Protein AF-A0A139WIC7-F1 (afdb_monomer_lite)

Radius of gyration: 30.51 Å; chains: 1; bounding box: 67×79×87 Å

InterPro domains:
  IPR001254 Serine proteases, trypsin domain [PF00089] (404-635)
  IPR001254 Serine proteases, trypsin domain [PS50240] (404-640)
  IPR001254 Serine proteases, trypsin domain [SM00020] (403-635)
  IPR001254 Serine proteases, trypsin domain [cd00190] (404-638)
  IPR001314 Peptidase S1A, chymotrypsin family [PR00722] (433-448)
  IPR001314 Peptidase S1A, chymotrypsin family [PR00722] (493-507)
  IPR001314 Peptidase S1A, chymotrypsin family [PR00722] (582-594)
  IPR004117 Olfactory receptor, insect [PF02949] (119-352)
  IPR009003 Peptidase S1, PA clan [SSF50494] (392-641)
  IPR051333 CLIP domain-containing serine protease [PTHR24260] (216-641)

Foldseek 3Di:
DPDDWLVNLCVVLVVLLQQCQLAPPHDPVSVCCNPPPLLVLLVVQLVQLVVLCVVQQPDPLSNLQSLLLNLVSVLLNVLSVLCNVCSVLVVVLVVLVVVFDTLVVDDPVLSVVLVVLSVVLSVLLVVLLVVLVVVLVCLLCVCVPDVVDQESGDGHFPVPDPVSSVVSSVSVNVSSVSSSSSCCNPLSVLLSLLSNLLSRLVVLLVLLLPQALVPDDPVVSVVSLVVSLVSLVSSLVSLVSSLVSCQQVVVSLLVSLLSLLLSLLLLCPDPPHDPVSVVVSVVSNVVSLSSLCSQQVSQQSSQVSLLSSLVSLVPHPQVPHPDPVSVVSSVVSSVVSPPGRFRHRNVPGTRHPVVSVVSNVSSNVSSVVVNVDDSVVVVVVVCLCPPDPCCVVVVVPPPPPFAQAPWAFDDQLNQQQKKWKWFDFPPDIFIEIWGAADQFKTKFWLLRPVRGQKIWIWGLFQFPPDDDPRIDIAIGGDDCLAKPQDPPQDPVLRPRGIIMGGGPDGHDADSNHDHAAADQDADDFFAKKKQKFQAGHFQVDRDTHRGITIAIWGWHDLVLLCVQVNPSRDPQKIKTFGPALGDDHGNHHGTFIWHAPVPHPGIHTFWGFHFDDPVHSSHRHIGMTGGCNVCPVVVVVSVVVD

Organism: Tribolium castaneum (NCBI:txid7070)

pLDDT: mean 84.92, std 13.31, range [23.34, 98.44]

Structure (mmCIF, N/CA/C/O backbone):
data_AF-A0A139WIC7-F1
#
_entry.id   AF-A0A139WIC7-F1
#
loop_
_atom_site.group_PDB
_atom_site.id
_atom_site.type_symbol
_atom_site.label_atom_id
_atom_site.label_alt_id
_atom_site.label_comp_id
_atom_site.label_asym_id
_atom_site.label_entity_id
_atom_site.label_seq_id
_atom_site.pdbx_PDB_ins_code
_atom_site.Cartn_x
_atom_site.Cartn_y
_atom_site.Cartn_z
_atom_site.occupancy
_atom_site.B_iso_or_equiv
_atom_site.auth_seq_id
_atom_site.auth_comp_id
_atom_site.auth_asym_id
_atom_site.auth_atom_id
_atom_site.pdbx_PDB_model_num
ATOM 1 N N . MET A 1 1 ? -9.037 40.334 -1.934 1.00 42.34 1 MET A N 1
ATOM 2 C CA . MET A 1 1 ? -8.807 39.151 -2.786 1.00 42.34 1 MET A CA 1
ATOM 3 C C . MET A 1 1 ? -10.147 38.785 -3.383 1.00 42.34 1 MET A C 1
ATOM 5 O O . MET A 1 1 ? -11.019 38.369 -2.633 1.00 42.34 1 MET A O 1
ATOM 9 N N . GLU A 1 2 ? -10.350 39.047 -4.672 1.00 38.03 2 GLU A N 1
ATOM 10 C CA . GLU A 1 2 ? -11.524 38.533 -5.388 1.00 38.03 2 GLU A CA 1
ATOM 11 C C . GLU A 1 2 ? -11.531 37.003 -5.279 1.00 38.03 2 GLU A C 1
ATOM 13 O O . GLU A 1 2 ? -10.488 36.368 -5.454 1.00 38.03 2 GLU A O 1
ATOM 18 N N . SER A 1 3 ? -12.672 36.409 -4.920 1.00 45.69 3 SER A N 1
ATOM 19 C CA . SER A 1 3 ? -12.799 34.955 -4.797 1.00 45.69 3 SER A CA 1
ATOM 20 C C . SER A 1 3 ? -12.665 34.331 -6.186 1.00 45.69 3 SER A C 1
ATOM 22 O O . SER A 1 3 ? -13.605 34.355 -6.986 1.00 45.69 3 SER A O 1
ATOM 24 N N . LYS A 1 4 ? -11.491 33.778 -6.502 1.00 60.81 4 LYS A N 1
ATOM 25 C CA . LYS A 1 4 ? -11.333 32.925 -7.681 1.00 60.81 4 LYS A CA 1
ATOM 26 C C . LYS A 1 4 ? -12.272 31.734 -7.537 1.00 60.81 4 LYS A C 1
ATOM 28 O O . LYS A 1 4 ? -12.186 30.989 -6.567 1.00 60.81 4 LYS A O 1
ATOM 33 N N . SER A 1 5 ? -13.177 31.546 -8.496 1.00 66.50 5 SER A N 1
ATOM 34 C CA . SER A 1 5 ? -14.038 30.362 -8.500 1.00 66.50 5 SER A CA 1
ATOM 35 C C . SER A 1 5 ? -13.177 29.098 -8.599 1.00 66.50 5 SER A C 1
ATOM 37 O O . SER A 1 5 ? -12.171 29.095 -9.308 1.00 66.50 5 SER A O 1
ATOM 39 N N . LEU A 1 6 ? -13.567 28.008 -7.932 1.00 69.25 6 LEU A N 1
ATOM 40 C CA . LEU A 1 6 ? -12.868 26.718 -8.022 1.00 69.25 6 LEU A CA 1
ATOM 41 C C . LEU A 1 6 ? -12.638 26.283 -9.483 1.00 69.25 6 LEU A C 1
ATOM 43 O O . LEU A 1 6 ? -11.572 25.781 -9.820 1.00 69.25 6 LEU A O 1
ATOM 47 N N . ARG A 1 7 ? -13.605 26.579 -10.360 1.00 70.44 7 ARG A N 1
ATOM 48 C CA . ARG A 1 7 ? -13.550 26.333 -11.805 1.00 70.44 7 ARG A CA 1
ATOM 49 C C . ARG A 1 7 ? -12.361 27.016 -12.489 1.00 70.44 7 ARG A C 1
ATOM 51 O O . ARG A 1 7 ? -11.757 26.417 -13.368 1.00 70.44 7 ARG A O 1
ATOM 58 N N . SER A 1 8 ? -11.958 28.200 -12.022 1.00 80.62 8 SER A N 1
ATOM 59 C CA . SER A 1 8 ? -10.832 28.940 -12.611 1.00 80.62 8 SER A CA 1
ATOM 60 C C . SER A 1 8 ? -9.486 28.213 -12.512 1.00 80.62 8 SER A C 1
ATOM 62 O O . SER A 1 8 ? -8.627 28.431 -13.361 1.00 80.62 8 SER A O 1
ATOM 64 N N . TYR A 1 9 ? -9.297 27.324 -11.526 1.00 84.12 9 TYR A N 1
ATOM 65 C CA . TYR A 1 9 ? -8.085 26.501 -11.428 1.00 84.12 9 TYR A CA 1
ATOM 66 C C . TYR A 1 9 ? -8.034 25.402 -12.496 1.00 84.12 9 TYR A C 1
ATOM 68 O O . TYR A 1 9 ? -6.958 25.036 -12.950 1.00 84.12 9 TYR A O 1
ATOM 76 N N . PHE A 1 10 ? -9.188 24.892 -12.928 1.00 84.56 10 PHE A N 1
ATOM 77 C CA . PHE A 1 10 ? -9.267 23.824 -13.926 1.00 84.56 10 PHE A CA 1
ATOM 78 C C . PHE A 1 10 ? -9.280 24.354 -15.365 1.00 84.56 10 PHE A C 1
ATOM 80 O O . PHE A 1 10 ? -9.043 23.585 -16.293 1.00 84.56 10 PHE A O 1
ATOM 87 N N . ASP A 1 11 ? -9.526 25.651 -15.575 1.00 84.44 11 ASP A N 1
ATOM 88 C CA . ASP A 1 11 ? -9.714 26.242 -16.906 1.00 84.44 11 ASP A CA 1
ATOM 89 C C . ASP A 1 11 ? -8.545 25.982 -17.864 1.00 84.44 11 ASP A C 1
ATOM 91 O O . ASP A 1 11 ? -8.776 25.743 -19.047 1.00 84.44 11 ASP A O 1
ATOM 95 N N . THR A 1 12 ? -7.297 26.024 -17.390 1.00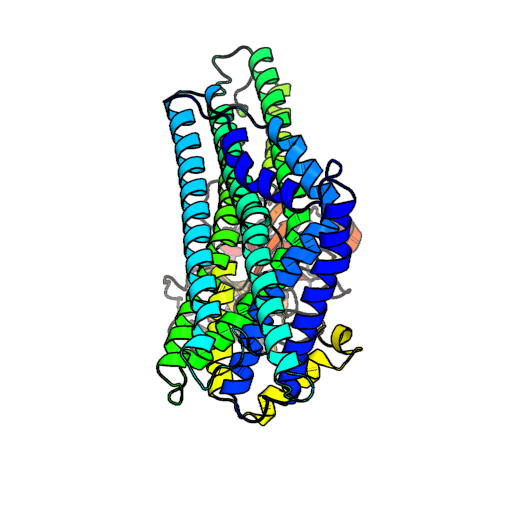 83.75 12 THR A N 1
ATOM 96 C CA . THR A 1 12 ? -6.121 25.774 -18.241 1.00 83.75 12 THR A CA 1
ATOM 97 C C . THR A 1 12 ? -6.099 24.328 -18.728 1.00 83.75 12 THR A C 1
ATOM 99 O O . THR A 1 12 ? -6.095 24.088 -19.938 1.00 83.75 12 THR A O 1
ATOM 102 N N . SER A 1 13 ? -6.188 23.362 -17.811 1.00 83.88 13 SER A N 1
ATOM 103 C CA . SER A 1 13 ? -6.178 21.937 -18.150 1.00 83.88 13 SER A CA 1
ATOM 104 C C . SER A 1 13 ? -7.413 21.539 -18.974 1.00 83.88 13 SER A C 1
ATOM 106 O O . SER A 1 13 ? -7.301 20.754 -19.916 1.00 83.88 13 SER A O 1
ATOM 108 N N . LEU A 1 14 ? -8.578 22.146 -18.710 1.00 83.25 14 LEU A N 1
ATOM 109 C CA . LEU A 1 14 ? -9.800 21.969 -19.505 1.00 83.25 14 LEU A CA 1
ATOM 110 C C . LEU A 1 14 ? -9.673 22.563 -20.913 1.00 83.25 14 LEU A C 1
ATOM 112 O O . LEU A 1 14 ? -10.090 21.934 -21.884 1.00 83.25 14 LEU A O 1
ATOM 116 N N . LYS A 1 15 ? -9.069 23.748 -21.069 1.00 85.50 15 LYS A N 1
ATOM 117 C CA . LYS A 1 15 ? -8.778 24.321 -22.395 1.00 85.50 15 LYS A CA 1
ATOM 118 C C . LYS A 1 15 ? -7.854 23.408 -23.190 1.00 85.50 15 LYS A C 1
ATOM 120 O O . LYS A 1 15 ? -8.138 23.167 -24.361 1.00 85.50 15 LYS A O 1
ATOM 125 N N . CYS A 1 16 ? -6.809 22.861 -22.569 1.00 83.75 16 CYS A N 1
ATOM 126 C CA . CYS A 1 16 ? -5.946 21.857 -23.194 1.00 83.75 16 CYS A CA 1
ATOM 127 C C . CYS A 1 16 ? -6.745 20.611 -23.607 1.00 83.75 16 CYS A C 1
ATOM 129 O O . CYS A 1 16 ? -6.625 20.173 -24.749 1.00 83.75 16 CYS A O 1
ATOM 131 N N . TYR A 1 17 ? -7.641 20.120 -22.745 1.00 81.62 17 TYR A N 1
ATOM 132 C CA . TYR A 1 17 ? -8.537 18.997 -23.043 1.00 81.62 17 TYR A CA 1
ATOM 133 C C . TYR A 1 17 ? -9.449 19.258 -24.257 1.00 81.62 17 TYR A C 1
ATOM 135 O O . TYR A 1 17 ? -9.565 18.420 -25.157 1.00 81.62 17 TYR A O 1
ATOM 143 N N . HIS A 1 18 ? -10.035 20.456 -24.352 1.00 79.62 18 HIS A N 1
ATOM 144 C CA . HIS A 1 18 ? -10.847 20.877 -25.498 1.00 79.62 18 HIS A CA 1
ATOM 145 C C . HIS A 1 18 ? -10.029 21.085 -26.780 1.00 79.62 18 HIS A C 1
ATOM 147 O O . HIS A 1 18 ? -10.475 20.710 -27.870 1.00 79.62 18 HIS A O 1
ATOM 153 N N . LEU A 1 19 ? -8.837 21.680 -26.672 1.00 77.94 19 LEU A N 1
ATOM 154 C CA . LEU A 1 19 ? -7.919 21.881 -27.797 1.00 77.94 19 LEU A CA 1
ATOM 155 C C . LEU A 1 19 ? -7.507 20.547 -28.419 1.00 77.94 19 LEU A C 1
ATOM 157 O O . LEU A 1 19 ? -7.451 20.444 -29.643 1.00 77.94 19 LEU A O 1
ATOM 161 N N . TYR A 1 20 ? -7.322 19.526 -27.584 1.00 76.38 20 TYR A N 1
ATOM 162 C CA . TYR A 1 20 ? -6.916 18.190 -28.000 1.00 76.38 20 TYR A CA 1
ATOM 163 C C . TYR A 1 20 ? -7.959 17.436 -28.833 1.00 76.38 20 TYR A C 1
ATOM 165 O O . TYR A 1 20 ? -7.635 16.472 -29.527 1.00 76.38 20 TYR A O 1
ATOM 173 N N . GLY A 1 21 ? -9.220 17.875 -28.803 1.00 71.06 21 GLY A N 1
ATOM 174 C CA . GLY A 1 21 ? -10.266 17.319 -29.655 1.00 71.06 21 GLY A CA 1
ATOM 175 C C . GLY A 1 21 ? -10.829 15.976 -29.186 1.00 71.06 21 GLY A C 1
ATOM 176 O O . GLY A 1 21 ? -11.338 15.214 -30.003 1.00 71.06 21 GLY A O 1
ATOM 177 N N . LEU A 1 22 ? -10.722 15.658 -27.892 1.00 68.19 22 LEU A N 1
ATOM 178 C CA . LEU A 1 22 ? -11.267 14.417 -27.323 1.00 68.19 22 LEU A CA 1
ATOM 179 C C . LEU A 1 22 ? -12.574 14.613 -26.545 1.00 68.19 22 LEU A C 1
ATOM 181 O O . LEU A 1 22 ? -13.181 13.626 -26.140 1.00 68.19 22 LEU A O 1
ATOM 185 N N . THR A 1 23 ? -13.053 15.853 -26.414 1.00 68.88 23 THR A N 1
ATOM 186 C CA . THR A 1 23 ? -14.383 16.139 -25.859 1.00 68.88 23 THR A CA 1
ATOM 187 C C . THR A 1 23 ? -15.483 15.850 -26.874 1.00 68.88 23 THR A C 1
ATOM 189 O O . THR A 1 23 ? -15.314 16.109 -28.068 1.00 68.88 23 THR A O 1
ATOM 192 N N . THR A 1 24 ? -16.646 15.414 -26.410 1.00 62.56 24 THR A N 1
ATOM 193 C CA . THR A 1 24 ? -17.888 15.238 -27.185 1.00 62.56 24 THR A CA 1
ATOM 194 C C . THR A 1 24 ? -18.259 16.475 -28.005 1.00 62.56 24 THR A C 1
ATOM 196 O O . THR A 1 24 ? -18.670 16.342 -29.155 1.00 62.56 24 THR A O 1
ATOM 199 N N . ASN A 1 25 ? -18.005 17.670 -27.465 1.00 64.69 25 ASN A N 1
ATOM 200 C CA . ASN A 1 25 ? -18.261 18.959 -28.122 1.00 64.69 25 ASN A CA 1
ATOM 201 C C . ASN A 1 25 ? -17.131 19.452 -29.048 1.00 64.69 25 ASN A C 1
ATOM 203 O O . ASN A 1 25 ? -17.200 20.565 -29.567 1.00 64.69 25 ASN A O 1
ATOM 207 N N . SER A 1 26 ? -16.062 18.675 -29.242 1.00 72.31 26 SER A N 1
ATOM 208 C CA . SER A 1 26 ? -14.950 19.094 -30.104 1.00 72.31 26 SER A CA 1
ATOM 209 C C . SER A 1 26 ? -15.245 18.874 -31.590 1.00 72.31 26 SER A C 1
ATOM 211 O O . SER A 1 26 ? -16.061 18.035 -31.977 1.00 72.31 26 SER A O 1
ATOM 213 N N . SER A 1 27 ? -14.568 19.634 -32.459 1.00 77.81 27 SER A N 1
ATOM 214 C CA . SER A 1 27 ? -14.755 19.489 -33.901 1.00 77.81 27 SER A CA 1
ATOM 215 C C . SER A 1 27 ? -14.305 18.104 -34.377 1.00 77.81 27 SER A C 1
ATOM 217 O O . SER A 1 27 ? -13.232 17.613 -34.016 1.00 77.81 27 SER A O 1
ATOM 219 N N . ARG A 1 28 ? -15.105 17.487 -35.259 1.00 78.12 28 ARG A N 1
ATOM 220 C CA . ARG A 1 28 ? -14.804 16.164 -35.841 1.00 78.12 28 ARG A CA 1
ATOM 221 C C . ARG A 1 28 ? -13.419 16.113 -36.498 1.00 78.12 28 ARG A C 1
ATOM 223 O O . ARG A 1 28 ? -12.770 15.076 -36.456 1.00 78.12 28 ARG A O 1
ATOM 230 N N . ILE A 1 29 ? -12.954 17.240 -37.042 1.00 81.88 29 ILE A N 1
ATOM 231 C CA . ILE A 1 29 ? -11.636 17.386 -37.678 1.00 81.88 29 ILE A CA 1
ATOM 232 C C . ILE A 1 29 ? -10.500 17.255 -36.655 1.00 81.88 29 ILE A C 1
ATOM 234 O O . ILE A 1 29 ? -9.542 16.529 -36.907 1.00 81.88 29 ILE A O 1
ATOM 238 N N . ARG A 1 30 ? -10.603 17.906 -35.486 1.00 82.81 30 ARG A N 1
ATOM 239 C CA . ARG A 1 30 ? -9.569 17.813 -34.439 1.00 82.81 30 ARG A CA 1
ATOM 240 C C . ARG A 1 30 ? -9.491 16.405 -33.871 1.00 82.81 30 ARG A C 1
ATOM 242 O O . ARG A 1 30 ? -8.405 15.847 -33.793 1.00 82.81 30 ARG A O 1
ATOM 249 N N . ARG A 1 31 ? -10.643 15.797 -33.576 1.00 82.06 31 ARG A N 1
ATOM 250 C CA . ARG A 1 31 ? -10.704 14.398 -33.135 1.00 82.06 31 ARG A CA 1
ATOM 251 C C . ARG A 1 31 ? -10.084 13.456 -34.163 1.00 82.06 31 ARG A C 1
ATOM 253 O O . ARG A 1 31 ? -9.313 12.573 -33.801 1.00 82.06 31 ARG A O 1
ATOM 260 N N . PHE A 1 32 ? -10.386 13.668 -35.447 1.00 85.44 32 PHE A N 1
ATOM 261 C CA . PHE A 1 32 ? -9.809 12.872 -36.523 1.00 85.44 32 PHE A CA 1
ATOM 262 C C . PHE A 1 32 ? -8.281 12.988 -36.553 1.00 85.44 32 PHE A C 1
ATOM 264 O O . PHE A 1 32 ? -7.586 11.977 -36.551 1.00 85.44 32 PHE A O 1
ATOM 271 N N . PHE A 1 33 ? -7.755 14.211 -36.508 1.00 86.50 33 PHE A N 1
ATOM 272 C CA . PHE A 1 33 ? -6.316 14.456 -36.522 1.00 86.50 33 PHE A CA 1
ATOM 273 C C . PHE A 1 33 ? -5.609 13.844 -35.297 1.00 86.50 33 PHE A C 1
ATOM 275 O O . PHE A 1 33 ? -4.636 13.103 -35.436 1.00 86.50 33 PHE A O 1
ATOM 282 N N . THR A 1 34 ? -6.141 14.063 -34.094 1.00 84.50 34 THR A N 1
ATOM 283 C CA . THR A 1 34 ? -5.572 13.550 -32.840 1.00 84.50 34 THR A CA 1
ATOM 284 C C . THR A 1 34 ? -5.550 12.022 -32.783 1.00 84.50 34 THR A C 1
ATOM 286 O O . THR A 1 34 ? -4.556 11.447 -32.332 1.00 84.50 34 THR A O 1
ATOM 289 N N . THR A 1 35 ? -6.624 11.361 -33.228 1.00 83.62 35 THR A N 1
ATOM 290 C CA . THR A 1 35 ? -6.784 9.902 -33.127 1.00 83.62 35 THR A CA 1
ATOM 291 C C . THR A 1 35 ? -6.187 9.142 -34.311 1.00 83.62 35 THR A C 1
ATOM 293 O O . THR A 1 35 ? -5.608 8.083 -34.099 1.00 83.62 35 THR A O 1
ATOM 296 N N . TYR A 1 36 ? -6.298 9.654 -35.539 1.00 87.06 36 TYR A N 1
ATOM 297 C CA . TYR A 1 36 ? -5.910 8.914 -36.749 1.00 87.06 36 TYR A CA 1
ATOM 298 C C . TYR A 1 36 ? -4.627 9.415 -37.413 1.00 87.06 36 TYR A C 1
ATOM 300 O O . TYR A 1 36 ? -4.082 8.706 -38.251 1.00 87.06 36 TYR A O 1
ATOM 308 N N . VAL A 1 37 ? -4.116 10.594 -37.044 1.00 88.44 37 VAL A N 1
ATOM 309 C CA . VAL A 1 37 ? -2.843 11.110 -37.577 1.00 88.44 37 VAL A CA 1
ATOM 310 C C . VAL A 1 37 ? -1.764 11.067 -36.500 1.00 88.44 37 VAL A C 1
ATOM 312 O O . VAL A 1 37 ? -0.783 10.339 -36.630 1.00 88.44 37 VAL A O 1
ATOM 315 N N . LEU A 1 38 ? -1.966 11.787 -35.395 1.00 88.56 38 LEU A N 1
ATOM 316 C CA . LEU A 1 38 ? -0.941 11.944 -34.360 1.00 88.56 38 LEU A CA 1
ATOM 317 C C . LEU A 1 38 ? -0.704 10.676 -33.532 1.00 88.56 38 LEU A C 1
ATOM 319 O O . LEU A 1 38 ? 0.428 10.391 -33.150 1.00 88.56 38 LEU A O 1
ATOM 323 N N . TYR A 1 39 ? -1.748 9.897 -33.236 1.00 89.38 39 TYR A N 1
ATOM 324 C CA . TYR A 1 39 ? -1.572 8.674 -32.452 1.00 89.38 39 TYR A CA 1
ATOM 325 C C . TYR A 1 39 ? -0.794 7.579 -33.209 1.00 89.38 39 TYR A C 1
ATOM 327 O O . TYR A 1 39 ? 0.200 7.101 -32.656 1.00 89.38 39 TYR A O 1
ATOM 335 N N . PRO A 1 40 ? -1.126 7.234 -34.474 1.00 91.00 40 PRO A N 1
ATOM 336 C CA . PRO A 1 40 ? -0.308 6.315 -35.268 1.00 91.00 40 PRO A CA 1
ATOM 337 C C . PRO A 1 40 ? 1.122 6.813 -35.489 1.00 91.00 40 PRO A C 1
ATOM 339 O O . PRO A 1 40 ? 2.051 6.009 -35.454 1.00 91.00 40 PRO A O 1
ATOM 342 N N . LEU A 1 41 ? 1.315 8.130 -35.650 1.00 90.06 41 LEU A N 1
ATOM 343 C CA . LEU A 1 41 ? 2.642 8.741 -35.743 1.00 90.06 41 LEU A CA 1
ATOM 344 C C . LEU A 1 41 ? 3.505 8.388 -34.522 1.00 90.06 41 LEU A C 1
ATOM 346 O O . LEU A 1 41 ? 4.602 7.854 -34.678 1.00 90.06 41 LEU A O 1
ATOM 350 N N . MET A 1 42 ? 3.000 8.613 -33.307 1.00 90.81 42 MET A N 1
ATOM 351 C CA . MET A 1 42 ? 3.732 8.283 -32.078 1.00 90.81 42 MET A CA 1
ATOM 352 C C . MET A 1 42 ? 4.000 6.787 -31.930 1.00 90.81 42 MET A C 1
ATOM 354 O O . MET A 1 42 ? 5.074 6.395 -31.481 1.00 90.81 42 MET A O 1
ATOM 358 N N . LEU A 1 43 ? 3.043 5.951 -32.331 1.00 90.88 43 LEU A N 1
ATOM 359 C CA . LEU A 1 43 ? 3.194 4.497 -32.311 1.00 90.88 43 LEU A CA 1
ATOM 360 C C . LEU A 1 43 ? 4.302 4.042 -33.272 1.00 90.88 43 LEU A C 1
ATOM 362 O O . LEU A 1 43 ? 5.108 3.183 -32.920 1.00 90.88 43 LEU A O 1
ATOM 366 N N . SER A 1 44 ? 4.384 4.663 -34.453 1.00 91.19 44 SER A N 1
ATOM 367 C CA . SER A 1 44 ? 5.436 4.388 -35.435 1.00 91.19 44 SER A CA 1
ATOM 368 C C . SER A 1 44 ? 6.822 4.816 -34.944 1.00 91.19 44 SER A C 1
ATOM 370 O O . SER A 1 44 ? 7.763 4.033 -35.050 1.00 91.19 44 SER A O 1
ATOM 372 N N . LEU A 1 45 ? 6.943 5.996 -34.326 1.00 90.75 45 LEU A N 1
ATOM 373 C CA . LEU A 1 45 ? 8.196 6.460 -33.722 1.00 90.75 45 LEU A CA 1
ATOM 374 C C . LEU A 1 45 ? 8.639 5.538 -32.589 1.00 90.75 45 LEU A C 1
ATOM 376 O O . LEU A 1 45 ? 9.789 5.109 -32.552 1.00 90.75 45 LEU A O 1
ATOM 380 N N . TYR A 1 46 ? 7.713 5.161 -31.706 1.00 91.62 46 TYR A N 1
ATOM 381 C CA . TYR A 1 46 ? 8.012 4.236 -30.618 1.00 91.62 46 TYR A CA 1
ATOM 382 C C . TYR A 1 46 ? 8.484 2.871 -31.138 1.00 91.62 46 TYR A C 1
ATOM 384 O O . TYR A 1 46 ? 9.459 2.316 -30.632 1.00 91.62 46 TYR A O 1
ATOM 392 N N . ALA A 1 47 ? 7.861 2.358 -32.204 1.00 90.62 47 ALA A N 1
ATOM 393 C CA . ALA A 1 47 ? 8.311 1.138 -32.867 1.00 90.62 47 ALA A CA 1
ATOM 394 C C . ALA A 1 47 ? 9.724 1.283 -33.461 1.00 90.62 47 ALA A C 1
ATOM 396 O O . ALA A 1 47 ? 10.518 0.350 -33.353 1.00 90.62 47 ALA A O 1
ATOM 397 N N . MET A 1 48 ? 10.074 2.441 -34.034 1.00 90.75 48 MET A N 1
ATOM 398 C CA . MET A 1 48 ? 11.431 2.705 -34.533 1.00 90.75 48 MET A CA 1
ATOM 399 C C . MET A 1 48 ? 12.472 2.779 -33.412 1.00 90.75 48 MET A C 1
ATOM 401 O O . MET A 1 48 ? 13.589 2.297 -33.594 1.00 90.75 48 MET A O 1
ATOM 405 N N . VAL A 1 49 ? 12.119 3.326 -32.247 1.00 90.19 49 VAL A N 1
ATOM 406 C CA . VAL A 1 49 ? 12.987 3.328 -31.056 1.00 90.19 49 VAL A CA 1
ATOM 407 C C . VAL A 1 49 ? 13.227 1.901 -30.564 1.00 90.19 49 VAL A C 1
ATOM 409 O O . VAL A 1 49 ? 14.372 1.499 -30.376 1.00 90.19 49 VAL A O 1
ATOM 412 N N . LEU A 1 50 ? 12.171 1.091 -30.435 1.00 88.31 50 LEU A N 1
ATOM 413 C CA . LEU A 1 50 ? 12.308 -0.317 -30.044 1.00 88.31 50 LEU A CA 1
ATOM 414 C C . LEU A 1 50 ? 13.101 -1.127 -31.074 1.00 88.31 50 LEU A C 1
ATOM 416 O O . LEU A 1 50 ? 13.918 -1.966 -30.708 1.00 88.31 50 LEU A O 1
ATOM 420 N N . TYR A 1 51 ? 12.907 -0.858 -32.365 1.00 89.00 51 TYR A N 1
ATOM 421 C CA . TYR A 1 51 ? 13.673 -1.507 -33.425 1.00 89.00 51 TYR A CA 1
ATOM 422 C C . TYR A 1 51 ? 15.164 -1.135 -33.375 1.00 89.00 51 TYR A C 1
ATOM 424 O O . TYR A 1 51 ? 16.016 -1.966 -33.695 1.00 89.00 51 TYR A O 1
ATOM 432 N N . ASN A 1 52 ? 15.499 0.067 -32.895 1.00 87.75 52 ASN A N 1
ATOM 433 C CA . ASN A 1 52 ? 16.881 0.514 -32.716 1.00 87.75 52 ASN A CA 1
ATOM 434 C C . ASN A 1 52 ? 17.658 -0.340 -31.697 1.00 87.75 52 ASN A C 1
ATOM 436 O O . ASN A 1 52 ? 18.866 -0.528 -31.853 1.00 87.75 52 ASN A O 1
ATOM 440 N N . LEU A 1 53 ? 16.970 -0.948 -30.716 1.00 82.19 53 LEU A N 1
ATOM 441 C CA . LEU A 1 53 ? 17.583 -1.881 -29.757 1.00 82.19 53 LEU A CA 1
ATOM 442 C C . LEU A 1 53 ? 18.254 -3.072 -30.453 1.00 82.19 53 LEU A C 1
ATOM 444 O O . LEU A 1 53 ? 19.232 -3.608 -29.943 1.00 82.19 53 LEU A O 1
ATOM 448 N N . ARG A 1 54 ? 17.776 -3.474 -31.639 1.00 80.88 54 ARG A N 1
ATOM 449 C CA . ARG A 1 54 ? 18.372 -4.573 -32.412 1.00 80.88 54 ARG A CA 1
ATOM 450 C C . ARG A 1 54 ? 19.763 -4.234 -32.950 1.00 80.88 54 ARG A C 1
ATOM 452 O O . ARG A 1 54 ? 20.551 -5.144 -33.177 1.00 80.88 54 ARG A O 1
ATOM 459 N N . PHE A 1 55 ? 20.078 -2.959 -33.160 1.00 81.31 55 PHE A N 1
ATOM 460 C CA . PHE A 1 55 ? 21.363 -2.526 -33.721 1.00 81.31 55 PHE A CA 1
ATOM 461 C C . PHE A 1 55 ? 22.309 -2.004 -32.637 1.00 81.31 55 PHE A C 1
ATOM 463 O O . PHE A 1 55 ? 23.485 -2.349 -32.641 1.00 81.31 55 PHE A O 1
ATOM 470 N N . LYS A 1 56 ? 21.783 -1.262 -31.659 1.00 77.69 56 LYS A N 1
ATOM 471 C CA . LYS A 1 56 ? 22.533 -0.674 -30.538 1.00 77.69 56 LYS A CA 1
ATOM 472 C C . LYS A 1 56 ? 22.637 -1.614 -29.323 1.00 77.69 56 LYS A C 1
ATOM 474 O O . LYS A 1 56 ? 22.278 -1.252 -28.206 1.00 77.69 56 LYS A O 1
ATOM 479 N N . HIS A 1 57 ? 23.098 -2.847 -29.542 1.00 70.81 57 HIS A N 1
ATOM 480 C CA . HIS A 1 57 ? 23.223 -3.869 -28.487 1.00 70.81 57 HIS A CA 1
ATOM 481 C C . HIS A 1 57 ? 24.667 -4.315 -28.213 1.00 70.81 57 HIS A C 1
ATOM 483 O O . HIS A 1 57 ? 24.889 -5.147 -27.337 1.00 70.81 57 HIS A O 1
ATOM 489 N N . HIS A 1 58 ? 25.652 -3.787 -28.947 1.00 70.94 58 HIS A N 1
ATOM 490 C CA . HIS A 1 58 ? 27.058 -4.185 -28.812 1.00 70.94 58 HIS A CA 1
ATOM 491 C C . HIS A 1 58 ? 27.789 -3.440 -27.687 1.00 70.94 58 HIS A C 1
ATOM 493 O O . HIS A 1 58 ? 28.686 -4.008 -27.063 1.00 70.94 58 HIS A O 1
ATOM 499 N N . HIS A 1 59 ? 27.365 -2.212 -27.369 1.00 76.06 59 HIS A N 1
ATOM 500 C CA . HIS A 1 59 ? 27.868 -1.431 -26.241 1.00 76.06 59 HIS A CA 1
ATOM 501 C C . HIS A 1 59 ? 26.752 -1.111 -25.241 1.00 76.06 59 HIS A C 1
ATOM 503 O O . HIS A 1 59 ? 25.673 -0.653 -25.608 1.00 76.06 59 HIS A O 1
ATOM 509 N N . ILE A 1 60 ? 27.032 -1.312 -23.950 1.00 76.50 60 ILE A N 1
ATOM 510 C CA . ILE A 1 60 ? 26.043 -1.143 -22.873 1.00 76.50 60 ILE A CA 1
ATOM 511 C C . ILE A 1 60 ? 25.513 0.297 -22.768 1.00 76.50 60 ILE A C 1
ATOM 513 O O . ILE A 1 60 ? 24.363 0.509 -22.397 1.00 76.50 60 ILE A O 1
ATOM 517 N N . PHE A 1 61 ? 26.329 1.288 -23.137 1.00 78.38 61 PHE A N 1
ATOM 518 C CA . PHE A 1 61 ? 25.932 2.697 -23.142 1.00 78.38 61 PHE A CA 1
ATOM 519 C C . PHE A 1 61 ? 24.987 3.048 -24.290 1.00 78.38 61 PHE A C 1
ATOM 521 O O . PHE A 1 61 ? 24.061 3.824 -24.084 1.00 78.38 61 PHE A O 1
ATOM 528 N N . GLU A 1 62 ? 25.160 2.437 -25.464 1.00 80.69 62 GLU A N 1
ATOM 529 C CA . GLU A 1 62 ? 24.228 2.604 -26.586 1.00 80.69 62 GLU A CA 1
ATOM 530 C C . GLU A 1 62 ? 22.874 1.964 -26.263 1.00 80.69 62 GLU A C 1
ATOM 532 O O . GLU A 1 62 ? 21.821 2.532 -26.549 1.00 80.69 62 GLU A O 1
ATOM 537 N N . PHE A 1 63 ? 22.894 0.808 -25.593 1.00 83.06 63 PHE A N 1
ATOM 538 C CA . PHE A 1 63 ? 21.682 0.170 -25.091 1.00 83.06 63 PHE A CA 1
ATOM 539 C C . PHE A 1 63 ? 20.971 1.038 -24.041 1.00 83.06 63 PHE A C 1
ATOM 541 O O . PHE A 1 63 ? 19.745 1.173 -24.076 1.00 83.06 63 PHE A O 1
ATOM 548 N N . ALA A 1 64 ? 21.724 1.642 -23.115 1.00 80.75 64 ALA A N 1
ATOM 549 C CA . ALA A 1 64 ? 21.176 2.539 -22.099 1.00 80.75 64 ALA A CA 1
ATOM 550 C C . ALA A 1 64 ? 20.537 3.790 -22.727 1.00 80.75 64 ALA A C 1
ATOM 552 O O . ALA A 1 64 ? 19.433 4.163 -22.336 1.00 80.75 64 ALA A O 1
ATOM 553 N N . GLU A 1 65 ? 21.176 4.379 -23.740 1.00 82.00 65 GLU A N 1
ATOM 554 C CA . GLU A 1 65 ? 20.654 5.519 -24.505 1.00 82.00 65 GLU A CA 1
ATOM 555 C C . GLU A 1 65 ? 19.294 5.189 -25.150 1.00 82.00 65 GLU A C 1
ATOM 557 O O . GLU A 1 65 ? 18.303 5.880 -24.916 1.00 82.00 65 GLU A O 1
ATOM 562 N N . VAL A 1 66 ? 19.196 4.073 -25.885 1.00 85.69 66 VAL A N 1
ATOM 563 C CA . VAL A 1 66 ? 17.927 3.655 -26.515 1.00 85.69 66 VAL A CA 1
ATOM 564 C C . VAL A 1 66 ? 16.874 3.274 -25.468 1.00 85.69 66 VAL A C 1
ATOM 566 O O . VAL A 1 66 ? 15.685 3.536 -25.652 1.00 85.69 66 VAL A O 1
ATOM 569 N N . SER A 1 67 ? 17.288 2.699 -24.337 1.00 83.31 67 SER A N 1
ATOM 570 C CA . SER A 1 67 ? 16.393 2.355 -23.223 1.00 83.31 67 SER A CA 1
ATOM 571 C C . SER A 1 67 ? 15.764 3.591 -22.573 1.00 83.31 67 SER A C 1
ATOM 573 O O . SER A 1 67 ? 14.577 3.583 -22.226 1.00 83.31 67 SER A O 1
ATOM 575 N N . VAL A 1 68 ? 16.531 4.673 -22.441 1.00 82.94 68 VAL A N 1
ATOM 576 C CA . VAL A 1 68 ? 16.036 5.979 -21.995 1.00 82.94 68 VAL A CA 1
ATOM 577 C C . VAL A 1 68 ? 15.030 6.543 -23.000 1.00 82.94 68 VAL A C 1
ATOM 579 O O . VAL A 1 68 ? 13.937 6.956 -22.597 1.00 82.94 68 VAL A O 1
ATOM 582 N N . SER A 1 69 ? 15.336 6.496 -24.301 1.00 86.62 69 SER A N 1
ATOM 583 C CA . SER A 1 69 ? 14.408 6.929 -25.356 1.00 86.62 69 SER A CA 1
ATOM 584 C C . SER A 1 69 ? 13.097 6.136 -25.323 1.00 86.62 69 SER A C 1
ATOM 586 O O . SER A 1 69 ? 12.011 6.719 -25.372 1.00 86.62 69 SER A O 1
ATOM 588 N N . ALA A 1 70 ? 13.177 4.813 -25.152 1.00 87.69 70 ALA A N 1
ATOM 589 C CA . ALA A 1 70 ? 12.011 3.941 -25.029 1.00 87.69 70 ALA A CA 1
ATOM 590 C C . ALA A 1 70 ? 11.172 4.281 -23.786 1.00 87.69 70 ALA A C 1
ATOM 592 O O . ALA A 1 70 ? 9.943 4.285 -23.841 1.00 87.69 70 ALA A O 1
ATOM 593 N N . THR A 1 71 ? 11.814 4.626 -22.671 1.00 86.06 71 THR A N 1
ATOM 594 C CA . THR A 1 71 ? 11.109 5.032 -21.447 1.00 86.06 71 THR A CA 1
ATOM 595 C C . THR A 1 71 ? 10.378 6.359 -21.642 1.00 86.06 71 THR A C 1
ATOM 597 O O . THR A 1 71 ? 9.208 6.487 -21.277 1.00 86.06 71 THR A O 1
ATOM 600 N N . THR A 1 72 ? 11.035 7.345 -22.253 1.00 85.31 72 THR A N 1
ATOM 601 C CA . THR A 1 72 ? 10.465 8.679 -22.490 1.00 85.31 72 THR A CA 1
ATOM 602 C C . THR A 1 72 ? 9.274 8.619 -23.445 1.00 85.31 72 THR A C 1
ATOM 604 O O . THR A 1 72 ? 8.179 9.059 -23.088 1.00 85.31 72 THR A O 1
ATOM 607 N N . PHE A 1 73 ? 9.431 8.008 -24.624 1.00 88.00 73 PHE A N 1
ATOM 608 C CA . PHE A 1 73 ? 8.322 7.883 -25.576 1.00 88.00 73 PHE A CA 1
ATOM 609 C C . PHE A 1 73 ? 7.221 6.945 -25.085 1.00 88.00 73 PHE A C 1
ATOM 611 O O . PHE A 1 73 ? 6.046 7.228 -25.316 1.00 88.00 73 PHE A O 1
ATOM 618 N N . GLY A 1 74 ? 7.568 5.880 -24.356 1.00 88.25 74 GLY A N 1
ATOM 619 C CA . GLY A 1 74 ? 6.588 4.996 -23.727 1.00 88.25 74 GLY A CA 1
ATOM 620 C C . GLY A 1 74 ? 5.668 5.760 -22.772 1.00 88.25 74 GLY A C 1
ATOM 621 O O . GLY A 1 74 ? 4.446 5.647 -22.867 1.00 88.25 74 GLY A O 1
ATOM 622 N N . ASN A 1 75 ? 6.236 6.619 -21.918 1.00 87.94 75 ASN A N 1
ATOM 623 C CA . ASN A 1 75 ? 5.475 7.466 -20.994 1.00 87.94 75 ASN A CA 1
ATOM 624 C C . ASN A 1 75 ? 4.492 8.409 -21.710 1.00 87.94 75 ASN A C 1
ATOM 626 O O . ASN A 1 75 ? 3.366 8.596 -21.236 1.00 87.94 75 ASN A O 1
ATOM 630 N N . ILE A 1 76 ? 4.895 8.991 -22.843 1.00 89.31 76 ILE A N 1
ATOM 631 C CA . ILE A 1 76 ? 4.045 9.877 -23.657 1.00 89.31 76 ILE A CA 1
ATOM 632 C C . ILE A 1 76 ? 2.934 9.066 -24.341 1.00 89.31 76 ILE A C 1
ATOM 634 O O . ILE A 1 76 ? 1.758 9.436 -24.295 1.00 89.31 76 ILE A O 1
ATOM 638 N N . LEU A 1 77 ? 3.289 7.923 -24.932 1.00 90.06 77 LEU A N 1
ATOM 639 C CA . LEU A 1 77 ? 2.363 7.057 -25.658 1.00 90.06 77 LEU A CA 1
ATOM 640 C C . LEU A 1 77 ? 1.282 6.469 -24.744 1.00 90.06 77 LEU A C 1
ATOM 642 O O . LEU A 1 77 ? 0.115 6.403 -25.138 1.00 90.06 77 LEU A O 1
ATOM 646 N N . ILE A 1 78 ? 1.638 6.070 -23.522 1.00 89.44 78 ILE A N 1
ATOM 647 C CA . ILE A 1 78 ? 0.681 5.556 -22.533 1.00 89.44 78 ILE A CA 1
ATOM 648 C C . ILE A 1 78 ? -0.320 6.642 -22.141 1.00 89.44 78 ILE A C 1
ATOM 650 O O . ILE A 1 78 ? -1.523 6.385 -22.181 1.00 89.44 78 ILE A O 1
ATOM 654 N N . ARG A 1 79 ? 0.144 7.867 -21.844 1.00 89.31 79 ARG A N 1
ATOM 655 C CA . ARG A 1 79 ? -0.746 9.008 -21.558 1.00 89.31 79 ARG A CA 1
ATOM 656 C C . ARG A 1 79 ? -1.718 9.237 -22.706 1.00 89.31 79 ARG A C 1
ATOM 658 O O . ARG A 1 79 ? -2.925 9.260 -22.486 1.00 89.31 79 ARG A O 1
ATOM 665 N N . LYS A 1 80 ? -1.218 9.315 -23.944 1.00 88.50 80 LYS A N 1
ATOM 666 C CA . LYS A 1 80 ? -2.075 9.460 -25.128 1.00 88.50 80 LYS A CA 1
ATOM 667 C C . LYS A 1 80 ? -3.117 8.353 -25.215 1.00 88.50 80 LYS A C 1
ATOM 669 O O . LYS A 1 80 ? -4.295 8.646 -25.398 1.00 88.50 80 LYS A O 1
ATOM 674 N N . SER A 1 81 ? -2.680 7.101 -25.098 1.00 87.69 81 SER A N 1
ATOM 675 C CA . SER A 1 81 ? -3.553 5.932 -25.217 1.00 87.69 81 SER A CA 1
ATOM 676 C C . SER A 1 81 ? -4.684 6.020 -24.196 1.00 87.69 81 SER A C 1
ATOM 678 O O . SER A 1 81 ? -5.856 5.930 -24.552 1.00 87.69 81 SER A O 1
ATOM 680 N N . LEU A 1 82 ? -4.353 6.304 -22.938 1.00 86.06 82 LEU A N 1
ATOM 681 C CA . LEU A 1 82 ? -5.340 6.405 -21.869 1.00 86.06 82 LEU A CA 1
ATOM 682 C C . LEU A 1 82 ? -6.302 7.572 -22.058 1.00 86.06 82 LEU A C 1
ATOM 684 O O . LEU A 1 82 ? -7.493 7.398 -21.827 1.00 86.06 82 LEU A O 1
ATOM 688 N N . VAL A 1 83 ? -5.844 8.735 -22.520 1.00 84.56 83 VAL A N 1
ATOM 689 C CA . VAL A 1 83 ? -6.753 9.861 -22.785 1.00 84.56 83 VAL A CA 1
ATOM 690 C C . VAL A 1 83 ? -7.721 9.514 -23.927 1.00 84.56 83 VAL A C 1
ATOM 692 O O . VAL A 1 83 ? -8.910 9.822 -23.832 1.00 84.56 83 VAL A O 1
ATOM 695 N N . VAL A 1 84 ? -7.248 8.839 -24.980 1.00 82.69 84 VAL A N 1
ATOM 696 C CA . VAL A 1 84 ? -8.086 8.417 -26.118 1.00 82.69 84 VAL A CA 1
ATOM 697 C C . VAL A 1 84 ? -9.124 7.371 -25.697 1.00 82.69 84 VAL A C 1
ATOM 699 O O . VAL A 1 84 ? -10.283 7.477 -26.098 1.00 82.69 84 VAL A O 1
ATOM 702 N N . PHE A 1 85 ? -8.745 6.389 -24.873 1.00 81.44 85 PHE A N 1
ATOM 703 C CA . PHE A 1 85 ? -9.647 5.314 -24.443 1.00 81.44 85 PHE A CA 1
ATOM 704 C C . PHE A 1 85 ? -10.562 5.698 -23.267 1.00 81.44 85 PHE A C 1
ATOM 706 O O . PHE A 1 85 ? -11.681 5.195 -23.180 1.00 81.44 85 PHE A O 1
ATOM 713 N N . SER A 1 86 ? -10.144 6.622 -22.396 1.00 76.81 86 SER A N 1
ATOM 714 C CA . SER A 1 86 ? -10.882 7.025 -21.184 1.00 76.81 86 SER A CA 1
ATOM 715 C C . SER A 1 86 ? -11.690 8.320 -21.345 1.00 76.81 86 SER A C 1
ATOM 717 O O . SER A 1 86 ? -12.082 8.927 -20.348 1.00 76.81 86 SER A O 1
ATOM 719 N N . GLY A 1 87 ? -11.968 8.759 -22.579 1.00 73.94 87 GLY A N 1
ATOM 720 C CA . GLY A 1 87 ? -12.661 10.026 -22.858 1.00 73.94 87 GLY A CA 1
ATOM 721 C C . GLY A 1 87 ? -13.978 10.216 -22.089 1.00 73.94 87 GLY A C 1
ATOM 722 O O . GLY A 1 87 ? -14.179 11.254 -21.470 1.00 73.94 87 GLY A O 1
ATOM 723 N N . SER A 1 88 ? -14.834 9.192 -22.026 1.00 74.62 88 SER A N 1
ATOM 724 C CA . SER A 1 88 ? -16.123 9.272 -21.313 1.00 74.62 88 SER A CA 1
ATOM 725 C C . SER A 1 88 ? -15.988 9.356 -19.787 1.00 74.62 88 SER A C 1
ATOM 727 O O . SER A 1 88 ? -16.848 9.924 -19.114 1.00 74.62 88 SER A O 1
ATOM 729 N N . LEU A 1 89 ? -14.916 8.795 -19.218 1.00 77.25 89 LEU A N 1
ATOM 730 C CA . LEU A 1 89 ? -14.629 8.900 -17.786 1.00 77.25 89 LEU A CA 1
ATOM 731 C C . LEU A 1 89 ? -14.131 10.302 -17.436 1.00 77.25 89 LEU A C 1
ATOM 733 O O . LEU A 1 89 ? -14.593 10.854 -16.442 1.00 77.25 89 LEU A O 1
ATOM 737 N N . ASN A 1 90 ? -13.263 10.885 -18.268 1.00 76.25 90 ASN A N 1
ATOM 738 C CA . ASN A 1 90 ? -12.790 12.260 -18.100 1.00 76.25 90 ASN A CA 1
ATOM 739 C C . ASN A 1 90 ? -13.967 13.245 -18.042 1.00 76.25 90 ASN A C 1
ATOM 741 O O . ASN A 1 90 ? -14.055 14.033 -17.105 1.00 76.25 90 ASN A O 1
ATOM 745 N N . GLU A 1 91 ? -14.912 13.149 -18.980 1.00 78.88 91 GLU A N 1
ATOM 746 C CA . GLU A 1 91 ? -16.105 14.008 -18.995 1.00 78.88 91 GLU A CA 1
ATOM 747 C C . GLU A 1 91 ? -16.962 13.839 -17.737 1.00 78.88 91 GLU A C 1
ATOM 749 O O . GLU A 1 91 ? -17.320 14.823 -17.105 1.00 78.88 91 GLU A O 1
ATOM 754 N N . ASN A 1 92 ? -17.194 12.605 -17.286 1.00 80.94 92 ASN A N 1
ATOM 755 C CA . ASN A 1 92 ? -17.953 12.343 -16.059 1.00 80.94 92 ASN A CA 1
ATOM 756 C C . ASN A 1 92 ? -17.307 12.986 -14.816 1.00 80.94 92 ASN A C 1
ATOM 758 O O . ASN A 1 92 ? -18.004 13.488 -13.935 1.00 80.94 92 ASN A O 1
ATOM 762 N N . VAL A 1 93 ? -15.973 12.971 -14.723 1.00 80.44 93 VAL A N 1
ATOM 763 C CA . VAL A 1 93 ? -15.264 13.616 -13.607 1.00 80.44 93 VAL A CA 1
ATOM 764 C C . VAL A 1 93 ? -15.347 15.141 -13.717 1.00 80.44 93 VAL A C 1
ATOM 766 O O . VAL A 1 93 ? -15.558 15.806 -12.702 1.00 80.44 93 VAL A O 1
ATOM 769 N N . ILE A 1 94 ? -15.235 15.688 -14.931 1.00 77.81 94 ILE A N 1
ATOM 770 C CA . ILE A 1 94 ? -15.378 17.125 -15.201 1.00 77.81 94 ILE A CA 1
ATOM 771 C C . ILE A 1 94 ? -16.803 17.602 -14.883 1.00 77.81 94 ILE A C 1
ATOM 773 O O . ILE A 1 94 ? -16.965 18.621 -14.224 1.00 77.81 94 ILE A O 1
ATOM 777 N N . ASP A 1 95 ? -17.836 16.850 -15.253 1.00 81.00 95 ASP A N 1
ATOM 778 C CA . ASP A 1 95 ? -19.233 17.219 -14.994 1.00 81.00 95 ASP A CA 1
ATOM 779 C C . ASP A 1 95 ? -19.571 17.170 -13.499 1.00 81.00 95 ASP A C 1
ATOM 781 O O . ASP A 1 95 ? -20.306 18.006 -12.969 1.00 81.00 95 ASP A O 1
ATOM 785 N N . LYS A 1 96 ? -19.010 16.194 -12.777 1.00 82.12 96 LYS A N 1
ATOM 786 C CA . LYS A 1 96 ? -19.202 16.068 -11.326 1.00 82.12 96 LYS A CA 1
ATOM 787 C C . LYS A 1 96 ? -18.428 17.102 -10.517 1.00 82.12 96 LYS A C 1
ATOM 789 O O . LYS A 1 96 ? -18.770 17.316 -9.356 1.00 82.12 96 LYS A O 1
ATOM 794 N N . HIS A 1 97 ? -17.414 17.745 -11.095 1.00 80.56 97 HIS A N 1
ATOM 795 C CA . HIS A 1 97 ? -16.609 18.753 -10.407 1.00 80.56 97 HIS A CA 1
ATOM 796 C C . HIS A 1 97 ? -17.465 19.894 -9.833 1.00 80.56 97 HIS A C 1
ATOM 798 O O . HIS A 1 97 ? -17.232 20.343 -8.711 1.00 80.56 97 HIS A O 1
ATOM 804 N N . ASP A 1 98 ? -18.501 20.331 -10.549 1.00 80.69 98 ASP A N 1
ATOM 805 C CA . ASP A 1 98 ? -19.337 21.459 -10.118 1.00 80.69 98 ASP A CA 1
ATOM 806 C C . ASP A 1 98 ? -20.184 21.151 -8.863 1.00 80.69 98 ASP A C 1
ATOM 808 O O . ASP A 1 98 ? -20.768 22.057 -8.268 1.00 80.69 98 ASP A O 1
ATOM 812 N N . GLN A 1 99 ? -20.219 19.888 -8.419 1.00 87.94 99 GLN A N 1
ATOM 813 C CA . GLN A 1 99 ? -20.918 19.442 -7.208 1.00 87.94 99 GLN A CA 1
ATOM 814 C C . GLN A 1 99 ? -20.069 19.569 -5.930 1.00 87.94 99 GLN A C 1
ATOM 816 O O . GLN A 1 99 ? -20.588 19.354 -4.832 1.00 87.94 99 GLN A O 1
ATOM 821 N N . PHE A 1 100 ? -18.779 19.909 -6.041 1.00 91.19 100 PHE A N 1
ATOM 822 C CA . PHE A 1 100 ? -17.931 20.153 -4.875 1.00 91.19 100 PHE A CA 1
ATOM 823 C C . PHE A 1 100 ? -18.412 21.364 -4.066 1.00 91.19 100 PHE A C 1
ATOM 825 O O . PHE A 1 100 ? -18.899 22.362 -4.602 1.00 91.19 100 PHE A O 1
ATOM 832 N N . TRP A 1 101 ? -18.232 21.304 -2.747 1.00 92.56 101 TRP A N 1
ATOM 833 C CA . TRP A 1 101 ? -18.508 22.445 -1.883 1.00 92.56 101 TRP A CA 1
ATOM 834 C C . TRP A 1 101 ? -17.618 23.636 -2.234 1.00 92.56 101 TRP A C 1
ATOM 836 O O . TRP A 1 101 ? -16.397 23.517 -2.379 1.00 92.56 101 TRP A O 1
ATOM 846 N N . LYS A 1 102 ? -18.246 24.814 -2.314 1.00 90.62 102 LYS A N 1
ATOM 847 C CA . LYS A 1 102 ? -17.551 26.091 -2.488 1.00 90.62 102 LYS A CA 1
ATOM 848 C C . LYS A 1 102 ? -16.809 26.445 -1.206 1.00 90.62 102 LYS A C 1
ATOM 850 O O . LYS A 1 102 ? -17.405 26.436 -0.130 1.00 90.62 102 LYS A O 1
ATOM 855 N N . TYR A 1 103 ? -15.542 26.828 -1.316 1.00 89.50 103 TYR A N 1
ATOM 856 C CA . TYR A 1 103 ? -14.718 27.166 -0.150 1.00 89.50 103 TYR A CA 1
ATOM 857 C C . TYR A 1 103 ? -15.279 28.345 0.653 1.00 89.50 103 TYR A C 1
ATOM 859 O O . TYR A 1 103 ? -15.207 28.335 1.878 1.00 89.50 103 TYR A O 1
ATOM 867 N N . ASP A 1 104 ? -15.925 29.301 -0.019 1.00 87.06 104 ASP A N 1
ATOM 868 C CA . ASP A 1 104 ? -16.520 30.491 0.607 1.00 87.06 104 ASP A CA 1
ATOM 869 C C . ASP A 1 104 ? -17.735 30.183 1.497 1.00 87.06 104 ASP A C 1
ATOM 871 O O . ASP A 1 104 ? -18.182 31.048 2.245 1.00 87.06 104 ASP A O 1
ATOM 875 N N . SER A 1 105 ? -18.273 28.957 1.439 1.00 86.62 105 SER A N 1
ATOM 876 C CA . SER A 1 105 ? -19.330 28.512 2.359 1.00 86.62 105 SER A CA 1
ATOM 877 C C . SER A 1 105 ? -18.819 28.236 3.781 1.00 86.62 105 SER A C 1
ATOM 879 O O . SER A 1 105 ? -19.619 28.096 4.704 1.00 86.62 105 SER A O 1
ATOM 881 N N . PHE A 1 106 ? -17.497 28.194 3.973 1.00 88.81 106 PHE A N 1
ATOM 882 C CA . PHE A 1 106 ? -16.836 27.998 5.263 1.00 88.81 106 PHE A CA 1
ATOM 883 C C . PHE A 1 106 ? -16.254 29.311 5.807 1.00 88.81 106 PHE A C 1
ATOM 885 O O . PHE A 1 106 ? -16.276 30.355 5.158 1.00 88.81 106 PHE A O 1
ATOM 892 N N . SER A 1 107 ? -15.714 29.279 7.031 1.00 88.44 107 SER A N 1
ATOM 893 C CA . SER A 1 107 ? -15.099 30.463 7.642 1.00 88.44 107 SER A CA 1
ATOM 894 C C . SER A 1 107 ? -13.963 31.028 6.777 1.00 88.44 107 SER A C 1
ATOM 896 O O . SER A 1 107 ? -13.233 30.287 6.115 1.00 88.44 107 SER A O 1
ATOM 898 N N . LYS A 1 108 ? -13.759 32.354 6.829 1.00 88.62 108 LYS A N 1
ATOM 899 C CA . LYS A 1 108 ? -12.735 33.046 6.021 1.00 88.62 108 LYS A CA 1
ATOM 900 C C . LYS A 1 108 ? -11.332 32.445 6.186 1.00 88.62 108 LYS A C 1
ATOM 902 O O . LYS A 1 108 ? -10.576 32.384 5.222 1.00 88.62 108 LYS A O 1
ATOM 907 N N . THR A 1 109 ? -10.988 31.973 7.386 1.00 89.50 109 THR A N 1
ATOM 908 C CA . THR A 1 109 ? -9.692 31.338 7.676 1.00 89.50 109 THR A CA 1
ATOM 909 C C . THR A 1 109 ? -9.548 29.968 7.012 1.00 89.50 109 THR A C 1
ATOM 911 O O . THR A 1 109 ? -8.491 29.664 6.458 1.00 89.50 109 THR A O 1
ATOM 914 N N . ILE A 1 110 ? -10.607 29.151 7.019 1.00 89.06 110 ILE A N 1
ATOM 915 C CA . ILE A 1 110 ? -10.629 27.840 6.354 1.00 89.06 110 ILE A CA 1
ATOM 916 C C . ILE A 1 110 ? -10.607 28.024 4.836 1.00 89.06 110 ILE A C 1
ATOM 918 O O . ILE A 1 110 ? -9.792 27.391 4.163 1.00 89.06 110 ILE A O 1
ATOM 922 N N . ALA A 1 111 ? -11.434 28.928 4.308 1.00 88.44 111 ALA A N 1
ATOM 923 C CA . ALA A 1 111 ? -11.476 29.245 2.885 1.00 88.44 111 ALA A CA 1
ATOM 924 C C . ALA A 1 111 ? -10.097 29.698 2.374 1.00 88.44 111 ALA A C 1
ATOM 926 O O . ALA A 1 111 ? -9.587 29.140 1.404 1.00 88.44 111 ALA A O 1
ATOM 927 N N . ALA A 1 112 ? -9.427 30.616 3.085 1.00 87.88 112 ALA A N 1
ATOM 928 C CA . ALA A 1 112 ? -8.079 31.073 2.736 1.00 87.88 112 ALA A CA 1
ATOM 929 C C . ALA A 1 112 ? -7.047 29.930 2.701 1.00 87.88 112 ALA A C 1
ATOM 931 O O . ALA A 1 112 ? -6.186 29.896 1.822 1.00 87.88 112 ALA A O 1
ATOM 932 N N . ARG A 1 113 ? -7.143 28.955 3.617 1.00 89.19 113 ARG A N 1
ATOM 933 C CA . ARG A 1 113 ? -6.274 27.765 3.617 1.00 89.19 113 ARG A CA 1
ATOM 934 C C . ARG A 1 113 ? -6.541 26.846 2.418 1.00 89.19 113 ARG A C 1
ATOM 936 O O . ARG A 1 113 ? -5.592 26.283 1.868 1.00 89.19 113 ARG A O 1
ATOM 943 N N . CYS A 1 114 ? -7.803 26.704 2.014 1.00 89.94 114 CYS A N 1
ATOM 944 C CA . CYS A 1 114 ? -8.193 25.926 0.836 1.00 89.94 114 CYS A CA 1
ATOM 945 C C . CYS A 1 114 ? -7.645 26.567 -0.444 1.00 89.94 114 CYS A C 1
ATOM 947 O O . CYS A 1 114 ? -6.937 25.901 -1.197 1.00 89.94 114 CYS A O 1
ATOM 949 N N . TYR A 1 115 ? -7.869 27.874 -0.632 1.00 89.81 115 TYR A N 1
ATOM 950 C CA . TYR A 1 115 ? -7.326 28.618 -1.773 1.00 89.81 115 TYR A CA 1
ATOM 951 C C . TYR A 1 115 ? -5.801 28.564 -1.819 1.00 89.81 115 TYR A C 1
ATOM 953 O O . TYR A 1 115 ? -5.248 28.230 -2.858 1.00 89.81 115 TYR A O 1
ATOM 961 N N . ARG A 1 116 ? -5.112 28.739 -0.682 1.00 89.56 116 ARG A N 1
ATOM 962 C CA . ARG A 1 116 ? -3.647 28.608 -0.622 1.00 89.56 116 ARG A CA 1
ATOM 963 C C . ARG A 1 116 ? -3.155 27.230 -1.078 1.00 89.56 116 ARG A C 1
ATOM 965 O O . ARG A 1 116 ? -2.105 27.141 -1.705 1.00 89.56 116 ARG A O 1
ATOM 972 N N . SER A 1 117 ? -3.887 26.162 -0.761 1.00 89.06 117 SER A N 1
ATOM 973 C CA . SER A 1 117 ? -3.529 24.801 -1.190 1.00 89.06 117 SER A CA 1
ATOM 974 C C . SER A 1 117 ? -3.686 24.630 -2.705 1.00 89.06 117 SER A C 1
ATOM 976 O O . SER A 1 117 ? -2.806 24.061 -3.347 1.00 89.06 117 SER A O 1
ATOM 978 N N . MET A 1 118 ? -4.760 25.179 -3.282 1.00 90.75 118 MET A N 1
ATOM 979 C CA . MET A 1 118 ? -4.979 25.183 -4.734 1.00 90.75 118 MET A CA 1
ATOM 980 C C . MET A 1 118 ? -3.983 26.089 -5.471 1.00 90.75 118 MET A C 1
ATOM 982 O O . MET A 1 118 ? -3.465 25.699 -6.512 1.00 90.75 118 MET A O 1
ATOM 986 N N . ASP A 1 119 ? -3.643 27.254 -4.916 1.00 88.56 119 ASP A N 1
ATOM 987 C CA . ASP A 1 119 ? -2.631 28.156 -5.476 1.00 88.56 119 ASP A CA 1
ATOM 988 C C . ASP A 1 119 ? -1.247 27.496 -5.499 1.00 88.56 119 ASP A C 1
ATOM 990 O O . ASP A 1 119 ? -0.546 27.577 -6.505 1.00 88.56 119 ASP A O 1
ATOM 994 N N . LEU A 1 120 ? -0.859 26.791 -4.427 1.00 88.12 120 LEU A N 1
ATOM 995 C CA . LEU A 1 120 ? 0.386 26.012 -4.393 1.00 88.12 120 LEU A CA 1
ATOM 996 C C . LEU A 1 120 ? 0.393 24.905 -5.452 1.00 88.12 120 LEU A C 1
ATOM 998 O O . LEU A 1 120 ? 1.402 24.719 -6.127 1.00 88.12 120 LEU A O 1
ATOM 1002 N N . CYS A 1 121 ? -0.733 24.211 -5.628 1.00 90.94 121 CYS A N 1
ATOM 1003 C CA . CYS A 1 121 ? -0.902 23.213 -6.680 1.00 90.94 121 CYS A CA 1
ATOM 1004 C C . CYS A 1 121 ? -0.734 23.830 -8.077 1.00 90.94 121 CYS A C 1
ATOM 1006 O O . CYS A 1 121 ? 0.030 23.311 -8.886 1.00 90.94 121 CYS A O 1
ATOM 1008 N N . GLN A 1 122 ? -1.379 24.967 -8.353 1.00 90.25 122 GLN A N 1
ATOM 1009 C CA . GLN A 1 122 ? -1.254 25.651 -9.641 1.00 90.25 122 GLN A CA 1
ATOM 1010 C C . GLN A 1 122 ? 0.168 26.169 -9.888 1.00 90.25 122 GLN A C 1
ATOM 1012 O O . GLN A 1 122 ? 0.679 26.062 -10.999 1.00 90.25 122 GLN A O 1
ATOM 1017 N N . MET A 1 123 ? 0.827 26.716 -8.862 1.00 89.06 123 MET A N 1
ATOM 1018 C CA . MET A 1 123 ? 2.226 27.137 -8.962 1.00 89.06 123 MET A CA 1
ATOM 1019 C C . MET A 1 123 ? 3.144 25.954 -9.278 1.00 89.06 123 MET A C 1
ATOM 1021 O O . MET A 1 123 ? 4.035 26.094 -10.111 1.00 89.06 123 MET A O 1
ATOM 1025 N N . LEU A 1 124 ? 2.906 24.793 -8.660 1.00 88.44 124 LEU A N 1
ATOM 1026 C CA . LEU A 1 124 ? 3.656 23.572 -8.938 1.00 88.44 124 LEU A CA 1
ATOM 1027 C C . LEU A 1 124 ? 3.455 23.109 -10.388 1.00 88.44 124 LEU A C 1
ATOM 1029 O O . LEU A 1 124 ? 4.441 22.840 -11.068 1.00 88.44 124 LEU A O 1
ATOM 1033 N N . ILE A 1 125 ? 2.212 23.084 -10.881 1.00 89.12 125 ILE A N 1
ATOM 1034 C CA . ILE A 1 125 ? 1.899 22.746 -12.281 1.00 89.12 125 ILE A CA 1
ATOM 1035 C C . ILE A 1 125 ? 2.625 23.699 -13.231 1.00 89.12 125 ILE A C 1
ATOM 1037 O O . ILE A 1 125 ? 3.357 23.250 -14.109 1.00 89.12 125 ILE A O 1
ATOM 1041 N N . ASN A 1 126 ? 2.519 25.010 -13.005 1.00 89.75 126 ASN A N 1
ATOM 1042 C CA . ASN A 1 126 ? 3.194 26.006 -13.834 1.00 89.75 126 ASN A CA 1
ATOM 1043 C C . ASN A 1 126 ? 4.721 25.822 -13.819 1.00 89.75 126 ASN A C 1
ATOM 1045 O O . ASN A 1 126 ? 5.362 25.929 -14.861 1.00 89.75 126 ASN A O 1
ATOM 1049 N N . PHE A 1 127 ? 5.311 25.516 -12.659 1.00 88.62 127 PHE A N 1
ATOM 1050 C CA . PHE A 1 127 ? 6.744 25.247 -12.537 1.00 88.62 127 PHE A CA 1
ATOM 1051 C C . PHE A 1 127 ? 7.165 24.007 -13.339 1.00 88.62 127 PHE A C 1
ATOM 1053 O O . PHE A 1 127 ? 8.155 24.055 -14.069 1.00 88.62 127 PHE A O 1
ATOM 1060 N N . ILE A 1 128 ? 6.387 22.924 -13.264 1.00 86.88 128 ILE A N 1
ATOM 1061 C CA . ILE A 1 128 ? 6.615 21.701 -14.048 1.00 86.88 128 ILE A CA 1
ATOM 1062 C C . ILE A 1 128 ? 6.486 21.995 -15.546 1.00 86.88 128 ILE A C 1
ATOM 1064 O O . ILE A 1 128 ? 7.329 21.565 -16.331 1.00 86.88 128 ILE A O 1
ATOM 1068 N N . MET A 1 129 ? 5.479 22.766 -15.957 1.00 89.44 129 MET A N 1
ATOM 1069 C CA . MET A 1 129 ? 5.269 23.133 -17.360 1.00 89.44 129 MET A CA 1
ATOM 1070 C C . MET A 1 129 ? 6.389 24.019 -17.914 1.00 89.44 129 MET A C 1
ATOM 1072 O O . MET A 1 129 ? 6.862 23.799 -19.029 1.00 89.44 129 MET A O 1
ATOM 1076 N N . ILE A 1 130 ? 6.883 24.981 -17.132 1.00 89.50 130 ILE A N 1
ATOM 1077 C CA . ILE A 1 130 ? 8.041 25.800 -17.518 1.00 89.50 130 ILE A CA 1
ATOM 1078 C C . ILE A 1 130 ? 9.294 24.923 -17.624 1.00 89.50 130 ILE A C 1
ATOM 1080 O O . ILE A 1 130 ? 9.998 24.978 -18.632 1.00 89.50 130 ILE A O 1
ATOM 1084 N N . GLY A 1 131 ? 9.551 24.076 -16.623 1.00 86.81 131 GLY A N 1
ATOM 1085 C CA . GLY A 1 131 ? 10.707 23.178 -16.607 1.00 86.81 131 GLY A CA 1
ATOM 1086 C C . GLY A 1 131 ? 10.710 22.187 -17.772 1.00 86.81 131 GLY A C 1
ATOM 1087 O O . GLY A 1 131 ? 11.735 22.006 -18.427 1.00 86.81 131 GLY A O 1
ATOM 1088 N N . THR A 1 132 ? 9.558 21.593 -18.088 1.00 86.81 132 THR A N 1
ATOM 1089 C CA . THR A 1 132 ? 9.399 20.685 -19.237 1.00 86.81 132 THR A CA 1
ATOM 1090 C C . THR A 1 132 ? 9.545 21.412 -20.569 1.00 86.81 132 THR A C 1
ATOM 1092 O O . THR A 1 132 ? 10.189 20.887 -21.473 1.00 86.81 132 THR A O 1
ATOM 1095 N N . THR A 1 133 ? 9.046 22.644 -20.689 1.00 90.44 133 THR A N 1
ATOM 1096 C CA . THR A 1 133 ? 9.240 23.458 -21.901 1.00 90.44 133 THR A CA 1
ATOM 1097 C C . THR A 1 133 ? 10.722 23.760 -22.127 1.00 90.44 133 THR A C 1
ATOM 1099 O O . THR A 1 133 ? 11.231 23.543 -23.224 1.00 90.44 133 THR A O 1
ATOM 1102 N N . ILE A 1 134 ? 11.443 24.189 -21.084 1.00 88.81 134 ILE A N 1
ATOM 1103 C CA . ILE A 1 134 ? 12.894 24.427 -21.155 1.00 88.81 134 ILE A CA 1
ATOM 1104 C C . ILE A 1 134 ? 13.626 23.132 -21.521 1.00 88.81 134 ILE A C 1
ATOM 1106 O O . ILE A 1 134 ? 14.465 23.136 -22.417 1.00 88.81 134 ILE A O 1
ATOM 1110 N N . SER A 1 135 ? 13.272 22.017 -20.877 1.00 85.69 135 SER A N 1
ATOM 1111 C CA . SER A 1 135 ? 13.840 20.695 -21.155 1.00 85.69 135 SER A CA 1
ATOM 1112 C C . SER A 1 135 ? 13.694 20.299 -22.623 1.00 85.69 135 SER A C 1
ATOM 1114 O O . SER A 1 135 ? 14.674 19.921 -23.259 1.00 85.69 135 SER A O 1
ATOM 1116 N N . ILE A 1 136 ? 12.490 20.438 -23.180 1.00 88.44 136 ILE A N 1
ATOM 1117 C CA . ILE A 1 136 ? 12.196 20.096 -24.573 1.00 88.44 136 ILE A CA 1
ATOM 1118 C C . ILE A 1 136 ? 12.986 20.984 -25.532 1.00 88.44 136 ILE A C 1
ATOM 1120 O O . ILE A 1 136 ? 13.555 20.475 -26.494 1.00 88.44 136 ILE A O 1
ATOM 1124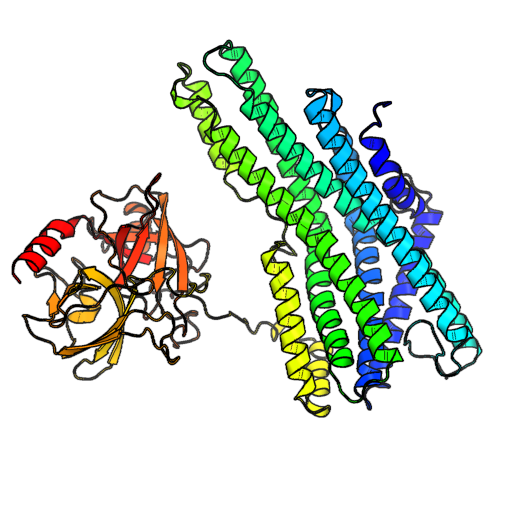 N N . VAL A 1 137 ? 13.069 22.291 -25.266 1.00 89.81 137 VAL A N 1
ATOM 1125 C CA . VAL A 1 137 ? 13.842 23.226 -26.100 1.00 89.81 137 VAL A CA 1
ATOM 1126 C C . VAL A 1 137 ? 15.329 22.864 -26.092 1.00 89.81 137 VAL A C 1
ATOM 1128 O O . VAL A 1 137 ? 15.959 22.823 -27.150 1.00 89.81 137 VAL A O 1
ATOM 1131 N N . VAL A 1 138 ? 15.889 22.547 -24.922 1.00 86.25 138 VAL A N 1
ATOM 1132 C CA . VAL A 1 138 ? 17.287 22.109 -24.798 1.00 86.25 138 VAL A CA 1
ATOM 1133 C C . VAL A 1 138 ? 17.509 20.793 -25.549 1.00 86.25 138 VAL A C 1
ATOM 1135 O O . VAL A 1 138 ? 18.407 20.720 -26.383 1.00 86.25 138 VAL A O 1
ATOM 1138 N N . HIS A 1 139 ? 16.661 19.782 -25.345 1.00 83.38 139 HIS A N 1
ATOM 1139 C CA . HIS A 1 139 ? 16.800 18.489 -26.023 1.00 83.38 139 HIS A CA 1
ATOM 1140 C C . HIS A 1 139 ? 16.638 18.583 -27.543 1.00 83.38 139 HIS A C 1
ATOM 1142 O O . HIS A 1 139 ? 17.402 17.963 -28.277 1.00 83.38 139 HIS A O 1
ATOM 1148 N N . CYS A 1 140 ? 15.686 19.378 -28.036 1.00 87.69 140 CYS A N 1
ATOM 1149 C CA . CYS A 1 140 ? 15.489 19.545 -29.475 1.00 87.69 140 CYS A CA 1
ATOM 1150 C C . CYS A 1 140 ? 16.645 20.318 -30.120 1.00 87.69 140 CYS A C 1
ATOM 1152 O O . CYS A 1 140 ? 16.992 20.040 -31.263 1.00 87.69 140 CYS A O 1
ATOM 1154 N N . SER A 1 141 ? 17.262 21.268 -29.412 1.00 86.31 141 SER A N 1
ATOM 1155 C CA . SER A 1 141 ? 18.363 22.077 -29.956 1.00 86.31 141 SER A CA 1
ATOM 1156 C C . SER A 1 141 ? 19.731 21.391 -29.894 1.00 86.31 141 SER A C 1
ATOM 1158 O O . SER A 1 141 ? 20.599 21.711 -30.702 1.00 86.31 141 SER A O 1
ATOM 1160 N N . LEU A 1 142 ? 19.926 20.413 -29.004 1.00 83.69 142 LEU A N 1
ATOM 1161 C CA . LEU A 1 142 ? 21.208 19.730 -28.800 1.00 83.69 142 LEU A CA 1
ATOM 1162 C C . LEU A 1 142 ? 21.822 19.104 -30.080 1.00 83.69 142 LEU A C 1
ATOM 1164 O O . LEU A 1 142 ? 23.017 19.319 -30.311 1.00 83.69 142 LEU A O 1
ATOM 1168 N N . PRO A 1 143 ? 21.055 18.430 -30.967 1.00 84.06 143 PRO A N 1
ATOM 1169 C CA . PRO A 1 143 ? 21.568 17.900 -32.239 1.00 84.06 143 PRO A CA 1
ATOM 1170 C C . PRO A 1 143 ? 22.102 18.964 -33.212 1.00 84.06 143 PRO A C 1
ATOM 1172 O O . PRO A 1 143 ? 22.832 18.640 -34.142 1.00 84.06 143 PRO A O 1
ATOM 1175 N N . LEU A 1 144 ? 21.754 20.244 -33.025 1.00 83.06 144 LEU A N 1
ATOM 1176 C CA . LEU A 1 144 ? 22.271 21.337 -33.860 1.00 83.06 144 LEU A CA 1
ATOM 1177 C C . LEU A 1 144 ? 23.700 21.741 -33.471 1.00 83.06 144 LEU A C 1
ATOM 1179 O O . LEU A 1 144 ? 24.416 22.321 -34.285 1.00 83.06 144 LEU A O 1
ATOM 1183 N N . PHE A 1 145 ? 24.115 21.440 -32.237 1.00 80.56 145 PHE A N 1
ATOM 1184 C CA . PHE A 1 145 ? 25.416 21.831 -31.690 1.00 80.56 145 PHE A CA 1
ATOM 1185 C C . PHE A 1 145 ? 26.399 20.660 -31.588 1.00 80.56 145 PHE A C 1
ATOM 1187 O O . PHE A 1 145 ? 27.609 20.869 -31.691 1.00 80.56 145 PHE A O 1
ATOM 1194 N N . LEU A 1 146 ? 25.903 19.432 -31.409 1.00 78.56 146 LEU A N 1
ATOM 1195 C CA . LEU A 1 146 ? 26.722 18.225 -31.294 1.00 78.56 146 LEU A CA 1
ATOM 1196 C C . LEU A 1 146 ? 26.697 17.422 -32.599 1.00 78.56 146 LEU A C 1
ATOM 1198 O O . LEU A 1 146 ? 25.678 16.842 -32.954 1.00 78.56 146 LEU A O 1
ATOM 1202 N N . LYS A 1 147 ? 27.843 17.341 -33.290 1.00 67.81 147 LYS A N 1
ATOM 1203 C CA . LYS A 1 147 ? 27.973 16.638 -34.584 1.00 67.81 147 LYS A CA 1
ATOM 1204 C C . LYS A 1 147 ? 27.677 15.135 -34.513 1.00 67.81 147 LYS A C 1
ATOM 1206 O O . LYS A 1 147 ? 27.307 14.552 -35.530 1.00 67.81 147 LYS A O 1
ATOM 1211 N N . ASP A 1 148 ? 27.824 14.536 -33.335 1.00 69.50 148 ASP A N 1
ATOM 1212 C CA . ASP A 1 148 ? 27.627 13.100 -33.111 1.00 69.50 148 ASP A CA 1
ATOM 1213 C C . ASP A 1 148 ? 26.160 12.737 -32.821 1.00 69.50 148 ASP A C 1
ATOM 1215 O O . ASP A 1 148 ? 25.785 11.566 -32.885 1.00 69.50 148 ASP A O 1
ATOM 1219 N N . LEU A 1 149 ? 25.308 13.732 -32.537 1.00 69.88 149 LEU A N 1
ATOM 1220 C CA . LEU A 1 149 ? 23.901 13.528 -32.210 1.00 69.88 149 LEU A CA 1
ATOM 1221 C C . LEU A 1 149 ? 23.025 13.828 -33.431 1.00 69.88 149 LEU A C 1
ATOM 1223 O O . LEU A 1 149 ? 22.917 14.963 -33.884 1.00 69.88 149 LEU A O 1
ATOM 1227 N N . LEU A 1 150 ? 22.391 12.791 -33.979 1.00 79.81 150 LEU A N 1
ATOM 1228 C CA . LEU A 1 150 ? 21.625 12.896 -35.228 1.00 79.81 150 LEU A CA 1
ATOM 1229 C C . LEU A 1 150 ? 20.153 13.274 -35.025 1.00 79.81 150 LEU A C 1
ATOM 1231 O O . LEU A 1 150 ? 19.532 13.804 -35.946 1.00 79.81 150 LEU A O 1
ATOM 1235 N N . LEU A 1 151 ? 19.598 12.959 -33.855 1.00 84.50 151 LEU A N 1
ATOM 1236 C CA . LEU A 1 151 ? 18.193 13.130 -33.490 1.00 84.50 151 LEU A CA 1
ATOM 1237 C C . LEU A 1 151 ? 18.089 13.498 -31.996 1.00 84.50 151 LEU A C 1
ATOM 1239 O O . LEU A 1 151 ? 18.976 13.110 -31.233 1.00 84.50 151 LEU A O 1
ATOM 1243 N N . PRO A 1 152 ? 17.039 14.227 -31.565 1.00 83.19 152 PRO A N 1
ATOM 1244 C CA . PRO A 1 152 ? 16.780 14.522 -30.154 1.00 83.19 152 PRO A CA 1
ATOM 1245 C C . PRO A 1 152 ? 16.671 13.267 -29.281 1.00 83.19 152 PRO A C 1
ATOM 1247 O O . PRO A 1 152 ? 17.095 13.287 -28.127 1.00 83.19 152 PRO A O 1
ATOM 1250 N N . GLN A 1 153 ? 16.107 12.183 -29.821 1.00 85.06 153 GLN A N 1
ATOM 1251 C CA . GLN A 1 153 ? 16.086 10.860 -29.200 1.00 85.06 153 GLN A CA 1
ATOM 1252 C C . GLN A 1 153 ? 16.635 9.781 -30.129 1.00 85.06 153 GLN A C 1
ATOM 1254 O O . GLN A 1 153 ? 16.635 9.894 -31.354 1.00 85.06 153 GLN A O 1
ATOM 1259 N N . SER A 1 154 ? 17.108 8.692 -29.526 1.00 85.81 154 SER A N 1
ATOM 1260 C CA . SER A 1 154 ? 17.784 7.616 -30.239 1.00 85.81 154 SER A CA 1
ATOM 1261 C C . SER A 1 154 ? 16.787 6.708 -30.967 1.00 85.81 154 SER A C 1
ATOM 1263 O O . SER A 1 154 ? 16.343 5.682 -30.446 1.00 85.81 154 SER A O 1
ATOM 1265 N N . SER A 1 155 ? 16.460 7.062 -32.207 1.00 88.06 155 SER A N 1
ATOM 1266 C CA . SER A 1 155 ? 15.539 6.315 -33.074 1.00 88.06 155 SER A CA 1
ATOM 1267 C C . SER A 1 155 ? 16.274 5.645 -34.243 1.00 88.06 155 SER A C 1
ATOM 1269 O O . SER A 1 155 ? 17.286 6.150 -34.733 1.00 88.06 155 SER A O 1
ATOM 1271 N N . TRP A 1 156 ? 15.767 4.506 -34.726 1.00 90.56 156 TRP A N 1
ATOM 1272 C CA . TRP A 1 156 ? 16.314 3.873 -35.931 1.00 90.56 156 TRP A CA 1
ATOM 1273 C C . TRP A 1 156 ? 15.990 4.700 -37.185 1.00 90.56 156 TRP A C 1
ATOM 1275 O O . TRP A 1 156 ? 14.839 5.078 -37.396 1.00 90.56 156 TRP A O 1
ATOM 1285 N N . ILE A 1 157 ? 16.992 4.940 -38.042 1.00 87.69 157 ILE A N 1
ATOM 1286 C CA . ILE A 1 157 ? 16.851 5.738 -39.272 1.00 87.69 157 ILE A CA 1
ATOM 1287 C C . ILE A 1 157 ? 16.830 4.813 -40.505 1.00 87.69 157 ILE A C 1
ATOM 1289 O O . ILE A 1 157 ? 17.862 4.216 -40.838 1.00 87.69 157 ILE A O 1
ATOM 1293 N N . PRO A 1 158 ? 15.707 4.728 -41.245 1.00 86.31 158 PRO A N 1
ATOM 1294 C CA . PRO A 1 158 ? 15.612 3.916 -42.455 1.00 86.31 158 PRO A CA 1
ATOM 1295 C C . PRO A 1 158 ? 16.632 4.319 -43.531 1.00 86.31 158 PRO A C 1
ATOM 1297 O O . PRO A 1 158 ? 16.677 5.469 -43.981 1.00 86.31 158 PRO A O 1
ATOM 1300 N N . GLY A 1 159 ? 17.460 3.356 -43.952 1.00 80.62 159 GLY A N 1
ATOM 1301 C CA . GLY A 1 159 ? 18.448 3.528 -45.027 1.00 80.62 159 GLY A CA 1
ATOM 1302 C C . GLY A 1 159 ? 19.526 4.585 -44.756 1.00 80.62 159 GLY A C 1
ATOM 1303 O O . GLY A 1 159 ? 20.204 4.989 -45.695 1.00 80.62 159 GLY A O 1
ATOM 1304 N N . ASN A 1 160 ? 19.644 5.071 -43.509 1.00 80.50 160 ASN A N 1
ATOM 1305 C CA . ASN A 1 160 ? 20.505 6.188 -43.095 1.00 80.50 160 ASN A CA 1
ATOM 1306 C C . ASN A 1 160 ? 20.443 7.412 -44.037 1.00 80.50 160 ASN A C 1
ATOM 1308 O O . ASN A 1 160 ? 21.426 8.128 -44.229 1.00 80.50 160 ASN A O 1
ATOM 1312 N N . SER A 1 161 ? 19.283 7.634 -44.663 1.00 88.94 161 SER A N 1
ATOM 1313 C CA . SER A 1 161 ? 19.111 8.701 -45.646 1.00 88.94 161 SER A CA 1
ATOM 1314 C C . SER A 1 161 ? 18.952 10.062 -44.963 1.00 88.94 161 SER A C 1
ATOM 1316 O O . SER A 1 161 ? 18.285 10.186 -43.932 1.00 88.94 161 SER A O 1
ATOM 1318 N N . SER A 1 162 ? 19.515 11.116 -45.564 1.00 85.75 162 SER A N 1
ATOM 1319 C CA . SER A 1 162 ? 19.393 12.489 -45.048 1.00 85.75 162 SER A CA 1
ATOM 1320 C C . SER A 1 162 ? 17.933 12.952 -44.966 1.00 85.75 162 SER A C 1
ATOM 1322 O O . SER A 1 162 ? 17.566 13.685 -44.052 1.00 85.75 162 SER A O 1
ATOM 1324 N N . ILE A 1 163 ? 17.084 12.476 -45.884 1.00 87.62 163 ILE A N 1
ATOM 1325 C CA . ILE A 1 163 ? 15.649 12.786 -45.915 1.00 87.62 163 ILE A CA 1
ATOM 1326 C C . ILE A 1 163 ? 14.933 12.137 -44.726 1.00 87.62 163 ILE A C 1
ATOM 1328 O O . ILE A 1 163 ? 14.196 12.820 -44.020 1.00 87.62 163 ILE A O 1
ATOM 1332 N N . ALA A 1 164 ? 15.182 10.848 -44.455 1.00 86.94 164 ALA A N 1
ATOM 1333 C CA . ALA A 1 164 ? 14.577 10.165 -43.311 1.00 86.94 164 ALA A CA 1
ATOM 1334 C C . ALA A 1 164 ? 14.969 10.823 -41.982 1.00 86.94 164 ALA A C 1
ATOM 1336 O O . ALA A 1 164 ? 14.126 10.955 -41.100 1.00 86.94 164 ALA A O 1
ATOM 1337 N N . ARG A 1 165 ? 16.214 11.305 -41.859 1.00 88.44 165 ARG A N 1
ATOM 1338 C CA . ARG A 1 165 ? 16.668 12.046 -40.674 1.00 88.44 165 ARG A CA 1
ATOM 1339 C C . ARG A 1 165 ? 15.867 13.331 -40.452 1.00 88.44 165 ARG A C 1
ATOM 1341 O O . ARG A 1 165 ? 15.401 13.558 -39.344 1.00 88.44 165 ARG A O 1
ATOM 1348 N N . ILE A 1 166 ? 15.672 14.143 -41.494 1.00 88.75 166 ILE A N 1
ATOM 1349 C CA . ILE A 1 166 ? 14.898 15.394 -41.398 1.00 88.75 166 ILE A CA 1
ATOM 1350 C C . ILE A 1 166 ? 13.441 15.102 -41.028 1.00 88.75 166 ILE A C 1
ATOM 1352 O O . ILE A 1 166 ? 12.877 15.770 -40.164 1.00 88.75 166 ILE A O 1
ATOM 1356 N N . VAL A 1 167 ? 12.838 14.085 -41.651 1.00 90.69 167 VAL A N 1
ATOM 1357 C CA . VAL A 1 167 ? 11.456 13.687 -41.356 1.00 90.69 167 VAL A CA 1
ATOM 1358 C C . VAL A 1 167 ? 11.321 13.248 -39.898 1.00 90.69 167 VAL A C 1
ATOM 1360 O O . VAL A 1 167 ? 10.457 13.769 -39.199 1.00 90.69 167 VAL A O 1
ATOM 1363 N N . LEU A 1 168 ? 12.191 12.356 -39.416 1.00 90.44 168 LEU A N 1
ATOM 1364 C CA . LEU A 1 168 ? 12.161 11.885 -38.027 1.00 90.44 168 LEU A CA 1
ATOM 1365 C C . LEU A 1 168 ? 12.379 13.020 -37.030 1.00 90.44 168 LEU A C 1
ATOM 1367 O O . LEU A 1 168 ? 11.657 13.105 -36.044 1.00 90.44 168 LEU A O 1
ATOM 1371 N N . TYR A 1 169 ? 13.296 13.937 -37.324 1.00 91.25 169 TYR A N 1
ATOM 1372 C CA . TYR A 1 169 ? 13.546 15.105 -36.487 1.00 91.25 169 TYR A CA 1
ATOM 1373 C C . TYR A 1 169 ? 12.290 15.984 -36.334 1.00 91.25 169 TYR A C 1
ATOM 1375 O O . TYR A 1 169 ? 11.917 16.359 -35.223 1.00 91.25 169 TYR A O 1
ATOM 1383 N N . ILE A 1 170 ? 11.581 16.260 -37.437 1.00 90.75 170 ILE A N 1
ATOM 1384 C CA . ILE A 1 170 ? 10.309 17.004 -37.408 1.00 90.75 170 ILE A CA 1
ATOM 1385 C C . ILE A 1 170 ? 9.238 16.222 -36.637 1.00 90.75 170 ILE A C 1
ATOM 1387 O O . ILE A 1 170 ? 8.495 16.804 -35.847 1.00 90.75 170 ILE A O 1
ATOM 1391 N N . MET A 1 171 ? 9.157 14.907 -36.849 1.00 91.00 171 MET A N 1
ATOM 1392 C CA . MET A 1 171 ? 8.194 14.057 -36.153 1.00 91.00 171 MET A CA 1
ATOM 1393 C C . MET A 1 171 ? 8.432 14.048 -34.635 1.00 91.00 171 MET A C 1
ATOM 1395 O O . MET A 1 171 ? 7.474 14.202 -33.883 1.00 91.00 171 MET A O 1
ATOM 1399 N N . GLU A 1 172 ? 9.680 13.935 -34.173 1.00 91.44 172 GLU A N 1
ATOM 1400 C CA . GLU A 1 172 ? 10.020 13.983 -32.744 1.00 91.44 172 GLU A CA 1
ATOM 1401 C C . GLU A 1 1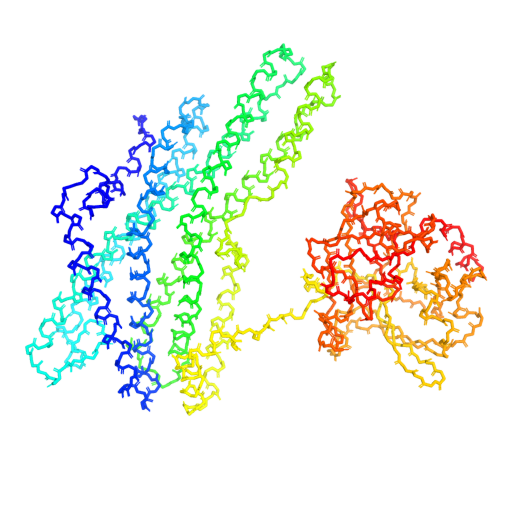72 ? 9.651 15.333 -32.114 1.00 91.44 172 GLU A C 1
ATOM 1403 O O . GLU A 1 172 ? 9.063 15.358 -31.032 1.00 91.44 172 GLU A O 1
ATOM 1408 N N . ILE A 1 173 ? 9.882 16.454 -32.811 1.00 90.94 173 ILE A N 1
ATOM 1409 C CA . ILE A 1 173 ? 9.443 17.783 -32.349 1.00 90.94 173 ILE A CA 1
ATOM 1410 C C . ILE A 1 173 ? 7.921 17.832 -32.170 1.00 90.94 173 ILE A C 1
ATOM 1412 O O . ILE A 1 173 ? 7.440 18.324 -31.149 1.00 90.94 173 ILE A O 1
ATOM 1416 N N . ILE A 1 174 ? 7.151 17.300 -33.126 1.00 90.81 174 ILE A N 1
ATOM 1417 C CA . ILE A 1 174 ? 5.685 17.242 -33.020 1.00 90.81 174 ILE A CA 1
ATOM 1418 C C . ILE A 1 174 ? 5.268 16.436 -31.782 1.00 90.81 174 ILE A C 1
ATOM 1420 O O . ILE A 1 174 ? 4.386 16.870 -31.041 1.00 90.81 174 ILE A O 1
ATOM 1424 N N . VAL A 1 175 ? 5.921 15.300 -31.512 1.00 90.50 175 VAL A N 1
ATOM 1425 C CA . VAL A 1 175 ? 5.639 14.483 -30.318 1.00 90.50 175 VAL A CA 1
ATOM 1426 C C . VAL A 1 175 ? 5.979 15.216 -29.024 1.00 90.50 175 VAL A C 1
ATOM 1428 O O . VAL A 1 175 ? 5.238 15.109 -28.048 1.00 90.50 175 VAL A O 1
ATOM 1431 N N . TYR A 1 176 ? 7.056 15.996 -28.996 1.00 90.44 176 TYR A N 1
ATOM 1432 C CA . TYR A 1 176 ? 7.397 16.798 -27.826 1.00 90.44 176 TYR A CA 1
ATOM 1433 C C . TYR A 1 176 ? 6.423 17.954 -27.583 1.00 90.44 176 TYR A C 1
ATOM 1435 O O . TYR A 1 176 ? 6.067 18.223 -26.436 1.00 90.44 176 TYR A O 1
ATOM 1443 N N . ILE A 1 177 ? 5.925 18.599 -28.637 1.00 88.69 177 ILE A N 1
ATOM 1444 C CA . ILE A 1 177 ? 4.858 19.603 -28.509 1.00 88.69 177 ILE A CA 1
ATOM 1445 C C . ILE A 1 177 ? 3.580 18.947 -27.964 1.00 88.69 177 ILE A C 1
ATOM 1447 O O . ILE A 1 177 ? 2.953 19.472 -27.044 1.00 88.69 177 ILE A O 1
ATOM 1451 N N . GLU A 1 178 ? 3.226 17.765 -28.473 1.00 87.25 178 GLU A N 1
ATOM 1452 C CA . GLU A 1 178 ? 2.111 16.963 -27.956 1.00 87.25 178 GLU A CA 1
ATOM 1453 C C . GLU A 1 178 ? 2.313 16.560 -26.487 1.00 87.25 178 GLU A C 1
ATOM 1455 O O . GLU A 1 178 ? 1.352 16.558 -25.717 1.00 87.25 178 GLU A O 1
ATOM 1460 N N . CYS A 1 179 ? 3.550 16.265 -26.075 1.00 88.94 179 CYS A N 1
ATOM 1461 C CA . CYS A 1 179 ? 3.895 15.947 -24.692 1.00 88.94 179 CYS A CA 1
ATOM 1462 C C . CYS A 1 179 ? 3.511 17.084 -23.737 1.00 88.94 179 CYS A C 1
ATOM 1464 O O . CYS A 1 179 ? 2.881 16.818 -22.718 1.00 88.94 179 CYS A O 1
ATOM 1466 N N . LEU A 1 180 ? 3.793 18.346 -24.081 1.00 89.00 180 LEU A N 1
ATOM 1467 C CA . LEU A 1 180 ? 3.413 19.495 -23.246 1.00 89.00 180 LEU A CA 1
ATOM 1468 C C . LEU A 1 180 ? 1.897 19.563 -23.024 1.00 89.00 180 LEU A C 1
ATOM 1470 O O . LEU A 1 180 ? 1.435 19.756 -21.900 1.00 89.00 180 LEU A O 1
ATOM 1474 N N . ILE A 1 181 ? 1.113 19.353 -24.084 1.00 87.88 181 ILE A N 1
ATOM 1475 C CA . ILE A 1 181 ? -0.350 19.370 -23.988 1.00 87.88 181 ILE A CA 1
ATOM 1476 C C . ILE A 1 181 ? -0.843 18.193 -23.136 1.00 87.88 181 ILE A C 1
ATOM 1478 O O . ILE A 1 181 ? -1.716 18.374 -22.288 1.00 87.88 181 ILE A O 1
ATOM 1482 N N . LEU A 1 182 ? -0.268 17.001 -23.328 1.00 88.62 182 LEU A N 1
ATOM 1483 C CA . LEU A 1 182 ? -0.600 15.800 -22.561 1.00 88.62 182 LEU A CA 1
ATOM 1484 C C . LEU A 1 182 ? -0.257 15.942 -21.074 1.00 88.62 182 LEU A C 1
ATOM 1486 O O . LEU A 1 182 ? -1.062 15.535 -20.244 1.00 88.62 182 LEU A O 1
ATOM 1490 N N . MET A 1 183 ? 0.890 16.528 -20.730 1.00 88.06 183 MET A N 1
ATOM 1491 C CA . MET A 1 183 ? 1.316 16.745 -19.344 1.00 88.06 183 MET A CA 1
ATOM 1492 C C . MET A 1 183 ? 0.342 17.667 -18.598 1.00 88.06 183 MET A C 1
ATOM 1494 O O . MET A 1 183 ? -0.153 17.303 -17.533 1.00 88.06 183 MET A O 1
ATOM 1498 N N . GLU A 1 184 ? -0.007 18.819 -19.175 1.00 88.25 184 GLU A N 1
ATOM 1499 C CA . GLU A 1 184 ? -0.958 19.760 -18.562 1.00 88.25 184 GLU A CA 1
ATOM 1500 C C . GLU A 1 184 ? -2.358 19.141 -18.423 1.00 88.25 184 GLU A C 1
ATOM 1502 O O . GLU A 1 184 ? -3.007 19.221 -17.380 1.00 88.25 184 GLU A O 1
ATOM 1507 N N . MET A 1 185 ? -2.827 18.483 -19.481 1.00 87.12 185 MET A N 1
ATOM 1508 C CA . MET A 1 185 ? -4.170 17.916 -19.547 1.00 87.12 185 MET A CA 1
ATOM 1509 C C . MET A 1 185 ? -4.343 16.660 -18.686 1.00 87.12 185 MET A C 1
ATOM 1511 O O . MET A 1 185 ? -5.432 16.435 -18.170 1.00 87.12 185 MET A O 1
ATOM 1515 N N . PHE A 1 186 ? -3.321 15.811 -18.568 1.00 88.56 186 PHE A N 1
ATOM 1516 C CA . PHE A 1 186 ? -3.423 14.524 -17.878 1.00 88.56 186 PHE A CA 1
ATOM 1517 C C . PHE A 1 186 ? -2.853 14.587 -16.462 1.00 88.56 186 PHE A C 1
ATOM 1519 O O . PHE A 1 186 ? -3.573 14.287 -15.508 1.00 88.56 186 PHE A O 1
ATOM 1526 N N . ASP A 1 187 ? -1.591 15.001 -16.314 1.00 89.44 187 ASP A N 1
ATOM 1527 C CA . ASP A 1 187 ? -0.912 15.063 -15.015 1.00 89.44 187 ASP A CA 1
ATOM 1528 C C . ASP A 1 187 ? -1.339 16.313 -14.224 1.00 89.44 187 ASP A C 1
ATOM 1530 O O . ASP A 1 187 ? -1.575 16.230 -13.017 1.00 89.44 187 ASP A O 1
ATOM 1534 N N . GLY A 1 188 ? -1.529 17.456 -14.896 1.00 90.00 188 GLY A N 1
ATOM 1535 C CA . GLY A 1 188 ? -2.068 18.672 -14.274 1.00 90.00 188 GLY A CA 1
ATOM 1536 C C . GLY A 1 188 ? -3.494 18.473 -13.753 1.00 90.00 188 GLY A C 1
ATOM 1537 O O . GLY A 1 188 ? -3.787 18.780 -12.595 1.00 90.00 188 GLY A O 1
ATOM 1538 N N . LEU A 1 189 ? -4.360 17.853 -14.562 1.00 88.94 189 LEU A N 1
ATOM 1539 C CA . LEU A 1 189 ? -5.726 17.507 -14.158 1.00 88.94 189 LEU A CA 1
ATOM 1540 C C . LEU A 1 189 ? -5.749 16.522 -12.983 1.00 88.94 189 LEU A C 1
ATOM 1542 O O . LEU A 1 189 ? -6.496 16.736 -12.027 1.00 88.94 189 LEU A O 1
ATOM 1546 N N . TYR A 1 190 ? -4.902 15.487 -13.015 1.00 91.62 190 TYR A N 1
ATOM 1547 C CA . TYR A 1 190 ? -4.739 14.551 -11.901 1.00 91.62 190 TYR A CA 1
ATOM 1548 C C . TYR A 1 190 ? -4.388 15.282 -10.603 1.00 91.62 190 TYR A C 1
ATOM 1550 O O . TYR A 1 190 ? -5.026 15.069 -9.567 1.00 91.62 190 TYR A O 1
ATOM 1558 N N . LEU A 1 191 ? -3.391 16.168 -10.656 1.00 92.31 191 LEU A N 1
ATOM 1559 C CA . LEU A 1 191 ? -2.904 16.882 -9.485 1.00 92.31 191 LEU A CA 1
ATOM 1560 C C . LEU A 1 191 ? -3.978 17.819 -8.916 1.00 92.31 191 LEU A C 1
ATOM 1562 O O . LEU A 1 191 ? -4.259 17.782 -7.719 1.00 92.31 191 LEU A O 1
ATOM 1566 N N . LEU A 1 192 ? -4.653 18.589 -9.774 1.00 91.88 192 LEU A N 1
ATOM 1567 C CA . LEU A 1 192 ? -5.752 19.467 -9.361 1.00 91.88 192 LEU A CA 1
ATOM 1568 C C . LEU A 1 192 ? -6.909 18.682 -8.737 1.00 91.88 192 LEU A C 1
ATOM 1570 O O . LEU A 1 192 ? -7.426 19.069 -7.687 1.00 91.88 192 LEU A O 1
ATOM 1574 N N . MET A 1 193 ? -7.313 17.566 -9.351 1.00 91.56 193 MET A N 1
ATOM 1575 C CA . MET A 1 193 ? -8.402 16.729 -8.848 1.00 91.56 193 MET A CA 1
ATOM 1576 C C . MET A 1 193 ? -8.060 16.083 -7.510 1.00 91.56 193 MET A C 1
ATOM 1578 O O . MET A 1 193 ? -8.893 16.084 -6.606 1.00 91.56 193 MET A O 1
ATOM 1582 N N . THR A 1 194 ? -6.850 15.546 -7.363 1.00 93.38 194 THR A N 1
ATOM 1583 C CA . THR A 1 194 ? -6.433 14.865 -6.132 1.00 93.38 194 THR A CA 1
ATOM 1584 C C . THR A 1 194 ? -6.230 15.835 -4.973 1.00 93.38 194 THR A C 1
ATOM 1586 O O . THR A 1 194 ? -6.706 15.572 -3.866 1.00 93.38 194 THR A O 1
ATOM 1589 N N . VAL A 1 195 ? -5.620 16.999 -5.222 1.00 93.19 195 VAL A N 1
ATOM 1590 C CA . VAL A 1 195 ? -5.468 18.055 -4.211 1.00 93.19 195 VAL A CA 1
ATOM 1591 C C . VAL A 1 195 ? -6.826 18.634 -3.813 1.00 93.19 195 VAL A C 1
ATOM 1593 O O . VAL A 1 195 ? -7.088 18.786 -2.618 1.00 93.19 195 VAL A O 1
ATOM 1596 N N . ASN A 1 196 ? -7.718 18.903 -4.772 1.00 93.31 196 ASN A N 1
ATOM 1597 C CA . ASN A 1 196 ? -9.078 19.347 -4.464 1.00 93.31 196 ASN A CA 1
ATOM 1598 C C . ASN A 1 196 ? -9.820 18.278 -3.648 1.00 93.31 196 ASN A C 1
ATOM 1600 O O . ASN A 1 196 ? -10.365 18.583 -2.595 1.00 93.31 196 ASN A O 1
ATOM 1604 N N . LEU A 1 197 ? -9.764 17.005 -4.045 1.00 94.62 197 LEU A N 1
ATOM 1605 C CA . LEU A 1 197 ? -10.415 15.919 -3.314 1.00 94.62 197 LEU A CA 1
ATOM 1606 C C . LEU A 1 197 ? -9.914 15.809 -1.862 1.00 94.62 197 LEU A C 1
ATOM 1608 O O . LEU A 1 197 ? -10.728 15.712 -0.943 1.00 94.62 197 LEU A O 1
ATOM 1612 N N . LYS A 1 198 ? -8.599 15.917 -1.633 1.00 94.81 198 LYS A N 1
ATOM 1613 C CA . LYS A 1 198 ? -8.003 16.026 -0.289 1.00 94.81 198 LYS A CA 1
ATOM 1614 C C . LYS A 1 198 ? -8.586 17.209 0.493 1.00 94.81 198 LYS A C 1
ATOM 1616 O O . LYS A 1 198 ? -8.991 17.049 1.645 1.00 94.81 198 LYS A O 1
ATOM 1621 N N . VAL A 1 199 ? -8.633 18.400 -0.110 1.00 94.31 199 VAL A N 1
ATOM 1622 C CA . VAL A 1 199 ? -9.208 19.605 0.518 1.00 94.31 199 VAL A CA 1
ATOM 1623 C C . VAL A 1 199 ? -10.683 19.387 0.866 1.00 94.31 199 VAL A C 1
ATOM 1625 O O . VAL A 1 199 ? -11.127 19.798 1.935 1.00 94.31 199 VAL A O 1
ATOM 1628 N N . GLN A 1 200 ? -11.437 18.684 0.027 1.00 95.94 200 GLN A N 1
ATOM 1629 C CA . GLN A 1 200 ? -12.850 18.396 0.266 1.00 95.94 200 GLN A CA 1
ATOM 1630 C C . GLN A 1 200 ? -13.064 17.397 1.409 1.00 95.94 200 GLN A C 1
ATOM 1632 O O . GLN A 1 200 ? -13.960 17.607 2.228 1.00 95.94 200 GLN A O 1
ATOM 1637 N N . PHE A 1 201 ? -12.211 16.375 1.552 1.00 96.06 201 PHE A N 1
ATOM 1638 C CA . PHE A 1 201 ? -12.202 15.523 2.750 1.00 96.06 201 PHE A CA 1
ATOM 1639 C C . PHE A 1 201 ? -11.860 16.327 4.014 1.00 96.06 201 PHE A C 1
ATOM 1641 O O . PHE A 1 201 ? -12.521 16.179 5.043 1.00 96.06 201 PHE A O 1
ATOM 1648 N N . MET A 1 202 ? -10.896 17.249 3.931 1.00 95.12 202 MET A N 1
ATOM 1649 C CA . MET A 1 202 ? -10.558 18.157 5.032 1.00 95.12 202 MET A CA 1
ATOM 1650 C C . MET A 1 202 ? -11.747 19.055 5.429 1.00 95.12 202 MET A C 1
ATOM 1652 O O . MET A 1 202 ? -11.980 19.253 6.625 1.00 95.12 202 MET A O 1
ATOM 1656 N N . LEU A 1 203 ? -12.493 19.594 4.457 1.00 95.12 203 LEU A N 1
ATOM 1657 C CA . LEU A 1 203 ? -13.696 20.404 4.691 1.00 95.12 203 LEU A CA 1
ATOM 1658 C C . LEU A 1 203 ? -14.823 19.581 5.312 1.00 95.12 203 LEU A C 1
ATOM 1660 O O . LEU A 1 203 ? -15.418 20.020 6.293 1.00 95.12 203 LEU A O 1
ATOM 1664 N N . LEU A 1 204 ? -15.071 18.375 4.796 1.00 96.38 204 LEU A N 1
ATOM 1665 C CA . LEU A 1 204 ? -16.038 17.441 5.367 1.00 96.38 204 LEU A CA 1
ATOM 1666 C C . LEU A 1 204 ? -15.705 17.121 6.824 1.00 96.38 204 LEU A C 1
ATOM 1668 O O . LEU A 1 204 ? -16.578 17.222 7.681 1.00 96.38 204 LEU A O 1
ATOM 1672 N N . ARG A 1 205 ? -14.438 16.825 7.131 1.00 95.44 205 ARG A N 1
ATOM 1673 C CA . ARG A 1 205 ? -13.982 16.631 8.511 1.00 95.44 205 ARG A CA 1
ATOM 1674 C C . ARG A 1 205 ? -14.322 17.838 9.387 1.00 95.44 205 ARG A C 1
ATOM 1676 O O . ARG A 1 205 ? -14.908 17.671 10.447 1.00 95.44 205 ARG A O 1
ATOM 1683 N N . LYS A 1 206 ? -13.980 19.052 8.943 1.00 93.06 206 LYS A N 1
ATOM 1684 C CA . LYS A 1 206 ? -14.248 20.286 9.702 1.00 93.06 206 LYS A CA 1
ATOM 1685 C C . LYS A 1 206 ? -15.744 20.545 9.891 1.00 93.06 206 LYS A C 1
ATOM 1687 O O . LYS A 1 206 ? -16.144 21.032 10.943 1.00 93.06 206 LYS A O 1
ATOM 1692 N N . ALA A 1 207 ? -16.564 20.203 8.899 1.00 93.44 207 ALA A N 1
ATOM 1693 C CA . ALA A 1 207 ? -18.016 20.274 9.000 1.00 93.44 207 ALA A CA 1
ATOM 1694 C C . ALA A 1 207 ? -18.554 19.282 10.044 1.00 93.44 207 ALA A C 1
ATOM 1696 O O . ALA A 1 207 ? -19.413 19.643 10.845 1.00 93.44 207 ALA A O 1
ATOM 1697 N N . ILE A 1 208 ? -18.012 18.063 10.083 1.00 93.75 208 ILE A N 1
ATOM 1698 C CA . ILE A 1 208 ? -18.384 17.031 11.058 1.00 93.75 208 ILE A CA 1
ATOM 1699 C C . ILE A 1 208 ? -17.971 17.431 12.479 1.00 93.75 208 ILE A C 1
ATOM 1701 O O . ILE A 1 208 ? -18.799 17.374 13.379 1.00 93.75 208 ILE A O 1
ATOM 1705 N N . GLU A 1 209 ? -16.744 17.927 12.666 1.00 91.56 209 GLU A N 1
ATOM 1706 C CA . GLU A 1 209 ? -16.242 18.432 13.958 1.00 91.56 209 GLU A CA 1
ATOM 1707 C C . GLU A 1 209 ? -17.079 19.602 14.512 1.00 91.56 209 GLU A C 1
ATOM 1709 O O . GLU A 1 209 ? -17.030 19.890 15.704 1.00 91.56 209 GLU A O 1
ATOM 1714 N N . SER A 1 210 ? -17.843 20.298 13.661 1.00 89.62 210 SER A N 1
ATOM 1715 C CA . SER A 1 210 ? -18.732 21.387 14.087 1.00 89.62 210 SER A CA 1
ATOM 1716 C C . SER A 1 210 ? -20.088 20.919 14.629 1.00 89.62 210 SER A C 1
ATOM 1718 O O . SER A 1 210 ? -20.854 21.741 15.134 1.00 89.62 210 SER A O 1
ATOM 1720 N N . ILE A 1 211 ? -20.413 19.625 14.515 1.00 87.69 211 ILE A N 1
ATOM 1721 C CA . ILE A 1 211 ? -21.662 19.066 15.038 1.00 87.69 211 ILE A CA 1
ATOM 1722 C C . ILE A 1 211 ? -21.574 19.009 16.563 1.00 87.69 211 ILE A C 1
ATOM 1724 O O . ILE A 1 211 ? -20.725 18.318 17.115 1.00 87.69 211 ILE A O 1
ATOM 1728 N N . ASN A 1 212 ? -22.494 19.694 17.241 1.00 83.00 212 ASN A N 1
ATOM 1729 C CA . ASN A 1 212 ? -22.649 19.606 18.687 1.00 83.00 212 ASN A CA 1
ATOM 1730 C C . ASN A 1 212 ? -24.034 19.037 19.014 1.00 83.00 212 ASN A C 1
ATOM 1732 O O . ASN A 1 212 ? -25.043 19.725 18.866 1.00 83.00 212 ASN A O 1
ATOM 1736 N N . VAL A 1 213 ? -24.062 17.773 19.439 1.00 78.81 213 VAL A N 1
ATOM 1737 C CA . VAL A 1 213 ? -25.298 17.017 19.694 1.00 78.81 213 VAL A CA 1
ATOM 1738 C C . VAL A 1 213 ? -26.018 17.499 20.960 1.00 78.81 213 VAL A C 1
ATOM 1740 O O . VAL A 1 213 ? -27.229 17.361 21.056 1.00 78.81 213 VAL A O 1
ATOM 1743 N N . GLU A 1 214 ? -25.311 18.105 21.917 1.00 74.00 214 GLU A N 1
ATOM 1744 C CA . GLU A 1 214 ? -25.911 18.579 23.173 1.00 74.00 214 GLU A CA 1
ATOM 1745 C C . GLU A 1 214 ? -26.630 19.927 23.030 1.00 74.00 214 GLU A C 1
ATOM 1747 O O . GLU A 1 214 ? -27.556 20.223 23.785 1.00 74.00 214 GLU A O 1
ATOM 1752 N N . LYS A 1 215 ? -26.187 20.771 22.089 1.00 72.06 215 LYS A N 1
ATOM 1753 C CA . LYS A 1 215 ? -26.669 22.157 21.937 1.00 72.06 215 LYS A CA 1
ATOM 1754 C C . LYS A 1 215 ? -27.662 22.357 20.795 1.00 72.06 215 LYS A C 1
ATOM 1756 O O . LYS A 1 215 ? -28.338 23.385 20.768 1.00 72.06 215 LYS A O 1
ATOM 1761 N N . GLU A 1 216 ? -27.711 21.446 19.828 1.00 77.69 216 GLU A N 1
ATOM 1762 C CA . GLU A 1 216 ? -28.578 21.561 18.653 1.00 77.69 216 GLU A CA 1
ATOM 1763 C C . GLU A 1 216 ? -29.808 20.653 18.758 1.00 77.69 216 GLU A C 1
ATOM 1765 O O . GLU A 1 216 ? -29.753 19.583 19.350 1.00 77.69 216 GLU A O 1
ATOM 1770 N N . ASP A 1 217 ? -30.918 21.083 18.152 1.00 82.94 217 ASP A N 1
ATOM 1771 C CA . ASP A 1 217 ? -32.131 20.271 18.020 1.00 82.94 217 ASP A CA 1
ATOM 1772 C C . ASP A 1 217 ? -31.855 18.964 17.249 1.00 82.94 217 ASP A C 1
ATOM 1774 O O . ASP A 1 217 ? -31.150 18.972 16.231 1.00 82.94 217 ASP A O 1
ATOM 1778 N N . ASP A 1 218 ? -32.439 17.855 17.712 1.00 81.31 218 ASP A N 1
ATOM 1779 C CA . ASP A 1 218 ? -32.170 16.499 17.216 1.00 81.31 218 ASP A CA 1
ATOM 1780 C C . ASP A 1 218 ? -32.465 16.371 15.711 1.00 81.31 218 ASP A C 1
ATOM 1782 O O . ASP A 1 218 ? -31.694 15.742 14.980 1.00 81.31 218 ASP A O 1
ATOM 1786 N N . GLU A 1 219 ? -33.535 16.999 15.207 1.00 85.81 219 GLU A N 1
ATOM 1787 C CA . GLU A 1 219 ? -33.898 16.921 13.783 1.00 85.81 219 GLU A CA 1
ATOM 1788 C C . GLU A 1 219 ? -32.958 17.768 12.907 1.00 85.81 219 GLU A C 1
ATOM 1790 O O . GLU A 1 219 ? -32.584 17.370 11.800 1.00 85.81 219 GLU A O 1
ATOM 1795 N N . LYS A 1 220 ? -32.488 18.908 13.426 1.00 86.50 220 LYS A N 1
ATOM 1796 C CA . LYS A 1 220 ? -31.486 19.746 12.750 1.00 86.50 220 LYS A CA 1
ATOM 1797 C C . LYS A 1 220 ? -30.128 19.043 12.682 1.00 86.50 220 LYS A C 1
ATOM 1799 O O . LYS A 1 220 ? -29.474 19.065 11.636 1.00 86.50 220 LYS A O 1
ATOM 1804 N N . CYS A 1 221 ? -29.724 18.400 13.775 1.00 85.75 221 CYS A N 1
ATOM 1805 C CA . CYS A 1 221 ? -28.511 17.592 13.860 1.00 85.75 221 CYS A CA 1
ATOM 1806 C C . CYS A 1 221 ? -28.578 16.402 12.888 1.00 85.75 221 CYS A C 1
ATOM 1808 O O . CYS A 1 221 ? -27.670 16.184 12.080 1.00 85.75 221 CYS A O 1
ATOM 1810 N N . TRP A 1 222 ? -29.716 15.703 12.877 1.00 87.69 222 TRP A N 1
ATOM 1811 C CA . TRP A 1 222 ? -30.003 14.609 11.956 1.00 87.69 222 TRP A CA 1
ATOM 1812 C C . TRP A 1 222 ? -29.895 15.018 10.482 1.00 87.69 222 TRP A C 1
ATOM 1814 O O . TRP A 1 222 ? -29.254 14.324 9.685 1.00 87.69 222 TRP A O 1
ATOM 1824 N N . GLN A 1 223 ? -30.490 16.153 10.107 1.00 90.56 223 GLN A N 1
ATOM 1825 C CA . GLN A 1 223 ? -30.460 16.627 8.727 1.00 90.56 223 GLN A CA 1
ATOM 1826 C C . GLN A 1 223 ? -29.034 16.985 8.280 1.00 90.56 223 GLN A C 1
ATOM 1828 O O . GLN A 1 223 ? -28.610 16.560 7.205 1.00 90.56 223 GLN A O 1
ATOM 1833 N N . LYS A 1 224 ? -28.245 17.654 9.136 1.00 90.75 224 LYS A N 1
ATOM 1834 C CA . LYS A 1 224 ? -26.820 17.921 8.864 1.00 90.75 224 LYS A CA 1
ATOM 1835 C C . LYS A 1 224 ? -26.023 16.634 8.657 1.00 90.75 224 LYS A C 1
ATOM 1837 O O . LYS A 1 224 ? -25.279 16.520 7.684 1.00 90.75 224 LYS A O 1
ATOM 1842 N N . MET A 1 225 ? -26.196 15.644 9.536 1.00 91.31 225 MET A N 1
ATOM 1843 C CA . MET A 1 225 ? -25.518 14.348 9.424 1.00 91.31 225 MET A CA 1
ATOM 1844 C C . MET A 1 225 ? -25.862 13.633 8.113 1.00 91.31 225 MET A C 1
ATOM 1846 O O . MET A 1 225 ? -24.978 13.083 7.453 1.00 91.31 225 MET A O 1
ATOM 1850 N N . LYS A 1 226 ? -27.132 13.672 7.693 1.00 93.38 226 LYS A N 1
ATOM 1851 C CA . LYS A 1 226 ? -27.562 13.138 6.395 1.00 93.38 226 LYS A CA 1
ATOM 1852 C C . LYS A 1 226 ? -26.874 13.831 5.226 1.00 93.38 226 LYS A C 1
ATOM 1854 O O . LYS A 1 226 ? -26.380 13.144 4.330 1.00 93.38 226 LYS A O 1
ATOM 1859 N N . ASP A 1 227 ? -26.832 15.158 5.236 1.00 94.19 227 ASP A N 1
ATOM 1860 C CA . ASP A 1 227 ? -26.230 15.942 4.158 1.00 94.19 227 ASP A CA 1
ATOM 1861 C C . ASP A 1 227 ? -24.718 15.693 4.071 1.00 94.19 227 ASP A C 1
ATOM 1863 O O . ASP A 1 227 ? -24.184 15.462 2.983 1.00 94.19 227 ASP A O 1
ATOM 1867 N N . TYR A 1 228 ? -24.032 15.609 5.214 1.00 95.50 228 TYR A N 1
ATOM 1868 C CA . TYR A 1 228 ? -22.603 15.289 5.270 1.00 95.50 228 TYR A CA 1
ATOM 1869 C C . TYR A 1 228 ? -22.312 13.843 4.865 1.00 95.50 228 TYR A C 1
ATOM 1871 O O . TYR A 1 228 ? -21.342 13.592 4.154 1.00 95.50 228 TYR A O 1
ATOM 1879 N N . CYS A 1 229 ? -23.163 12.885 5.235 1.00 95.25 229 CYS A N 1
ATOM 1880 C CA . CYS A 1 229 ? -23.038 11.500 4.783 1.00 95.25 229 CYS A CA 1
ATOM 1881 C C . CYS A 1 229 ? -23.248 11.380 3.266 1.00 95.25 229 CYS A C 1
ATOM 1883 O O . CYS A 1 229 ? -22.500 10.678 2.582 1.00 95.25 229 CYS A O 1
ATOM 1885 N N . LYS A 1 230 ? -24.230 12.103 2.711 1.00 95.62 230 LYS A N 1
ATOM 1886 C CA . LYS A 1 230 ? -24.453 12.181 1.261 1.00 95.62 230 LYS A CA 1
ATOM 1887 C C . LYS A 1 230 ? -23.233 12.772 0.555 1.00 95.62 230 LYS A C 1
ATOM 1889 O O . LYS A 1 230 ? -22.808 12.231 -0.465 1.00 95.62 230 LYS A O 1
ATOM 1894 N N . TYR A 1 231 ? -22.640 13.821 1.123 1.00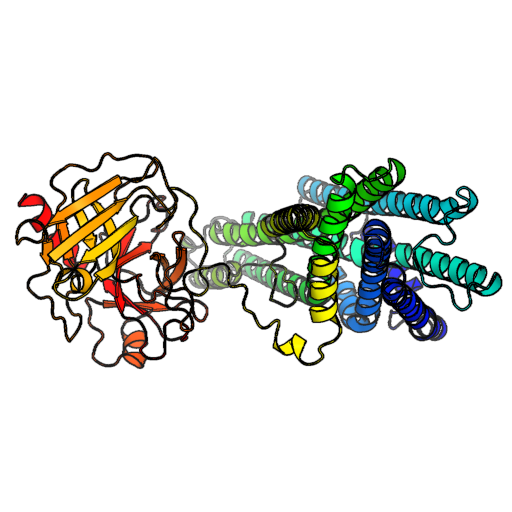 95.94 231 TYR A N 1
ATOM 1895 C CA . TYR A 1 231 ? -21.415 14.410 0.595 1.00 95.94 231 TYR A CA 1
ATOM 1896 C C . TYR A 1 231 ? -20.217 13.458 0.700 1.00 95.94 231 TYR A C 1
ATOM 1898 O O . TYR A 1 231 ? -19.490 13.285 -0.272 1.00 95.94 231 TYR A O 1
ATOM 1906 N N . HIS A 1 232 ? -20.062 12.741 1.817 1.00 96.00 232 HIS A N 1
ATOM 1907 C CA . HIS A 1 232 ? -19.034 11.709 1.969 1.00 96.00 232 HIS A CA 1
ATOM 1908 C C . HIS A 1 232 ? -19.146 10.645 0.863 1.00 96.00 232 HIS A C 1
ATOM 1910 O O . HIS A 1 232 ? -18.162 10.342 0.190 1.00 96.00 232 HIS A O 1
ATOM 1916 N N . LYS A 1 233 ? -20.356 10.136 0.590 1.00 94.75 233 LYS A N 1
ATOM 1917 C CA . LYS A 1 233 ? -20.596 9.186 -0.513 1.00 94.75 233 LYS A CA 1
ATOM 1918 C C . LYS A 1 233 ? -20.216 9.763 -1.878 1.00 94.75 233 LYS A C 1
ATOM 1920 O O . LYS A 1 233 ? -19.664 9.041 -2.708 1.00 94.75 233 LYS A O 1
ATOM 1925 N N . PHE A 1 234 ? -20.486 11.047 -2.109 1.00 94.81 234 PHE A N 1
ATOM 1926 C CA . PHE A 1 234 ? -20.048 11.739 -3.318 1.00 94.81 234 PHE A CA 1
ATOM 1927 C C . PHE A 1 234 ? -18.514 11.776 -3.428 1.00 94.81 234 PHE A C 1
ATOM 1929 O O . PHE A 1 234 ? -17.988 11.386 -4.470 1.00 94.81 234 PHE A O 1
ATOM 1936 N N . LEU A 1 235 ? -17.791 12.126 -2.356 1.00 95.38 235 LEU A N 1
ATOM 1937 C CA . LEU A 1 235 ? -16.320 12.127 -2.348 1.00 95.38 235 LEU A CA 1
ATOM 1938 C C . LEU A 1 235 ? -15.737 10.733 -2.623 1.00 95.38 235 LEU A C 1
ATOM 1940 O O . LEU A 1 235 ? -14.821 10.601 -3.434 1.00 95.38 235 LEU A O 1
ATOM 1944 N N . LEU A 1 236 ? -16.305 9.679 -2.029 1.00 94.19 236 LEU A N 1
ATOM 1945 C CA . LEU A 1 236 ? -15.895 8.292 -2.289 1.00 94.19 236 LEU A CA 1
ATOM 1946 C C . LEU A 1 236 ? -16.165 7.870 -3.743 1.00 94.19 236 LEU A C 1
ATOM 1948 O O . LEU A 1 236 ? -15.341 7.204 -4.372 1.00 94.19 236 LEU A O 1
ATOM 1952 N N . SER A 1 237 ? -17.301 8.282 -4.308 1.00 93.31 237 SER A N 1
ATOM 1953 C CA . SER A 1 237 ? -17.622 8.061 -5.723 1.00 93.31 237 SER A CA 1
ATOM 1954 C C . SER A 1 237 ? -16.649 8.800 -6.650 1.00 93.31 237 SER A C 1
ATOM 1956 O O . SER A 1 237 ? -16.207 8.236 -7.657 1.00 93.31 237 SER A O 1
ATOM 1958 N N . MET A 1 238 ? -16.283 10.041 -6.317 1.00 91.94 238 MET A N 1
ATOM 1959 C CA . MET A 1 238 ? -15.280 10.813 -7.057 1.00 91.94 238 MET A CA 1
ATOM 1960 C C . MET A 1 238 ? -13.915 10.140 -7.004 1.00 91.94 238 MET A C 1
ATOM 1962 O O . MET A 1 238 ? -13.331 9.879 -8.054 1.00 91.94 238 MET A O 1
ATOM 1966 N N . HIS A 1 239 ? -13.464 9.754 -5.808 1.00 93.44 239 HIS A N 1
ATOM 1967 C CA . HIS A 1 239 ? -12.240 8.982 -5.615 1.00 93.44 239 HIS A CA 1
ATOM 1968 C C . HIS A 1 239 ? -12.217 7.724 -6.493 1.00 93.44 239 HIS A C 1
ATOM 1970 O O . HIS A 1 239 ? -11.271 7.506 -7.243 1.00 93.44 239 HIS A O 1
ATOM 1976 N N . LYS A 1 240 ? -13.287 6.916 -6.464 1.00 91.56 240 LYS A N 1
ATOM 1977 C CA . LYS A 1 240 ? -13.389 5.683 -7.260 1.00 91.56 240 LYS A CA 1
ATOM 1978 C C . LYS A 1 240 ? -13.327 5.951 -8.765 1.00 91.56 240 LYS A C 1
ATOM 1980 O O . LYS A 1 240 ? -12.738 5.161 -9.500 1.00 91.56 240 LYS A O 1
ATOM 1985 N N . THR A 1 241 ? -13.931 7.047 -9.222 1.00 90.38 241 THR A N 1
ATOM 1986 C CA . THR A 1 241 ? -13.923 7.426 -10.643 1.00 90.38 241 THR A CA 1
ATOM 1987 C C . THR A 1 241 ? -12.522 7.860 -11.081 1.00 90.38 241 THR A C 1
ATOM 1989 O O . THR A 1 241 ? -12.039 7.371 -12.100 1.00 90.38 241 THR A O 1
ATOM 1992 N N . ILE A 1 242 ? -11.842 8.686 -10.276 1.00 90.62 242 ILE A N 1
ATOM 1993 C CA . ILE A 1 242 ? -10.450 9.099 -10.515 1.00 90.62 242 ILE A CA 1
ATOM 1994 C C . ILE A 1 242 ? -9.527 7.875 -10.500 1.00 90.62 242 ILE A C 1
ATOM 1996 O O . ILE A 1 242 ? -8.761 7.684 -11.441 1.00 90.62 242 ILE A O 1
ATOM 2000 N N . ASN A 1 243 ? -9.648 6.996 -9.497 1.00 92.06 243 ASN A N 1
ATOM 2001 C CA . ASN A 1 243 ? -8.836 5.784 -9.423 1.00 92.06 243 ASN A CA 1
ATOM 2002 C C . ASN A 1 243 ? -9.034 4.923 -10.674 1.00 92.06 243 ASN A C 1
ATOM 2004 O O . ASN A 1 243 ? -8.065 4.564 -11.323 1.00 92.06 243 ASN A O 1
ATOM 2008 N N . LYS A 1 244 ? -10.281 4.667 -11.095 1.00 89.50 244 LYS A N 1
ATOM 2009 C CA . LYS A 1 244 ? -10.566 3.887 -12.313 1.00 89.50 244 LYS A CA 1
ATOM 2010 C C . LYS A 1 244 ? -9.917 4.488 -13.566 1.00 89.50 244 LYS A C 1
ATOM 2012 O O . LYS A 1 244 ? -9.474 3.740 -14.430 1.00 89.50 244 LYS A O 1
ATOM 2017 N N . MET A 1 245 ? -9.864 5.814 -13.656 1.00 86.81 245 MET A N 1
ATOM 2018 C CA . MET A 1 245 ? -9.298 6.535 -14.794 1.00 86.81 245 MET A CA 1
ATOM 2019 C C . MET A 1 245 ? -7.770 6.421 -14.875 1.00 86.81 245 MET A C 1
ATOM 2021 O O . MET A 1 245 ? -7.232 6.222 -15.962 1.00 86.81 245 MET A O 1
ATOM 2025 N N . TYR A 1 246 ? -7.081 6.490 -13.732 1.00 90.56 246 TYR A N 1
ATOM 2026 C CA . TYR A 1 246 ? -5.615 6.435 -13.650 1.00 90.56 246 TYR A CA 1
ATOM 2027 C C . TYR A 1 246 ? -5.062 5.057 -13.242 1.00 90.56 246 TYR A C 1
ATOM 2029 O O . TYR A 1 246 ? -3.851 4.858 -13.223 1.00 90.56 246 TYR A O 1
ATOM 2037 N N . SER A 1 247 ? -5.914 4.069 -12.965 1.00 90.00 247 SER A N 1
ATOM 2038 C CA . SER A 1 247 ? -5.487 2.765 -12.439 1.00 90.00 247 SER A CA 1
ATOM 2039 C C . SER A 1 247 ? -4.496 2.055 -13.367 1.00 90.00 247 SER A C 1
ATOM 2041 O O . SER A 1 247 ? -3.455 1.575 -12.930 1.00 90.00 247 SER A O 1
ATOM 2043 N N . GLN A 1 248 ? -4.772 2.025 -14.672 1.00 87.75 248 GLN A N 1
ATOM 2044 C CA . GLN A 1 248 ? -3.848 1.428 -15.643 1.00 87.75 248 GLN A CA 1
ATOM 2045 C C . GLN A 1 248 ? -2.573 2.265 -15.804 1.00 87.75 248 GLN A C 1
ATOM 2047 O O . GLN A 1 248 ? -1.484 1.706 -15.911 1.00 87.75 248 GLN A O 1
ATOM 2052 N N . PHE A 1 249 ? -2.697 3.597 -15.767 1.00 89.75 249 PHE A N 1
ATOM 2053 C CA . PHE A 1 249 ? -1.555 4.508 -15.833 1.00 89.75 249 PHE A CA 1
ATOM 2054 C C . PHE A 1 249 ? -0.537 4.210 -14.738 1.00 89.75 249 PHE A C 1
ATOM 2056 O O . PHE A 1 249 ? 0.646 4.080 -15.035 1.00 89.75 249 PHE A O 1
ATOM 2063 N N . PHE A 1 250 ? -0.990 4.053 -13.493 1.00 90.44 250 PHE A N 1
ATOM 2064 C CA . PHE A 1 250 ? -0.092 3.827 -12.367 1.00 90.44 250 PHE A CA 1
ATOM 2065 C C . PHE A 1 250 ? 0.745 2.557 -12.516 1.00 90.44 250 PHE A C 1
ATOM 2067 O O . PHE A 1 250 ? 1.929 2.582 -12.194 1.00 90.44 250 PHE A O 1
ATOM 2074 N N . LEU A 1 251 ? 0.162 1.474 -13.040 1.00 88.38 251 LEU A N 1
ATOM 2075 C CA . LEU A 1 251 ? 0.893 0.227 -13.268 1.00 88.38 251 LEU A CA 1
ATOM 2076 C C . LEU A 1 251 ? 1.999 0.410 -14.316 1.00 88.38 251 LEU A C 1
ATOM 2078 O O . LEU A 1 251 ? 3.149 0.040 -14.084 1.00 88.38 251 LEU A O 1
ATOM 2082 N N . TYR A 1 252 ? 1.676 1.012 -15.461 1.00 88.06 252 TYR A N 1
ATOM 2083 C CA . TYR A 1 252 ? 2.676 1.240 -16.505 1.00 88.06 252 TYR A CA 1
ATOM 2084 C C . TYR A 1 252 ? 3.749 2.238 -16.067 1.00 88.06 252 TYR A C 1
ATOM 2086 O O . TYR A 1 252 ? 4.936 2.018 -16.304 1.00 88.06 252 TYR A O 1
ATOM 2094 N N . GLN A 1 253 ? 3.343 3.310 -15.388 1.00 87.62 253 GLN A N 1
ATOM 2095 C CA . GLN A 1 253 ? 4.259 4.302 -14.844 1.00 87.62 253 GLN A CA 1
ATOM 2096 C C . GLN A 1 253 ? 5.198 3.667 -13.808 1.00 87.62 253 GLN A C 1
ATOM 2098 O O . GLN A 1 253 ? 6.389 3.962 -13.811 1.00 87.62 253 GLN A O 1
ATOM 2103 N N . TYR A 1 254 ? 4.710 2.757 -12.964 1.00 87.75 254 TYR A N 1
ATOM 2104 C CA . TYR A 1 254 ? 5.539 2.004 -12.020 1.00 87.75 254 TYR A CA 1
ATOM 2105 C C . TYR A 1 254 ? 6.649 1.217 -12.733 1.00 87.75 254 TYR A C 1
ATOM 2107 O O . TYR A 1 254 ? 7.826 1.383 -12.422 1.00 87.75 254 TYR A O 1
ATOM 2115 N N . LEU A 1 255 ? 6.302 0.434 -13.758 1.00 87.62 255 LEU A N 1
ATOM 2116 C CA . LEU A 1 255 ? 7.281 -0.365 -14.504 1.00 87.62 255 LEU A CA 1
ATOM 2117 C C . LEU A 1 255 ? 8.313 0.513 -15.228 1.00 87.62 255 LEU A C 1
ATOM 2119 O O . LEU A 1 255 ? 9.518 0.274 -15.136 1.00 87.62 255 LEU A O 1
ATOM 2123 N N . LEU A 1 256 ? 7.850 1.569 -15.904 1.00 86.44 256 LEU A N 1
ATOM 2124 C CA . LEU A 1 256 ? 8.723 2.494 -16.628 1.00 86.44 256 LEU A CA 1
ATOM 2125 C C . LEU A 1 256 ? 9.636 3.298 -15.699 1.00 86.44 256 LEU A C 1
ATOM 2127 O O . LEU A 1 256 ? 10.766 3.602 -16.069 1.00 86.44 256 LEU A O 1
ATOM 2131 N N . THR A 1 257 ? 9.179 3.644 -14.494 1.00 86.56 257 THR A N 1
ATOM 2132 C CA . THR A 1 257 ? 9.999 4.385 -13.521 1.00 86.56 257 THR A CA 1
ATOM 2133 C C . THR A 1 257 ? 11.062 3.499 -12.885 1.00 86.56 257 THR A C 1
ATOM 2135 O O . THR A 1 257 ? 12.195 3.954 -12.745 1.00 86.56 257 THR A O 1
ATOM 2138 N N . ILE A 1 258 ? 10.769 2.230 -12.580 1.00 88.88 258 ILE A N 1
ATOM 2139 C CA . ILE A 1 258 ? 11.794 1.267 -12.139 1.00 88.88 258 ILE A CA 1
ATOM 2140 C C . ILE A 1 258 ? 12.858 1.099 -13.222 1.00 88.88 258 ILE A C 1
ATOM 2142 O O . ILE A 1 258 ? 14.051 1.202 -12.943 1.00 88.88 258 ILE A O 1
ATOM 2146 N N . TRP A 1 259 ? 12.435 0.897 -14.469 1.00 86.44 259 TRP A N 1
ATOM 2147 C CA . TRP A 1 259 ? 13.363 0.746 -15.585 1.00 86.44 259 TRP A CA 1
ATOM 2148 C C . TRP A 1 259 ? 14.201 2.017 -15.817 1.00 86.44 259 TRP A C 1
ATOM 2150 O O . TRP A 1 259 ? 15.430 1.967 -15.889 1.00 86.44 259 TRP A O 1
ATOM 2160 N N . GLY A 1 260 ? 13.559 3.185 -15.850 1.00 86.19 260 GLY A N 1
ATOM 2161 C CA . GLY A 1 260 ? 14.228 4.473 -16.036 1.00 86.19 260 GLY A CA 1
ATOM 2162 C C . GLY A 1 260 ? 15.196 4.829 -14.899 1.00 86.19 260 GLY A C 1
ATOM 2163 O O . GLY A 1 260 ? 16.316 5.271 -15.151 1.00 86.19 260 GLY A O 1
ATOM 2164 N N . THR A 1 261 ? 14.822 4.583 -13.641 1.00 85.94 261 THR A N 1
ATOM 2165 C CA . THR A 1 261 ? 15.738 4.779 -12.499 1.00 85.94 261 THR A CA 1
ATOM 2166 C C . THR A 1 261 ? 16.913 3.809 -12.550 1.00 85.94 261 THR A C 1
ATOM 2168 O O . THR A 1 261 ? 18.048 4.214 -12.327 1.00 85.94 261 THR A O 1
ATOM 2171 N N . CYS A 1 262 ? 16.672 2.551 -12.916 1.00 88.38 262 CYS A N 1
ATOM 2172 C CA . CYS A 1 262 ? 17.718 1.549 -13.064 1.00 88.38 262 CYS A CA 1
ATOM 2173 C C . CYS A 1 262 ? 18.767 1.953 -14.118 1.00 88.38 262 CYS A C 1
ATOM 2175 O O . CYS A 1 262 ? 19.964 1.950 -13.830 1.00 88.38 262 CYS A O 1
ATOM 2177 N N . THR A 1 263 ? 18.325 2.363 -15.311 1.00 85.75 263 THR A N 1
ATOM 2178 C CA . THR A 1 263 ? 19.224 2.777 -16.406 1.00 85.75 263 THR A CA 1
ATOM 2179 C C . THR A 1 263 ? 20.003 4.055 -16.089 1.00 85.75 263 THR A C 1
ATOM 2181 O O . THR A 1 263 ? 21.212 4.103 -16.310 1.00 85.75 263 THR A O 1
ATOM 2184 N N . THR A 1 264 ? 19.353 5.072 -15.516 1.00 85.69 264 THR A N 1
ATOM 2185 C CA . THR A 1 264 ? 20.021 6.340 -15.171 1.00 85.69 264 THR A CA 1
ATOM 2186 C C . THR A 1 264 ? 21.048 6.159 -14.054 1.00 85.69 264 THR A C 1
ATOM 2188 O O . THR A 1 264 ? 22.168 6.654 -14.173 1.00 85.69 264 THR A O 1
ATOM 2191 N N . LEU A 1 265 ? 20.731 5.391 -13.005 1.00 86.31 265 LEU A N 1
ATOM 2192 C CA . LEU A 1 265 ? 21.686 5.077 -11.937 1.00 86.31 265 LEU A CA 1
ATOM 2193 C C . LEU A 1 265 ? 22.861 4.239 -12.451 1.00 86.31 265 LEU A C 1
ATOM 2195 O O . LEU A 1 265 ? 24.001 4.494 -12.062 1.00 86.31 265 LEU A O 1
ATOM 2199 N N . PHE A 1 266 ? 22.614 3.299 -13.367 1.00 86.19 266 PHE A N 1
ATOM 2200 C CA . PHE A 1 266 ? 23.681 2.514 -13.982 1.00 86.19 266 PHE A CA 1
ATOM 2201 C C . PHE A 1 266 ? 24.692 3.417 -14.700 1.00 86.19 266 PHE A C 1
ATOM 2203 O O . PHE A 1 266 ? 25.895 3.287 -14.472 1.00 86.19 266 PHE A O 1
ATOM 2210 N N . VAL A 1 267 ? 24.220 4.367 -15.516 1.00 84.50 267 VAL A N 1
ATOM 2211 C CA . VAL A 1 267 ? 25.099 5.311 -16.225 1.00 84.50 267 VAL A CA 1
ATOM 2212 C C . VAL A 1 267 ? 25.828 6.237 -15.245 1.00 84.50 267 VAL A C 1
ATOM 2214 O O . VAL A 1 267 ? 27.019 6.478 -15.421 1.00 84.50 267 VAL A O 1
ATOM 2217 N N . ILE A 1 268 ? 25.169 6.708 -14.183 1.00 83.94 268 ILE A N 1
ATOM 2218 C CA . ILE A 1 268 ? 25.785 7.592 -13.178 1.00 83.94 268 ILE A CA 1
ATOM 2219 C C . ILE A 1 268 ? 26.912 6.889 -12.407 1.00 83.94 268 ILE A C 1
ATOM 2221 O O . ILE A 1 268 ? 27.954 7.492 -12.158 1.00 83.94 268 ILE A O 1
ATOM 2225 N N . TYR A 1 269 ? 26.721 5.627 -12.015 1.00 81.50 269 TYR A N 1
ATOM 2226 C CA . TYR A 1 269 ? 27.690 4.902 -11.185 1.00 81.50 269 TYR A CA 1
ATOM 2227 C C . TYR A 1 269 ? 28.792 4.190 -11.975 1.00 81.50 269 TYR A C 1
ATOM 2229 O O . TYR A 1 269 ? 29.777 3.735 -11.384 1.00 81.50 269 TYR A O 1
ATOM 2237 N N . ASN A 1 270 ? 28.655 4.067 -13.294 1.00 82.25 270 ASN A N 1
ATOM 2238 C CA . ASN A 1 270 ? 29.658 3.403 -14.110 1.00 82.25 270 ASN A CA 1
ATOM 2239 C C . ASN A 1 270 ? 30.877 4.316 -14.343 1.00 82.25 270 ASN A C 1
ATOM 2241 O O . ASN A 1 270 ? 30.769 5.412 -14.883 1.00 82.25 270 ASN A O 1
ATOM 2245 N N . LYS A 1 271 ? 32.072 3.829 -13.979 1.00 79.12 271 LYS A N 1
ATOM 2246 C CA . LYS A 1 271 ? 33.344 4.569 -14.103 1.00 79.12 271 LYS A CA 1
ATOM 2247 C C . LYS A 1 271 ? 33.739 4.899 -15.546 1.00 79.12 271 LYS A C 1
ATOM 2249 O O . LYS A 1 271 ? 34.599 5.747 -15.749 1.00 79.12 271 LYS A O 1
ATOM 2254 N N . SER A 1 272 ? 33.165 4.201 -16.524 1.00 82.88 272 SER A N 1
ATOM 2255 C CA . SER A 1 272 ? 33.454 4.398 -17.952 1.00 82.88 272 SER A CA 1
ATOM 2256 C C . SER A 1 272 ? 32.550 5.435 -18.631 1.00 82.88 272 SER A C 1
ATOM 2258 O O . SER A 1 272 ? 32.743 5.724 -19.809 1.00 82.88 272 SER A O 1
ATOM 2260 N N . SER A 1 273 ? 31.592 6.013 -17.900 1.00 82.12 273 SER A N 1
ATOM 2261 C CA . SER A 1 273 ? 30.677 7.029 -18.421 1.00 82.12 273 SER A CA 1
ATOM 2262 C C . SER A 1 273 ? 31.369 8.374 -18.633 1.00 82.12 273 SER A C 1
ATOM 2264 O O . SER A 1 273 ? 32.161 8.833 -17.809 1.00 82.12 273 SER A O 1
ATOM 2266 N N . THR A 1 274 ? 31.015 9.050 -19.722 1.00 85.00 274 THR A N 1
ATOM 2267 C CA . THR A 1 274 ? 31.457 10.427 -19.980 1.00 85.00 274 THR A CA 1
ATOM 2268 C C . THR A 1 274 ? 30.679 11.431 -19.126 1.00 85.00 274 THR A C 1
ATOM 2270 O O . THR A 1 274 ? 29.551 11.170 -18.702 1.00 85.00 274 THR A O 1
ATOM 2273 N N . LEU A 1 275 ? 31.246 12.624 -18.912 1.00 82.00 275 LEU A N 1
ATOM 2274 C CA . LEU A 1 275 ? 30.576 13.687 -18.155 1.00 82.00 275 LEU A CA 1
ATOM 2275 C C . LEU A 1 275 ? 29.210 14.055 -18.760 1.00 82.00 275 LEU A C 1
ATOM 2277 O O . LEU A 1 275 ? 28.250 14.221 -18.015 1.00 82.00 275 LEU A O 1
ATOM 2281 N N . ALA A 1 276 ? 29.107 14.107 -20.092 1.00 78.94 276 ALA A N 1
ATOM 2282 C CA . ALA A 1 276 ? 27.859 14.402 -20.797 1.00 78.94 276 ALA A CA 1
ATOM 2283 C C . ALA A 1 276 ? 26.758 13.368 -20.487 1.00 78.94 276 ALA A C 1
ATOM 2285 O O . ALA A 1 276 ? 25.644 13.739 -20.113 1.00 78.94 276 ALA A O 1
ATOM 2286 N N . GLN A 1 277 ? 27.093 12.076 -20.539 1.00 80.69 277 GLN A N 1
ATOM 2287 C CA . GLN A 1 277 ? 26.162 10.982 -20.231 1.00 80.69 277 GLN A CA 1
ATOM 2288 C C . GLN A 1 277 ? 25.700 11.002 -18.769 1.00 80.69 277 GLN A C 1
ATOM 2290 O O . GLN A 1 277 ? 24.528 10.750 -18.480 1.00 80.69 277 GLN A O 1
ATOM 2295 N N . ILE A 1 278 ? 26.603 11.332 -17.839 1.00 80.44 278 ILE A N 1
ATOM 2296 C CA . ILE A 1 278 ? 26.260 11.490 -16.421 1.00 80.44 278 ILE A CA 1
ATOM 2297 C C . ILE A 1 278 ? 25.308 12.675 -16.246 1.00 80.44 278 ILE A C 1
ATOM 2299 O O . ILE A 1 278 ? 24.280 12.532 -15.588 1.00 80.44 278 ILE A O 1
ATOM 2303 N N . THR A 1 279 ? 25.604 13.829 -16.854 1.00 80.44 279 THR A N 1
ATOM 2304 C CA . THR A 1 279 ? 24.746 15.019 -16.740 1.00 80.44 279 THR A CA 1
ATOM 2305 C C . THR A 1 279 ? 23.346 14.784 -17.299 1.00 80.44 279 THR A C 1
ATOM 2307 O O . THR A 1 279 ? 22.364 15.155 -16.657 1.00 80.44 279 THR A O 1
ATOM 2310 N N . GLU A 1 280 ? 23.238 14.102 -18.439 1.00 80.44 280 GLU A N 1
ATOM 2311 C CA . GLU A 1 280 ? 21.957 13.738 -19.043 1.00 80.44 280 GLU A CA 1
ATOM 2312 C C . GLU A 1 280 ? 21.176 12.757 -18.154 1.00 80.44 280 GLU A C 1
ATOM 2314 O O . GLU A 1 280 ? 19.993 12.957 -17.876 1.00 80.44 280 GLU A O 1
ATOM 2319 N N . SER A 1 281 ? 21.855 11.742 -17.612 1.00 82.75 281 SER A N 1
ATOM 2320 C CA . SER A 1 281 ? 21.236 10.744 -16.731 1.00 82.75 281 SER A CA 1
ATOM 2321 C C . SER A 1 281 ? 20.750 11.341 -15.410 1.00 82.75 281 SER A C 1
ATOM 2323 O O . SER A 1 281 ? 19.673 10.982 -14.934 1.00 82.75 281 SER A O 1
ATOM 2325 N N . VAL A 1 282 ? 21.498 12.281 -14.822 1.00 83.19 282 VAL A N 1
ATOM 2326 C CA . VAL A 1 282 ? 21.073 13.023 -13.621 1.00 83.19 282 VAL A CA 1
ATOM 2327 C C . VAL A 1 282 ? 19.829 13.855 -13.920 1.00 83.19 282 VAL A C 1
ATOM 2329 O O . VAL A 1 282 ? 18.886 13.875 -13.125 1.00 83.19 282 VAL A O 1
ATOM 2332 N N . PHE A 1 283 ? 19.802 14.516 -15.076 1.00 82.38 283 PHE A N 1
ATOM 2333 C CA . PHE A 1 283 ? 18.668 15.324 -15.499 1.00 82.38 283 PHE A CA 1
ATOM 2334 C C . PHE A 1 283 ? 17.397 14.478 -15.679 1.00 82.38 283 PHE A C 1
ATOM 2336 O O . PHE A 1 283 ? 16.360 14.783 -15.085 1.00 82.38 283 PHE A O 1
ATOM 2343 N N . ILE A 1 284 ? 17.486 13.358 -16.400 1.00 80.44 284 ILE A N 1
ATOM 2344 C CA . ILE A 1 284 ? 16.365 12.424 -16.588 1.00 80.44 284 ILE A CA 1
ATOM 2345 C C . ILE A 1 284 ? 15.936 11.799 -15.256 1.00 80.44 284 ILE A C 1
ATOM 2347 O O . ILE A 1 284 ? 14.741 11.714 -14.966 1.00 80.44 284 ILE A O 1
ATOM 2351 N N . GLY A 1 285 ? 16.890 11.412 -14.406 1.00 81.88 285 GLY A N 1
ATOM 2352 C CA . GLY A 1 285 ? 16.608 10.891 -13.069 1.00 81.88 285 GLY A CA 1
ATOM 2353 C C . GLY A 1 285 ? 15.832 11.890 -12.203 1.00 81.88 285 GLY A C 1
ATOM 2354 O O . GLY A 1 285 ? 14.907 11.506 -11.484 1.00 81.88 285 GLY A O 1
ATOM 2355 N N . SER A 1 286 ? 16.144 13.185 -12.308 1.00 82.69 286 SER A N 1
ATOM 2356 C CA . SER A 1 286 ? 15.397 14.256 -11.635 1.00 82.69 286 SER A CA 1
ATOM 2357 C C . SER A 1 286 ? 13.949 14.356 -12.131 1.00 82.69 286 SER A C 1
ATOM 2359 O O . SER A 1 286 ? 13.019 14.444 -11.323 1.00 82.69 286 SER A O 1
ATOM 2361 N N . ILE A 1 287 ? 13.730 14.256 -13.448 1.00 82.94 287 ILE A N 1
ATOM 2362 C CA . ILE A 1 287 ? 12.384 14.247 -14.045 1.00 82.94 287 ILE A CA 1
ATOM 2363 C C . ILE A 1 287 ? 11.578 13.046 -13.539 1.00 82.94 287 ILE A C 1
ATOM 2365 O O . ILE A 1 287 ? 10.448 13.213 -13.079 1.00 82.94 287 ILE A O 1
ATOM 2369 N N . ILE A 1 288 ? 12.164 11.845 -13.561 1.00 83.56 288 ILE A N 1
ATOM 2370 C CA . ILE A 1 288 ? 11.509 10.616 -13.089 1.00 83.56 288 ILE A CA 1
ATOM 2371 C C . ILE A 1 288 ? 11.109 10.738 -11.613 1.00 83.56 288 ILE A C 1
ATOM 2373 O O . ILE A 1 288 ? 9.977 10.418 -11.250 1.00 83.56 288 ILE A O 1
ATOM 2377 N N . ASN A 1 289 ? 12.002 11.251 -10.763 1.00 83.69 289 ASN A N 1
ATOM 2378 C CA . ASN A 1 289 ? 11.701 11.470 -9.347 1.00 83.69 289 ASN A CA 1
ATOM 2379 C C . ASN A 1 289 ? 10.594 12.510 -9.144 1.00 83.69 289 ASN A C 1
ATOM 2381 O O . ASN A 1 289 ? 9.711 12.315 -8.311 1.00 83.69 289 ASN A O 1
ATOM 2385 N N . THR A 1 290 ? 10.601 13.585 -9.929 1.00 84.31 290 THR A N 1
ATOM 2386 C CA . THR A 1 290 ? 9.554 14.612 -9.880 1.00 84.31 290 THR A CA 1
ATOM 2387 C C . THR A 1 290 ? 8.189 14.020 -10.243 1.00 84.31 290 THR A C 1
ATOM 2389 O O . THR A 1 290 ? 7.213 14.252 -9.532 1.00 84.31 290 THR A O 1
ATOM 2392 N N . LEU A 1 291 ? 8.120 13.175 -11.279 1.00 84.75 291 LEU A N 1
ATOM 2393 C CA . LEU A 1 291 ? 6.897 12.459 -11.664 1.00 84.75 291 LEU A CA 1
ATOM 2394 C C . LEU A 1 291 ? 6.386 11.530 -10.553 1.00 84.75 291 LEU A C 1
ATOM 2396 O O . LEU A 1 291 ? 5.187 11.511 -10.275 1.00 84.75 291 LEU A O 1
ATOM 2400 N N . LEU A 1 292 ? 7.278 10.798 -9.877 1.00 86.06 292 LEU A N 1
ATOM 2401 C CA . LEU A 1 292 ? 6.904 9.958 -8.734 1.00 86.06 292 LEU A CA 1
ATOM 2402 C C . LEU A 1 292 ? 6.301 10.793 -7.594 1.00 86.06 292 LEU A C 1
ATOM 2404 O O . LEU A 1 292 ? 5.250 10.445 -7.060 1.00 86.06 292 LEU A O 1
ATOM 2408 N N . ILE A 1 293 ? 6.913 11.927 -7.259 1.00 85.62 293 ILE A N 1
ATOM 2409 C CA . ILE A 1 293 ? 6.426 12.835 -6.211 1.00 85.62 293 ILE A CA 1
ATOM 2410 C C . ILE A 1 293 ? 5.013 13.342 -6.541 1.00 85.62 293 ILE A C 1
ATOM 2412 O O . ILE A 1 293 ? 4.130 13.288 -5.682 1.00 85.62 293 ILE A O 1
ATOM 2416 N N . ILE A 1 294 ? 4.784 13.785 -7.781 1.00 87.69 294 ILE A N 1
ATOM 2417 C CA . ILE A 1 294 ? 3.490 14.317 -8.245 1.00 87.69 294 ILE A CA 1
ATOM 2418 C C . ILE A 1 294 ? 2.386 13.255 -8.176 1.00 87.69 294 ILE A C 1
ATOM 2420 O O . ILE A 1 294 ? 1.241 13.582 -7.880 1.00 87.69 294 ILE A O 1
ATOM 2424 N N . ILE A 1 295 ? 2.712 11.985 -8.421 1.00 88.88 295 ILE A N 1
ATOM 2425 C CA . ILE A 1 295 ? 1.724 10.902 -8.428 1.00 88.88 295 ILE A CA 1
ATOM 2426 C C . ILE A 1 295 ? 1.424 10.406 -7.011 1.00 88.88 295 ILE A C 1
ATOM 2428 O O . ILE A 1 295 ? 0.258 10.320 -6.612 1.00 88.88 295 ILE A O 1
ATOM 2432 N N . PHE A 1 296 ? 2.470 10.081 -6.249 1.00 90.25 296 PHE A N 1
ATOM 2433 C CA . PHE A 1 296 ? 2.347 9.327 -5.002 1.00 90.25 296 PHE A CA 1
ATOM 2434 C C . PHE A 1 296 ? 1.999 10.195 -3.792 1.00 90.25 296 PHE A C 1
ATOM 2436 O O . PHE A 1 296 ? 1.287 9.735 -2.895 1.00 90.25 296 PHE A O 1
ATOM 2443 N N . ILE A 1 297 ? 2.474 11.445 -3.732 1.00 88.69 297 ILE A N 1
ATOM 2444 C CA . ILE A 1 297 ? 2.211 12.301 -2.568 1.00 88.69 297 ILE A CA 1
ATOM 2445 C C . ILE A 1 297 ? 0.727 12.680 -2.475 1.00 88.69 297 ILE A C 1
ATOM 2447 O O . ILE A 1 297 ? 0.152 12.418 -1.416 1.00 88.69 297 ILE A O 1
ATOM 2451 N N . PRO A 1 298 ? 0.076 13.228 -3.521 1.00 90.44 298 PRO A N 1
ATOM 2452 C CA . PRO A 1 298 ? -1.335 13.609 -3.444 1.00 90.44 298 PRO A CA 1
ATOM 2453 C C . PRO A 1 298 ? -2.263 12.414 -3.203 1.00 90.44 298 PRO A C 1
ATOM 2455 O O . PRO A 1 298 ? -3.205 12.527 -2.421 1.00 90.44 298 PRO A O 1
ATOM 2458 N N . ALA A 1 299 ? -1.967 11.254 -3.804 1.00 90.75 299 ALA A N 1
ATOM 2459 C CA . ALA A 1 299 ? -2.710 10.014 -3.567 1.00 90.75 299 ALA A CA 1
ATOM 2460 C C . ALA A 1 299 ? -2.691 9.612 -2.083 1.00 90.75 299 ALA A C 1
ATOM 2462 O O . ALA A 1 299 ? -3.741 9.383 -1.486 1.00 90.75 299 ALA A O 1
ATOM 2463 N N . SER A 1 300 ? -1.506 9.610 -1.467 1.00 90.88 300 SER A N 1
ATOM 2464 C CA . SER A 1 300 ? -1.350 9.294 -0.044 1.00 90.88 300 SER A CA 1
ATOM 2465 C C . SER A 1 300 ? -1.966 10.359 0.872 1.00 90.88 300 SER A C 1
ATOM 2467 O O . SER A 1 300 ? -2.439 10.047 1.960 1.00 90.88 300 SER A O 1
ATOM 2469 N N . GLU A 1 301 ? -1.996 11.629 0.460 1.00 90.12 301 GLU A N 1
ATOM 2470 C CA . GLU A 1 301 ? -2.666 12.675 1.239 1.00 90.12 301 GLU A CA 1
ATOM 2471 C C . GLU A 1 301 ? -4.193 12.528 1.264 1.00 90.12 301 GLU A C 1
ATOM 2473 O O . GLU A 1 301 ? -4.804 12.881 2.274 1.00 90.12 301 GLU A O 1
ATOM 2478 N N . ILE A 1 302 ? -4.806 12.007 0.194 1.00 92.88 302 ILE A N 1
ATOM 2479 C CA . ILE A 1 302 ? -6.241 11.687 0.181 1.00 92.88 302 ILE A CA 1
ATOM 2480 C C . ILE A 1 302 ? -6.547 10.603 1.211 1.00 92.88 302 ILE A C 1
ATOM 2482 O O . ILE A 1 302 ? -7.465 10.785 2.004 1.00 92.88 302 ILE A O 1
ATOM 2486 N N . GLU A 1 303 ? -5.766 9.520 1.221 1.00 91.12 303 GLU A N 1
ATOM 2487 C CA . GLU A 1 303 ? -5.897 8.422 2.188 1.00 91.12 303 GLU A CA 1
ATOM 2488 C C . GLU A 1 303 ? -5.849 8.957 3.627 1.00 91.12 303 GLU A C 1
ATOM 2490 O O . GLU A 1 303 ? -6.777 8.749 4.408 1.00 91.12 303 GLU A O 1
ATOM 2495 N N . ILE A 1 304 ? -4.824 9.758 3.937 1.00 89.38 304 ILE A N 1
ATOM 2496 C CA . ILE A 1 304 ? -4.632 10.354 5.264 1.00 89.38 304 ILE A CA 1
ATOM 2497 C C . ILE A 1 304 ? -5.810 11.257 5.663 1.00 89.38 304 ILE A C 1
ATOM 2499 O O . ILE A 1 304 ? -6.253 11.219 6.811 1.00 89.38 304 ILE A O 1
ATOM 2503 N N . GLU A 1 305 ? -6.306 12.126 4.776 1.00 92.12 305 GLU A N 1
ATOM 2504 C CA . GLU A 1 305 ? -7.438 12.998 5.126 1.00 92.12 305 GLU A CA 1
ATOM 2505 C C . GLU A 1 305 ? -8.770 12.234 5.190 1.00 92.12 305 GLU A C 1
ATOM 2507 O O . GLU A 1 305 ? -9.613 12.584 6.018 1.00 92.12 305 GLU A O 1
ATOM 2512 N N . ALA A 1 306 ? -8.954 11.177 4.394 1.00 92.50 306 ALA A N 1
ATOM 2513 C CA . ALA A 1 306 ? -10.126 10.309 4.467 1.00 92.50 306 ALA A CA 1
ATOM 2514 C C . ALA A 1 306 ? -10.182 9.534 5.797 1.00 92.50 306 ALA A C 1
ATOM 2516 O O . ALA A 1 306 ? -11.233 9.499 6.436 1.00 92.50 306 ALA A O 1
ATOM 2517 N N . GLU A 1 307 ? -9.055 9.013 6.291 1.00 92.12 307 GLU A N 1
ATOM 2518 C CA . GLU A 1 307 ? -8.985 8.388 7.622 1.00 92.12 307 GLU A CA 1
ATOM 2519 C C . GLU A 1 307 ? -9.358 9.374 8.739 1.00 92.12 307 GLU A C 1
ATOM 2521 O O . GLU A 1 307 ? -10.101 9.042 9.665 1.00 92.12 307 GLU A O 1
ATOM 2526 N N . LYS A 1 308 ? -8.918 10.636 8.635 1.00 92.81 308 LYS A N 1
ATOM 2527 C CA . LYS A 1 308 ? -9.283 11.685 9.605 1.00 92.81 308 LYS A CA 1
ATOM 2528 C C . LYS A 1 308 ? -10.775 12.012 9.609 1.00 92.81 308 LYS A C 1
ATOM 2530 O O . LYS A 1 308 ? -11.275 12.461 10.638 1.00 92.81 308 LYS A O 1
ATOM 2535 N N . VAL A 1 309 ? -11.495 11.784 8.509 1.00 94.25 309 VAL A N 1
ATOM 2536 C CA . VAL A 1 309 ? -12.963 11.889 8.495 1.00 94.25 309 VAL A CA 1
ATOM 2537 C C . VAL A 1 309 ? -13.587 10.802 9.368 1.00 94.25 309 VAL A C 1
ATOM 2539 O O . VAL A 1 309 ? -14.493 11.113 10.136 1.00 94.25 309 VAL A O 1
ATOM 2542 N N . ALA A 1 310 ? -13.082 9.565 9.330 1.00 91.12 310 ALA A N 1
ATOM 2543 C CA . ALA A 1 310 ? -13.569 8.495 10.204 1.00 91.12 310 ALA A CA 1
ATOM 2544 C C . ALA A 1 310 ? -13.367 8.837 11.692 1.00 91.12 310 ALA A C 1
ATOM 2546 O O . ALA A 1 310 ? -14.291 8.680 12.490 1.00 91.12 310 ALA A O 1
ATOM 2547 N N . PHE A 1 311 ? -12.204 9.392 12.052 1.00 91.81 311 PHE A N 1
ATOM 2548 C CA . PHE A 1 311 ? -11.949 9.876 13.414 1.00 91.81 311 PHE A CA 1
ATOM 2549 C C . PHE A 1 311 ? -12.883 11.021 13.826 1.00 91.81 311 PHE A C 1
ATOM 2551 O O . PHE A 1 311 ? -13.360 11.037 14.957 1.00 91.81 311 PHE A O 1
ATOM 2558 N N . ALA A 1 312 ? -13.192 11.953 12.921 1.00 93.44 312 ALA A N 1
ATOM 2559 C CA . ALA A 1 312 ? -14.142 13.025 13.212 1.00 93.44 312 ALA A CA 1
ATOM 2560 C C . ALA A 1 312 ? -15.578 12.516 13.389 1.00 93.44 312 ALA A C 1
ATOM 2562 O O . ALA A 1 312 ? -16.283 13.019 14.254 1.00 93.44 312 ALA A O 1
ATOM 2563 N N . ILE A 1 313 ? -16.004 11.502 12.624 1.00 92.19 313 ILE A N 1
ATOM 2564 C CA . ILE A 1 313 ? -17.311 10.848 12.818 1.00 92.19 313 ILE A CA 1
ATOM 2565 C C . ILE A 1 313 ? -17.368 10.182 14.197 1.00 92.19 313 ILE A C 1
ATOM 2567 O O . ILE A 1 313 ? -18.368 10.313 14.899 1.00 92.19 313 ILE A O 1
ATOM 2571 N N . TYR A 1 314 ? -16.290 9.500 14.600 1.00 89.75 314 TYR A N 1
ATOM 2572 C CA . TYR A 1 314 ? -16.192 8.896 15.928 1.00 89.75 314 TYR A CA 1
ATOM 2573 C C . TYR A 1 314 ? -16.268 9.940 17.049 1.00 89.75 314 TYR A C 1
ATOM 2575 O O . TYR A 1 314 ? -16.930 9.696 18.051 1.00 89.75 314 TYR A O 1
ATOM 2583 N N . GLY A 1 315 ? -15.622 11.094 16.858 1.00 88.62 315 GLY A N 1
ATOM 2584 C CA . GLY A 1 315 ? -15.557 12.189 17.829 1.00 88.62 315 GLY A CA 1
ATOM 2585 C C . GLY A 1 315 ? -16.836 13.017 17.988 1.00 88.62 315 GLY A C 1
ATOM 2586 O O . GLY A 1 315 ? -16.822 13.987 18.736 1.00 88.62 315 GLY A O 1
ATOM 2587 N N . ILE A 1 316 ? -17.925 12.677 17.296 1.00 88.69 316 ILE A N 1
ATOM 2588 C CA . ILE A 1 316 ? -19.246 13.242 17.594 1.00 88.69 316 ILE A CA 1
ATOM 2589 C C . ILE A 1 316 ? -19.686 12.694 18.968 1.00 88.69 316 ILE A C 1
ATOM 2591 O O . ILE A 1 316 ? -19.539 11.503 19.221 1.00 88.69 316 ILE A O 1
ATOM 2595 N N . ASP A 1 317 ? -20.301 13.496 19.840 1.00 85.06 317 ASP A N 1
ATOM 2596 C CA . ASP A 1 317 ? -20.859 13.017 21.125 1.00 85.06 317 ASP A CA 1
ATOM 2597 C C . ASP A 1 317 ? -22.173 12.219 20.934 1.00 85.06 317 ASP A C 1
ATOM 2599 O O . ASP A 1 317 ? -23.203 12.462 21.564 1.00 85.06 317 ASP A O 1
ATOM 2603 N N . TRP A 1 318 ? -22.178 11.266 19.998 1.00 83.12 318 TRP A N 1
ATOM 2604 C CA . TRP A 1 318 ? -23.362 10.526 19.559 1.00 83.12 318 TRP A CA 1
ATOM 2605 C C . TRP A 1 318 ? -23.833 9.491 20.587 1.00 83.12 318 TRP A C 1
ATOM 2607 O O . TRP A 1 318 ? -25.023 9.187 20.631 1.00 83.12 318 TRP A O 1
ATOM 2617 N N . TYR A 1 319 ? -22.935 8.979 21.433 1.00 80.88 319 TYR A N 1
ATOM 2618 C CA . TYR A 1 319 ? -23.233 7.976 22.464 1.00 80.88 319 TYR A CA 1
ATOM 2619 C C . TYR A 1 319 ? -24.110 8.528 23.600 1.00 80.88 319 TYR A C 1
ATOM 2621 O O . TYR A 1 319 ? -24.938 7.802 24.144 1.00 80.88 319 TYR A O 1
ATOM 2629 N N . ASN A 1 320 ? -23.984 9.823 23.904 1.00 77.69 320 ASN A N 1
ATOM 2630 C CA . ASN A 1 320 ? -24.813 10.522 24.890 1.00 77.69 320 ASN A CA 1
ATOM 2631 C C . ASN A 1 320 ? -26.127 11.061 24.297 1.00 77.69 320 ASN A C 1
ATOM 2633 O O . ASN A 1 320 ? -26.967 11.587 25.030 1.00 77.69 320 ASN A O 1
ATOM 2637 N N . SER A 1 321 ? -26.329 10.941 22.979 1.00 78.50 321 SER A N 1
ATOM 2638 C CA . SER A 1 321 ? -27.569 11.375 22.332 1.00 78.50 321 SER A CA 1
ATOM 2639 C C . SER A 1 321 ? -28.760 10.582 22.864 1.00 78.50 321 SER A C 1
ATOM 2641 O O . SER A 1 321 ? -28.718 9.353 22.922 1.00 78.50 321 SER A O 1
ATOM 2643 N N . LYS A 1 322 ? -29.865 11.269 23.174 1.00 78.25 322 LYS A N 1
ATOM 2644 C CA . LYS A 1 322 ? -31.136 10.631 23.561 1.00 78.25 322 LYS A CA 1
ATOM 2645 C C . LYS A 1 322 ? -31.822 9.919 22.385 1.00 78.25 322 LYS A C 1
ATOM 2647 O O . LYS A 1 322 ? -32.716 9.101 22.595 1.00 78.25 322 LYS A O 1
ATOM 2652 N N . SER A 1 323 ? -31.407 10.208 21.150 1.00 83.62 323 SER A N 1
ATOM 2653 C CA . SER A 1 323 ? -32.015 9.675 19.935 1.00 83.62 323 SER A CA 1
ATOM 2654 C C . SER A 1 323 ? -31.313 8.403 19.453 1.00 83.62 323 SER A C 1
ATOM 2656 O O . SER A 1 323 ? -30.233 8.438 18.857 1.00 83.62 323 SER A O 1
ATOM 2658 N N . LEU A 1 324 ? -31.989 7.257 19.602 1.00 87.50 324 LEU A N 1
ATOM 2659 C CA . LEU A 1 324 ? -31.531 5.962 19.069 1.00 87.50 324 LEU A CA 1
ATOM 2660 C C . LEU A 1 324 ? -31.293 6.004 17.545 1.00 87.50 324 LEU A C 1
ATOM 2662 O O . LEU A 1 324 ? -30.475 5.259 17.002 1.00 87.50 324 LEU A O 1
ATOM 2666 N N . ARG A 1 325 ? -32.010 6.887 16.839 1.00 88.44 325 ARG A N 1
ATOM 2667 C CA . ARG A 1 325 ? -31.865 7.106 15.395 1.00 88.44 325 ARG A CA 1
ATOM 2668 C C . ARG A 1 325 ? -30.482 7.666 15.049 1.00 88.44 325 ARG A C 1
ATOM 2670 O O . ARG A 1 325 ? -29.855 7.168 14.115 1.00 88.44 325 ARG A O 1
ATOM 2677 N N . ILE A 1 326 ? -30.012 8.659 15.807 1.00 86.94 326 ILE A N 1
ATOM 2678 C CA . ILE A 1 326 ? -28.692 9.285 15.631 1.00 86.94 326 ILE A CA 1
ATOM 2679 C C . ILE A 1 326 ? -27.591 8.271 15.945 1.00 86.94 326 ILE A C 1
ATOM 2681 O O . ILE A 1 326 ? -26.693 8.080 15.128 1.00 86.94 326 ILE A O 1
ATOM 2685 N N . GLN A 1 327 ? -27.718 7.546 17.061 1.00 88.31 327 GLN A N 1
ATOM 2686 C CA . GLN A 1 327 ? -26.751 6.519 17.464 1.00 88.31 327 GLN A CA 1
ATOM 2687 C C . GLN A 1 327 ? -26.543 5.454 16.376 1.00 88.31 327 GLN A C 1
ATOM 2689 O O . GLN A 1 327 ? -25.416 5.206 15.947 1.00 88.31 327 GLN A O 1
ATOM 2694 N N . LYS A 1 328 ? -27.635 4.863 15.866 1.00 90.88 328 LYS A N 1
ATOM 2695 C CA . LYS A 1 328 ? -27.564 3.848 14.800 1.00 90.88 328 LYS A CA 1
ATOM 2696 C C . LYS A 1 328 ? -26.951 4.405 13.519 1.00 90.88 328 LYS A C 1
ATOM 2698 O O . LYS A 1 328 ? -26.156 3.730 12.873 1.00 90.88 328 LYS A O 1
ATOM 2703 N N . PHE A 1 329 ? -27.319 5.624 13.134 1.00 91.00 329 PHE A N 1
ATOM 2704 C CA . PHE A 1 329 ? -26.812 6.232 11.908 1.00 91.00 329 PHE A CA 1
ATOM 2705 C C . PHE A 1 329 ? -25.315 6.509 11.967 1.00 91.00 329 PHE A C 1
ATOM 2707 O O . PHE A 1 329 ? -24.614 6.176 11.013 1.00 91.00 329 PHE A O 1
ATOM 2714 N N . VAL A 1 330 ? -24.821 7.074 13.073 1.00 90.75 330 VAL A N 1
ATOM 2715 C CA . VAL A 1 330 ? -23.387 7.330 13.242 1.00 90.75 330 VAL A CA 1
ATOM 2716 C C . VAL A 1 330 ? -22.609 6.017 13.239 1.00 90.75 330 VAL A C 1
ATOM 2718 O O . VAL A 1 330 ? -21.592 5.942 12.558 1.00 90.75 330 VAL A O 1
ATOM 2721 N N . LEU A 1 331 ? -23.128 4.957 13.870 1.00 90.50 331 LEU A N 1
ATOM 2722 C CA . LEU A 1 331 ? -22.514 3.627 13.829 1.00 90.50 331 LEU A CA 1
ATOM 2723 C C . LEU A 1 331 ? -22.372 3.096 12.390 1.00 90.50 331 LEU A C 1
ATOM 2725 O O . LEU A 1 331 ? -21.271 2.745 11.969 1.00 90.50 331 LEU A O 1
ATOM 2729 N N . PHE A 1 332 ? -23.453 3.094 11.601 1.00 91.88 332 PHE A N 1
ATOM 2730 C CA . PHE A 1 332 ? -23.394 2.658 10.198 1.00 91.88 332 PHE A CA 1
ATOM 2731 C C . PHE A 1 332 ? -22.491 3.552 9.345 1.00 91.88 332 PHE A C 1
ATOM 2733 O O . PHE A 1 332 ? -21.776 3.068 8.464 1.00 91.88 332 PHE A O 1
ATOM 2740 N N . TRP A 1 333 ? -22.515 4.863 9.586 1.00 93.25 333 TRP A N 1
ATOM 2741 C CA . TRP A 1 333 ? -21.662 5.795 8.863 1.00 93.25 333 TRP A CA 1
ATOM 2742 C C . TRP A 1 333 ? -20.182 5.561 9.180 1.00 93.25 333 TRP A C 1
ATOM 2744 O O . TRP A 1 333 ? -19.365 5.553 8.259 1.00 93.25 333 TRP A O 1
ATOM 2754 N N . LEU A 1 334 ? -19.854 5.289 10.446 1.00 90.69 334 LEU A N 1
ATOM 2755 C CA . LEU A 1 334 ? -18.509 4.960 10.907 1.00 90.69 334 LEU A CA 1
ATOM 2756 C C . LEU A 1 334 ? -17.999 3.662 10.270 1.00 90.69 334 LEU A C 1
ATOM 2758 O O . LEU A 1 334 ? -16.890 3.654 9.744 1.00 90.69 334 LEU A O 1
ATOM 2762 N N . MET A 1 335 ? -18.820 2.603 10.231 1.00 87.88 335 MET A N 1
ATOM 2763 C CA . MET A 1 335 ? -18.460 1.332 9.581 1.00 87.88 335 MET A CA 1
ATOM 2764 C C . MET A 1 335 ? -18.050 1.533 8.116 1.00 87.88 335 MET A C 1
ATOM 2766 O O . MET A 1 335 ? -17.068 0.957 7.655 1.00 87.88 335 MET A O 1
ATOM 2770 N N . HIS A 1 336 ? -18.767 2.388 7.381 1.00 86.88 336 HIS A N 1
ATOM 2771 C CA . HIS A 1 336 ? -18.410 2.715 6.000 1.00 86.88 336 HIS A CA 1
ATOM 2772 C C . HIS A 1 336 ? -17.181 3.625 5.890 1.00 86.88 336 HIS A C 1
ATOM 2774 O O . HIS A 1 336 ? -16.411 3.481 4.943 1.00 86.88 336 HIS A O 1
ATOM 2780 N N . ALA A 1 337 ? -16.996 4.556 6.827 1.00 87.62 337 ALA A N 1
ATOM 2781 C CA . ALA A 1 337 ? -15.863 5.479 6.831 1.00 87.62 337 ALA A CA 1
ATOM 2782 C C . ALA A 1 337 ? -14.525 4.801 7.177 1.00 87.62 337 ALA A C 1
ATOM 2784 O O . ALA A 1 337 ? -13.477 5.320 6.812 1.00 87.62 337 ALA A O 1
ATOM 2785 N N . GLN A 1 338 ? -14.553 3.650 7.854 1.00 84.25 338 GLN A N 1
ATOM 2786 C CA . GLN A 1 338 ? -13.364 2.867 8.214 1.00 84.25 338 GLN A CA 1
ATOM 2787 C C . GLN A 1 338 ? -12.785 2.037 7.057 1.00 84.25 338 GLN A C 1
ATOM 2789 O O . GLN A 1 338 ? -11.710 1.453 7.201 1.00 84.25 338 GLN A O 1
ATOM 2794 N N . ILE A 1 339 ? -13.473 1.960 5.913 1.00 81.62 339 ILE A N 1
ATOM 2795 C CA . ILE A 1 339 ? -12.938 1.303 4.717 1.00 81.62 339 ILE A CA 1
ATOM 2796 C C . ILE A 1 339 ? -11.842 2.208 4.129 1.00 81.62 339 ILE A C 1
ATOM 2798 O O . ILE A 1 339 ? -12.137 3.358 3.795 1.00 81.62 339 ILE A O 1
ATOM 2802 N N . PRO A 1 340 ? -10.597 1.719 3.973 1.00 80.00 340 PRO A N 1
ATOM 2803 C CA . PRO A 1 340 ? -9.486 2.554 3.532 1.00 80.00 340 PRO A CA 1
ATOM 2804 C C . PRO A 1 340 ? -9.717 3.090 2.115 1.00 80.00 340 PRO A C 1
ATOM 2806 O O . PRO A 1 340 ? -10.092 2.357 1.195 1.00 80.00 340 PRO A O 1
ATOM 2809 N N . VAL A 1 341 ? -9.471 4.389 1.939 1.00 90.19 341 VAL A N 1
ATOM 2810 C CA . VAL A 1 341 ? -9.594 5.090 0.657 1.00 90.19 341 VAL A CA 1
ATOM 2811 C C . VAL A 1 341 ? -8.213 5.156 0.014 1.00 90.19 341 VAL A C 1
ATOM 2813 O O . VAL A 1 341 ? -7.435 6.060 0.298 1.00 90.19 341 VAL A O 1
ATOM 2816 N N . GLN A 1 342 ? -7.905 4.174 -0.834 1.00 89.12 342 GLN A N 1
ATOM 2817 C CA . GLN A 1 342 ? -6.593 4.037 -1.470 1.00 89.12 342 GLN A CA 1
ATOM 2818 C C . GLN A 1 342 ? -6.696 4.046 -2.998 1.00 89.12 342 GLN A C 1
ATOM 2820 O O . GLN A 1 342 ? -7.560 3.388 -3.588 1.00 89.12 342 GLN A O 1
ATOM 2825 N N . MET A 1 343 ? -5.781 4.773 -3.639 1.00 91.31 343 MET A N 1
ATOM 2826 C CA . MET A 1 343 ? -5.550 4.685 -5.081 1.00 91.31 343 MET A CA 1
ATOM 2827 C C . MET A 1 343 ? -4.766 3.406 -5.388 1.00 91.31 343 MET A C 1
ATOM 2829 O O . MET A 1 343 ? -3.819 3.071 -4.672 1.00 91.31 343 MET A O 1
ATOM 2833 N N . SER A 1 344 ? -5.138 2.705 -6.460 1.00 89.12 344 SER A N 1
ATOM 2834 C CA . SER A 1 344 ? -4.517 1.434 -6.831 1.00 89.12 344 SER A CA 1
ATOM 2835 C C . SER A 1 344 ? -4.267 1.309 -8.333 1.00 89.12 344 SER A C 1
ATOM 2837 O O . SER A 1 344 ? -5.123 1.607 -9.170 1.00 89.12 344 SER A O 1
ATOM 2839 N N . GLY A 1 345 ? -3.074 0.834 -8.681 1.00 84.62 345 GLY A N 1
ATOM 2840 C CA . GLY A 1 345 ? -2.653 0.528 -10.039 1.00 84.62 345 GLY A CA 1
ATOM 2841 C C . GLY A 1 345 ? -3.096 -0.870 -10.455 1.00 84.62 345 GLY A C 1
ATOM 2842 O O . GLY A 1 345 ? -2.534 -1.851 -9.978 1.00 84.62 345 GLY A O 1
ATOM 2843 N N . ALA A 1 346 ? -4.130 -0.963 -11.291 1.00 80.56 346 ALA A N 1
ATOM 2844 C CA . ALA A 1 346 ? -4.790 -2.196 -11.739 1.00 80.56 346 ALA A CA 1
ATOM 2845 C C . ALA A 1 346 ? -5.180 -3.185 -10.613 1.00 80.56 346 ALA A C 1
ATOM 2847 O O . ALA A 1 346 ? -5.339 -4.374 -10.864 1.00 80.56 346 ALA A O 1
ATOM 2848 N N . GLY A 1 347 ? -5.310 -2.708 -9.369 1.00 77.44 347 GLY A N 1
ATOM 2849 C CA . GLY A 1 347 ? -5.495 -3.558 -8.185 1.00 77.44 347 GLY A CA 1
ATOM 2850 C C . GLY A 1 347 ? -4.243 -4.324 -7.731 1.00 77.44 347 GLY A C 1
ATOM 2851 O O . GLY A 1 347 ? -4.315 -5.035 -6.738 1.00 77.44 347 GLY A O 1
ATOM 2852 N N . MET A 1 348 ? -3.110 -4.162 -8.419 1.00 74.38 348 MET A N 1
ATOM 2853 C CA . MET A 1 348 ? -1.843 -4.849 -8.132 1.00 74.38 348 MET A CA 1
ATOM 2854 C C . MET A 1 348 ? -0.906 -4.026 -7.245 1.00 74.38 348 MET A C 1
ATOM 2856 O O . MET A 1 348 ? -0.099 -4.581 -6.508 1.00 74.38 348 MET A O 1
ATOM 2860 N N . LEU A 1 349 ? -0.986 -2.697 -7.341 1.00 81.25 349 LEU A N 1
ATOM 2861 C CA . LEU A 1 349 ? -0.080 -1.776 -6.659 1.00 81.25 349 LEU A CA 1
ATOM 2862 C C . LEU A 1 349 ? -0.870 -0.723 -5.886 1.00 81.25 349 LEU A C 1
ATOM 2864 O O . LEU A 1 349 ? -1.697 -0.031 -6.472 1.00 81.25 349 LEU A O 1
ATOM 2868 N N . ASN A 1 350 ? -0.560 -0.525 -4.608 1.00 86.56 350 ASN A N 1
ATOM 2869 C CA . ASN A 1 350 ? -1.104 0.598 -3.845 1.00 86.56 350 ASN A CA 1
ATOM 2870 C C . ASN A 1 350 ? -0.254 1.855 -4.064 1.00 86.56 350 ASN A C 1
ATOM 2872 O O . ASN A 1 350 ? 0.973 1.806 -4.024 1.00 86.56 350 ASN A O 1
ATOM 2876 N N . ILE A 1 351 ? -0.888 3.005 -4.284 1.00 89.12 351 ILE A N 1
ATOM 2877 C CA . ILE A 1 351 ? -0.172 4.257 -4.560 1.00 89.12 351 ILE A CA 1
ATOM 2878 C C . ILE A 1 351 ? 0.063 5.006 -3.249 1.00 89.12 351 ILE A C 1
ATOM 2880 O O . ILE A 1 351 ? -0.698 5.893 -2.869 1.00 89.12 351 ILE A O 1
ATOM 2884 N N . THR A 1 352 ? 1.126 4.621 -2.540 1.00 87.38 352 THR A N 1
ATOM 2885 C CA . THR A 1 352 ? 1.481 5.159 -1.217 1.00 87.38 352 THR A CA 1
ATOM 2886 C C . THR A 1 352 ? 2.926 5.661 -1.159 1.00 87.38 352 THR A C 1
ATOM 2888 O O . THR A 1 352 ? 3.789 5.277 -1.949 1.00 87.38 352 THR A O 1
ATOM 2891 N N . ARG A 1 353 ? 3.243 6.506 -0.169 1.00 83.75 353 ARG A N 1
ATOM 2892 C CA . ARG A 1 353 ? 4.616 7.014 0.031 1.00 83.75 353 ARG A CA 1
ATOM 2893 C C . ARG A 1 353 ? 5.641 5.900 0.275 1.00 83.75 353 ARG A C 1
ATOM 2895 O O . ARG A 1 353 ? 6.791 6.042 -0.128 1.00 83.75 353 ARG A O 1
ATOM 2902 N N . SER A 1 354 ? 5.245 4.800 0.918 1.00 81.06 354 SER A N 1
ATOM 2903 C CA . SER A 1 354 ? 6.131 3.648 1.123 1.00 81.06 354 SER A CA 1
ATOM 2904 C C . SER A 1 354 ? 6.473 2.962 -0.199 1.00 81.06 354 SER A C 1
ATOM 2906 O O . SER A 1 354 ? 7.638 2.647 -0.431 1.00 81.06 354 SER A O 1
ATOM 2908 N N . GLN A 1 355 ? 5.492 2.816 -1.090 1.00 84.56 355 GLN A N 1
ATOM 2909 C CA . GLN A 1 355 ? 5.680 2.251 -2.427 1.00 84.56 355 GLN A CA 1
ATOM 2910 C C . GLN A 1 355 ? 6.580 3.130 -3.302 1.00 84.56 355 GLN A C 1
ATOM 2912 O O . GLN A 1 355 ? 7.468 2.620 -3.981 1.00 84.56 355 GLN A O 1
ATOM 2917 N N . MET A 1 356 ? 6.460 4.458 -3.198 1.00 84.31 356 MET A N 1
ATOM 2918 C CA . MET A 1 356 ? 7.389 5.391 -3.851 1.00 84.31 356 MET A CA 1
ATOM 2919 C C . MET A 1 356 ? 8.856 5.128 -3.456 1.00 84.31 356 MET A C 1
ATOM 2921 O O . MET A 1 356 ? 9.736 5.092 -4.315 1.00 84.31 356 MET A O 1
ATOM 2925 N N . LEU A 1 357 ? 9.127 4.902 -2.165 1.00 81.12 357 LEU A N 1
ATOM 2926 C CA . LEU A 1 357 ? 10.474 4.572 -1.683 1.00 81.12 357 LEU A CA 1
ATOM 2927 C C . LEU A 1 357 ? 10.925 3.175 -2.135 1.00 81.12 357 LEU A C 1
ATOM 2929 O O . LEU A 1 357 ? 12.109 2.972 -2.399 1.00 81.12 357 LEU A O 1
ATOM 2933 N N . GLN A 1 358 ? 10.004 2.212 -2.238 1.00 85.12 358 GLN A N 1
ATOM 2934 C CA . GLN A 1 358 ? 10.311 0.877 -2.755 1.00 85.12 358 GLN A CA 1
ATOM 2935 C C . GLN A 1 358 ? 10.739 0.920 -4.225 1.00 85.12 358 GLN A C 1
ATOM 2937 O O . GLN A 1 358 ? 11.743 0.302 -4.560 1.00 85.12 358 GLN A O 1
ATOM 2942 N N . ILE A 1 359 ? 10.072 1.712 -5.074 1.00 83.50 359 ILE A N 1
ATOM 2943 C CA . ILE A 1 359 ? 10.465 1.913 -6.484 1.00 83.50 359 ILE A CA 1
ATOM 2944 C C . ILE A 1 359 ? 11.922 2.367 -6.582 1.00 83.50 359 ILE A C 1
ATOM 2946 O O . ILE A 1 359 ? 12.707 1.789 -7.333 1.00 83.50 359 ILE A O 1
ATOM 2950 N N . GLN A 1 360 ? 12.304 3.366 -5.782 1.00 80.25 360 GLN A N 1
ATOM 2951 C CA . GLN A 1 360 ? 13.674 3.882 -5.765 1.00 80.25 360 GLN A CA 1
ATOM 2952 C C . GLN A 1 360 ? 14.681 2.829 -5.282 1.00 80.25 360 GLN A C 1
ATOM 2954 O O . GLN A 1 360 ? 15.761 2.699 -5.860 1.00 80.25 360 GLN A O 1
ATOM 2959 N N . ARG A 1 361 ? 14.327 2.039 -4.258 1.00 81.50 361 ARG A N 1
ATOM 2960 C CA . ARG A 1 361 ? 15.170 0.939 -3.760 1.00 81.50 361 ARG A CA 1
ATOM 2961 C C . ARG A 1 361 ? 15.360 -0.151 -4.809 1.00 81.50 361 ARG A C 1
ATOM 2963 O O . ARG A 1 361 ? 16.488 -0.580 -5.019 1.00 81.50 361 ARG A O 1
ATOM 2970 N N . ILE A 1 362 ? 14.289 -0.570 -5.483 1.00 84.88 362 ILE A N 1
ATOM 2971 C CA . ILE A 1 362 ? 14.342 -1.588 -6.539 1.00 84.88 362 ILE A CA 1
ATOM 2972 C C . ILE A 1 362 ? 15.204 -1.089 -7.703 1.00 84.88 362 ILE A C 1
ATOM 2974 O O . ILE A 1 362 ? 16.101 -1.807 -8.139 1.00 84.88 362 ILE A O 1
ATOM 2978 N N . GLY A 1 363 ? 15.000 0.153 -8.156 1.00 82.62 363 GLY A N 1
ATOM 2979 C CA . GLY A 1 363 ? 15.817 0.768 -9.207 1.00 82.62 363 GLY A CA 1
ATOM 2980 C C . GLY A 1 363 ? 17.310 0.795 -8.858 1.00 82.62 363 GLY A C 1
ATOM 2981 O O . GLY A 1 363 ? 18.147 0.424 -9.683 1.00 82.62 363 GLY A O 1
ATOM 2982 N N . TYR A 1 364 ? 17.649 1.148 -7.614 1.00 80.75 364 TYR A N 1
ATOM 2983 C CA . TYR A 1 364 ? 19.027 1.119 -7.114 1.00 80.75 364 TYR A CA 1
ATOM 2984 C C . TYR A 1 364 ? 19.608 -0.304 -7.060 1.00 80.75 364 TYR A C 1
ATOM 2986 O O . TYR A 1 364 ? 20.706 -0.553 -7.563 1.00 80.75 364 TYR A O 1
ATOM 2994 N N . SER A 1 365 ? 18.866 -1.264 -6.505 1.00 82.00 365 SER A N 1
ATOM 2995 C CA . SER A 1 365 ? 19.286 -2.668 -6.442 1.00 82.00 365 SER A CA 1
AT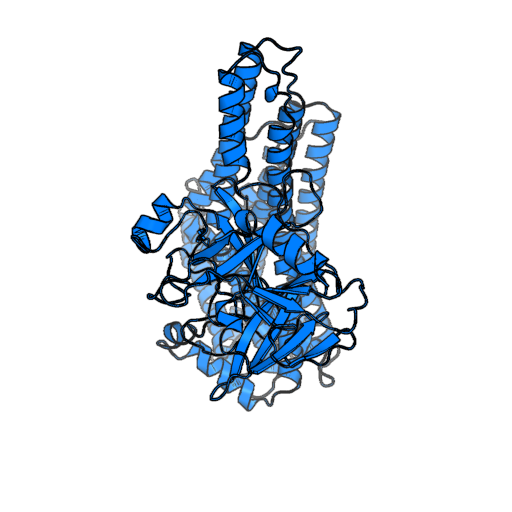OM 2996 C C . SER A 1 365 ? 19.532 -3.246 -7.837 1.00 82.00 365 SER A C 1
ATOM 2998 O O . SER A 1 365 ? 20.580 -3.840 -8.080 1.00 82.00 365 SER A O 1
ATOM 3000 N N . LEU A 1 366 ? 18.629 -3.001 -8.791 1.00 84.56 366 LEU A N 1
ATOM 3001 C CA . LEU A 1 366 ? 18.792 -3.439 -10.180 1.00 84.56 366 LEU A CA 1
ATOM 3002 C C . LEU A 1 366 ? 19.989 -2.762 -10.862 1.00 84.56 366 LEU A C 1
ATOM 3004 O O . LEU A 1 366 ? 20.755 -3.428 -11.555 1.00 84.56 366 LEU A O 1
ATOM 3008 N N . SER A 1 367 ? 20.210 -1.465 -10.623 1.00 81.38 367 SER A N 1
ATOM 3009 C CA . SER A 1 367 ? 21.385 -0.744 -11.134 1.00 81.38 367 SER A CA 1
ATOM 3010 C C . SER A 1 367 ? 22.702 -1.353 -10.639 1.00 81.38 367 SER A C 1
ATOM 3012 O O . SER A 1 367 ? 23.659 -1.464 -11.404 1.00 81.38 367 SER A O 1
ATOM 3014 N N . THR A 1 368 ? 22.781 -1.727 -9.359 1.00 76.81 368 THR A N 1
ATOM 3015 C CA . THR A 1 368 ? 23.995 -2.340 -8.786 1.00 76.81 368 THR A CA 1
ATOM 3016 C C . THR A 1 368 ? 24.185 -3.795 -9.211 1.00 76.81 368 THR A C 1
ATOM 3018 O O . THR A 1 368 ? 25.314 -4.281 -9.257 1.00 76.81 368 THR A O 1
ATOM 3021 N N . LEU A 1 369 ? 23.100 -4.490 -9.558 1.00 77.06 369 LEU A N 1
ATOM 3022 C CA . LEU A 1 369 ? 23.158 -5.813 -10.170 1.00 77.06 369 LEU A CA 1
ATOM 3023 C C . LEU A 1 369 ? 23.698 -5.727 -11.606 1.00 77.06 369 LEU A C 1
ATOM 3025 O O . LEU A 1 369 ? 24.612 -6.468 -11.964 1.00 77.06 369 LEU A O 1
ATOM 3029 N N . LEU A 1 370 ? 23.188 -4.783 -12.408 1.00 70.19 370 LEU A N 1
ATOM 3030 C CA . LEU A 1 370 ? 23.631 -4.560 -13.790 1.00 70.19 370 LEU A CA 1
ATOM 3031 C C . LEU A 1 370 ? 25.116 -4.200 -13.883 1.00 70.19 370 LEU A C 1
ATOM 3033 O O . LEU A 1 370 ? 25.785 -4.642 -14.810 1.00 70.19 370 LEU A O 1
ATOM 3037 N N . SER A 1 371 ? 25.662 -3.457 -12.915 1.00 66.75 371 SER A N 1
ATOM 3038 C CA . SER A 1 371 ? 27.093 -3.122 -12.901 1.00 66.75 371 SER A CA 1
ATOM 3039 C C . SER A 1 371 ? 28.014 -4.318 -12.628 1.00 66.75 371 SER A C 1
ATOM 3041 O O . SER A 1 371 ? 29.215 -4.226 -12.880 1.00 66.75 371 SER A O 1
ATOM 3043 N N . LYS A 1 372 ? 27.469 -5.442 -12.143 1.00 64.69 372 LYS A N 1
ATOM 3044 C CA . LYS A 1 372 ? 28.206 -6.681 -11.845 1.00 64.69 372 LYS A CA 1
ATOM 3045 C C . LYS A 1 372 ? 27.986 -7.798 -12.874 1.00 64.69 372 LYS A C 1
ATOM 3047 O O . LYS A 1 372 ? 28.658 -8.824 -12.789 1.00 64.69 372 LYS A O 1
ATOM 3052 N N . LEU A 1 373 ? 27.066 -7.629 -13.827 1.00 59.06 373 LEU A N 1
ATOM 3053 C CA . LEU A 1 373 ? 26.711 -8.639 -14.831 1.00 59.06 373 LEU A CA 1
ATOM 3054 C C . LEU A 1 373 ? 27.421 -8.383 -16.172 1.00 59.06 373 LEU A C 1
ATOM 3056 O O . LEU A 1 373 ? 27.608 -7.243 -16.588 1.00 59.06 373 LEU A O 1
ATOM 3060 N N . SER A 1 374 ? 27.798 -9.454 -16.879 1.00 54.81 374 SER A N 1
ATOM 3061 C CA . SER A 1 374 ? 28.332 -9.354 -18.247 1.00 54.81 374 SER A CA 1
ATOM 3062 C C . SER A 1 374 ? 27.210 -9.115 -19.276 1.00 54.81 374 SER A C 1
ATOM 3064 O O . SER A 1 374 ? 26.086 -9.592 -19.104 1.00 54.81 374 SER A O 1
ATOM 3066 N N . MET A 1 375 ? 27.516 -8.404 -20.371 1.00 52.75 375 MET A N 1
ATOM 3067 C CA . MET A 1 375 ? 26.569 -8.002 -21.439 1.00 52.75 375 MET A CA 1
ATOM 3068 C C . MET A 1 375 ? 25.721 -9.152 -22.010 1.00 52.75 375 MET A C 1
ATOM 3070 O O . MET A 1 375 ? 24.541 -8.966 -22.307 1.00 52.75 375 MET A O 1
ATOM 3074 N N . ASN A 1 376 ? 26.285 -10.359 -22.100 1.00 48.72 376 ASN A N 1
ATOM 3075 C CA . ASN A 1 376 ? 25.584 -11.532 -22.633 1.00 48.72 376 ASN A CA 1
ATOM 3076 C C . ASN A 1 376 ? 24.408 -11.974 -21.745 1.00 48.72 376 ASN A C 1
ATOM 3078 O O . ASN A 1 376 ? 23.428 -12.508 -22.254 1.00 48.72 376 ASN A O 1
ATOM 3082 N N . PHE A 1 377 ? 24.470 -11.713 -20.435 1.00 51.28 377 PHE A N 1
ATOM 3083 C CA . PHE A 1 377 ? 23.401 -12.049 -19.491 1.00 51.28 377 PHE A CA 1
ATOM 3084 C C . PHE A 1 377 ? 22.227 -11.057 -19.557 1.00 51.28 377 PHE A C 1
ATOM 3086 O O . PHE A 1 377 ? 21.072 -11.458 -19.432 1.00 51.28 377 PHE A O 1
ATOM 3093 N N . VAL A 1 378 ? 22.511 -9.774 -19.812 1.00 52.78 378 VAL A N 1
ATOM 3094 C CA . VAL A 1 378 ? 21.501 -8.701 -19.910 1.00 52.78 378 VAL A CA 1
ATOM 3095 C C . VAL A 1 378 ? 20.645 -8.863 -21.170 1.00 52.78 378 VAL A C 1
ATOM 3097 O O . VAL A 1 378 ? 19.420 -8.751 -21.108 1.00 52.78 378 VAL A O 1
ATOM 3100 N N . LEU A 1 379 ? 21.269 -9.210 -22.302 1.00 51.28 379 LEU A N 1
ATOM 3101 C CA . LEU A 1 379 ? 20.562 -9.456 -23.563 1.00 51.28 379 LEU A CA 1
ATOM 3102 C C . LEU A 1 379 ? 19.702 -10.724 -23.513 1.00 51.28 379 LEU A C 1
ATOM 3104 O O . LEU A 1 379 ? 18.590 -10.710 -24.030 1.00 51.28 379 LEU A O 1
ATOM 3108 N N . LEU A 1 380 ? 20.160 -11.784 -22.837 1.00 47.94 380 LEU A N 1
ATOM 3109 C CA . LEU A 1 380 ? 19.378 -13.007 -22.607 1.00 47.94 380 LEU A CA 1
ATOM 3110 C C . LEU A 1 380 ? 18.116 -12.734 -21.772 1.00 47.94 380 LEU A C 1
ATOM 3112 O O . LEU A 1 380 ? 17.044 -13.230 -22.113 1.00 47.94 380 LEU A O 1
ATOM 3116 N N . PHE A 1 381 ? 18.216 -11.894 -20.737 1.00 48.44 381 PHE A N 1
ATOM 3117 C CA . PHE A 1 381 ? 17.075 -11.510 -19.897 1.00 48.44 381 PHE A CA 1
ATOM 3118 C C . PHE A 1 381 ? 16.064 -10.617 -20.647 1.00 48.44 381 PHE A C 1
ATOM 3120 O O . PHE A 1 381 ? 14.852 -10.787 -20.505 1.00 48.44 381 PHE A O 1
ATOM 3127 N N . ALA A 1 382 ? 16.544 -9.703 -21.499 1.00 48.22 382 ALA A N 1
ATOM 3128 C CA . ALA A 1 382 ? 15.696 -8.850 -22.337 1.00 48.22 382 ALA A CA 1
ATOM 3129 C C . ALA A 1 382 ? 15.021 -9.622 -23.493 1.00 48.22 382 ALA A C 1
ATOM 3131 O O . ALA A 1 382 ? 13.862 -9.366 -23.814 1.00 48.22 382 ALA A O 1
ATOM 3132 N N . PHE A 1 383 ? 15.696 -10.614 -24.089 1.00 42.69 383 PHE A N 1
ATOM 3133 C CA . PHE A 1 383 ? 15.111 -11.464 -25.138 1.00 42.69 383 PHE A CA 1
ATOM 3134 C C . PHE A 1 383 ? 14.030 -12.411 -24.593 1.00 42.69 383 PHE A C 1
ATOM 3136 O O . PHE A 1 383 ? 13.014 -12.634 -25.256 1.00 42.69 383 PHE A O 1
ATOM 3143 N N . PHE A 1 384 ? 14.214 -12.934 -23.374 1.00 39.47 384 PHE A N 1
ATOM 3144 C CA . PHE A 1 384 ? 13.245 -13.828 -22.729 1.00 39.47 384 PHE A CA 1
ATOM 3145 C C . PHE A 1 384 ? 11.921 -13.134 -22.377 1.00 39.47 384 PHE A C 1
ATOM 3147 O O . PHE A 1 384 ? 10.872 -13.777 -22.417 1.00 39.47 384 PHE A O 1
ATOM 3154 N N . THR A 1 385 ? 11.944 -11.830 -22.081 1.00 42.72 385 THR A N 1
ATOM 3155 C CA . THR A 1 385 ? 10.739 -11.063 -21.718 1.00 42.72 385 THR A CA 1
ATOM 3156 C C . THR A 1 385 ? 9.957 -10.539 -22.927 1.00 42.72 385 THR A C 1
ATOM 3158 O O . THR A 1 385 ? 8.746 -10.354 -22.817 1.00 42.72 385 THR A O 1
ATOM 3161 N N . PHE A 1 386 ? 10.599 -10.344 -24.090 1.00 39.09 386 PHE A N 1
ATOM 3162 C CA . PHE A 1 386 ? 9.976 -9.673 -25.243 1.00 39.09 386 PHE A CA 1
ATOM 3163 C C . PHE A 1 386 ? 9.492 -10.601 -26.377 1.00 39.09 386 PHE A C 1
ATOM 3165 O O . PHE A 1 386 ? 8.582 -10.217 -27.110 1.00 39.09 386 PHE A O 1
ATOM 3172 N N . TRP A 1 387 ? 10.049 -11.812 -26.552 1.00 32.44 387 TRP A N 1
ATOM 3173 C CA . TRP A 1 387 ? 9.714 -12.663 -27.718 1.00 32.44 387 TRP A CA 1
ATOM 3174 C C . TRP A 1 387 ? 8.744 -13.816 -27.433 1.00 32.44 387 TRP A C 1
ATOM 3176 O O . TRP A 1 387 ? 8.106 -14.352 -28.342 1.00 32.44 387 TRP A O 1
ATOM 3186 N N . ASN A 1 388 ? 8.591 -14.228 -26.182 1.00 29.02 388 ASN A N 1
ATOM 3187 C CA . ASN A 1 388 ? 7.786 -15.400 -25.891 1.00 29.02 388 ASN A CA 1
ATOM 3188 C C . ASN A 1 388 ? 6.325 -14.978 -25.644 1.00 29.02 388 ASN A C 1
ATOM 3190 O O . ASN A 1 388 ? 5.965 -14.519 -24.563 1.00 29.02 388 ASN A O 1
ATOM 3194 N N . LYS A 1 389 ? 5.458 -15.154 -26.653 1.00 37.75 389 LYS A N 1
ATOM 3195 C CA . LYS A 1 389 ? 3.994 -15.003 -26.503 1.00 37.75 389 LYS A CA 1
ATOM 3196 C C . LYS A 1 389 ? 3.406 -15.953 -25.446 1.00 37.75 389 LYS A C 1
ATOM 3198 O O . LYS A 1 389 ? 2.324 -15.681 -24.942 1.00 37.75 389 LYS A O 1
ATOM 3203 N N . ASN A 1 390 ? 4.151 -16.987 -25.043 1.00 35.94 390 ASN A N 1
ATOM 3204 C CA . ASN A 1 390 ? 3.819 -17.853 -23.912 1.00 35.94 390 ASN A CA 1
ATOM 3205 C C . ASN A 1 390 ? 4.533 -17.446 -22.605 1.00 35.94 390 ASN A C 1
ATOM 3207 O O . ASN A 1 390 ? 4.251 -18.025 -21.561 1.00 35.94 390 ASN A O 1
ATOM 3211 N N . ALA A 1 391 ? 5.403 -16.425 -22.606 1.00 33.00 391 ALA A N 1
ATOM 3212 C CA . ALA A 1 391 ? 5.987 -15.868 -21.379 1.00 33.00 391 ALA A CA 1
ATOM 3213 C C . ALA A 1 391 ? 5.094 -14.851 -20.668 1.00 33.00 391 ALA A C 1
ATOM 3215 O O . ALA A 1 391 ? 5.314 -14.600 -19.490 1.00 33.00 391 ALA A O 1
ATOM 3216 N N . TRP A 1 392 ? 4.011 -14.375 -21.287 1.00 32.16 392 TRP A N 1
ATOM 3217 C CA . TRP A 1 392 ? 2.925 -13.758 -20.512 1.00 32.16 392 TRP A CA 1
ATOM 3218 C C . TRP A 1 392 ? 2.226 -14.775 -19.585 1.00 32.16 392 TRP A C 1
ATOM 3220 O O . TRP A 1 392 ? 1.605 -14.369 -18.611 1.00 32.16 392 TRP A O 1
ATOM 3230 N N . GLY A 1 393 ? 2.404 -16.082 -19.832 1.00 28.16 393 GLY A N 1
ATOM 3231 C CA . GLY A 1 393 ? 2.041 -17.169 -18.914 1.00 28.16 393 GLY A CA 1
ATOM 3232 C C . GLY A 1 393 ? 3.199 -17.723 -18.065 1.00 28.16 393 GLY A C 1
ATOM 3233 O O . GLY A 1 393 ? 2.950 -18.543 -17.191 1.00 28.16 393 GLY A O 1
ATOM 3234 N N . LEU A 1 394 ? 4.452 -17.291 -18.282 1.00 28.81 394 LEU A N 1
ATOM 3235 C CA . LEU A 1 394 ? 5.634 -17.736 -17.510 1.00 28.81 394 LEU A CA 1
ATOM 3236 C C . LEU A 1 394 ? 6.283 -16.620 -16.667 1.00 28.81 394 LEU A C 1
ATOM 3238 O O . LEU A 1 394 ? 7.090 -16.917 -15.795 1.00 28.81 394 LEU A O 1
ATOM 3242 N N . ILE A 1 395 ? 5.838 -15.364 -16.801 1.00 31.44 395 ILE A N 1
ATOM 3243 C CA . ILE A 1 395 ? 5.898 -14.337 -15.739 1.00 31.44 395 ILE A CA 1
ATOM 3244 C C . ILE A 1 395 ? 4.647 -14.489 -14.837 1.00 31.44 395 ILE A C 1
ATOM 3246 O O . ILE A 1 395 ? 4.014 -13.535 -14.404 1.00 31.44 395 ILE A O 1
ATOM 3250 N N . HIS A 1 396 ? 4.236 -15.737 -14.605 1.00 29.08 396 HIS A N 1
ATOM 3251 C CA . HIS A 1 396 ? 3.480 -16.175 -13.426 1.00 29.08 396 HIS A CA 1
ATOM 3252 C C . HIS A 1 396 ? 4.421 -16.857 -12.420 1.00 29.08 396 HIS A C 1
ATOM 3254 O O . HIS A 1 396 ? 4.001 -17.628 -11.563 1.00 29.08 396 HIS A O 1
ATOM 3260 N N . GLY A 1 397 ? 5.718 -16.550 -12.503 1.00 25.73 397 GLY A N 1
ATOM 3261 C CA . GLY A 1 397 ? 6.615 -16.681 -11.369 1.00 25.73 397 GLY A CA 1
ATOM 3262 C C . GLY A 1 397 ? 6.231 -15.623 -10.350 1.00 25.73 397 GLY A C 1
ATOM 3263 O O . GLY A 1 397 ? 6.740 -14.506 -10.394 1.00 25.73 397 GLY A O 1
ATOM 3264 N N . ASN A 1 398 ? 5.285 -15.981 -9.488 1.00 26.94 398 ASN A N 1
ATOM 3265 C CA . ASN A 1 398 ? 5.039 -15.358 -8.202 1.00 26.94 398 ASN A CA 1
ATOM 3266 C C . ASN A 1 398 ? 6.386 -15.056 -7.521 1.00 26.94 398 ASN A C 1
ATOM 3268 O O . ASN A 1 398 ? 6.944 -15.905 -6.828 1.00 26.94 398 ASN A O 1
ATOM 3272 N N . PHE A 1 399 ? 6.905 -13.836 -7.684 1.00 23.34 399 PHE A N 1
ATOM 3273 C CA . PHE A 1 399 ? 7.802 -13.248 -6.696 1.00 23.34 399 PHE A CA 1
ATOM 3274 C C . PHE A 1 399 ? 6.931 -12.880 -5.496 1.00 23.34 399 PHE A C 1
ATOM 3276 O O . PHE A 1 399 ? 6.621 -11.720 -5.241 1.00 23.34 399 PHE A O 1
ATOM 3283 N N . ILE A 1 400 ? 6.483 -13.918 -4.791 1.00 27.81 400 ILE A N 1
ATOM 3284 C CA . ILE A 1 400 ? 6.073 -13.814 -3.404 1.00 27.81 400 ILE A CA 1
ATOM 3285 C C . ILE A 1 400 ? 7.387 -13.562 -2.672 1.00 27.81 400 ILE A C 1
ATOM 3287 O O . ILE A 1 400 ? 8.164 -14.483 -2.415 1.00 27.81 400 ILE A O 1
ATOM 3291 N N . GLU A 1 401 ? 7.688 -12.288 -2.409 1.00 28.19 401 GLU A N 1
ATOM 3292 C CA . GLU A 1 401 ? 8.515 -11.968 -1.249 1.00 28.19 401 GLU A CA 1
ATOM 3293 C C . GLU A 1 401 ? 7.910 -12.756 -0.088 1.00 28.19 401 GLU A C 1
ATOM 3295 O O . GLU A 1 401 ? 6.707 -12.657 0.144 1.00 28.19 401 GLU A O 1
ATOM 3300 N N . GLY A 1 402 ? 8.707 -13.633 0.523 1.00 28.88 402 GLY A N 1
ATOM 3301 C CA . GLY A 1 402 ? 8.230 -14.632 1.469 1.00 28.88 402 GLY A CA 1
ATOM 3302 C C . GLY A 1 402 ? 7.441 -13.990 2.599 1.00 28.88 402 GLY A C 1
ATOM 3303 O O . GLY A 1 402 ? 7.973 -13.161 3.337 1.00 28.88 402 GLY A O 1
ATOM 3304 N N . ARG A 1 403 ? 6.173 -14.378 2.714 1.00 31.77 403 ARG A N 1
ATOM 3305 C CA . ARG A 1 403 ? 5.290 -14.018 3.818 1.00 31.77 403 ARG A CA 1
ATOM 3306 C C . ARG A 1 403 ? 4.409 -15.205 4.143 1.00 31.77 403 ARG A C 1
ATOM 3308 O O . ARG A 1 403 ? 3.996 -15.880 3.207 1.00 31.77 403 ARG A O 1
ATOM 3315 N N . ILE A 1 404 ? 4.073 -15.432 5.420 1.00 46.41 404 ILE A N 1
ATOM 3316 C CA . ILE A 1 404 ? 2.835 -16.157 5.794 1.00 46.41 404 ILE A CA 1
ATOM 3317 C C . ILE A 1 404 ? 1.789 -15.790 4.752 1.00 46.41 404 ILE A C 1
ATOM 3319 O O . ILE A 1 404 ? 1.763 -14.614 4.414 1.00 46.41 404 ILE A O 1
ATOM 3323 N N . ILE A 1 405 ? 1.036 -16.722 4.175 1.00 49.72 405 ILE A N 1
ATOM 3324 C CA . ILE A 1 405 ? 0.305 -16.448 2.927 1.00 49.72 405 ILE A CA 1
ATOM 3325 C C . ILE A 1 405 ? -0.451 -15.101 3.042 1.00 49.72 405 ILE A C 1
ATOM 3327 O O . ILE A 1 405 ? -1.227 -14.897 3.967 1.00 49.72 405 ILE A O 1
ATOM 3331 N N . GLY A 1 406 ? -0.076 -14.119 2.208 1.00 57.00 406 GLY A N 1
ATOM 3332 C CA . GLY A 1 406 ? -0.558 -12.718 2.219 1.00 57.00 406 GLY A CA 1
ATOM 3333 C C . GLY A 1 406 ? -0.267 -11.819 3.450 1.00 57.00 406 GLY A C 1
ATOM 3334 O O . GLY A 1 406 ? -0.837 -10.740 3.564 1.00 57.00 406 GLY A O 1
ATOM 3335 N N . GLY A 1 407 ? 0.640 -12.196 4.350 1.00 63.78 407 GLY A N 1
ATOM 3336 C CA . GLY A 1 407 ? 1.107 -11.417 5.508 1.00 63.78 407 GLY A CA 1
ATOM 3337 C C . GLY A 1 407 ? 2.048 -10.257 5.162 1.00 63.78 407 GLY A C 1
ATOM 3338 O O . GLY A 1 407 ? 2.080 -9.798 4.027 1.00 63.78 407 GLY A O 1
ATOM 3339 N N . ASP A 1 408 ? 2.822 -9.770 6.134 1.00 81.69 408 ASP A N 1
ATOM 3340 C CA . ASP A 1 408 ? 3.867 -8.735 6.054 1.00 81.69 408 ASP A CA 1
ATOM 3341 C C . ASP A 1 408 ? 5.089 -9.168 6.891 1.00 81.69 408 ASP A C 1
ATOM 3343 O O . ASP A 1 408 ? 4.940 -9.790 7.946 1.00 81.69 408 ASP A O 1
ATOM 3347 N N . VAL A 1 409 ? 6.303 -8.796 6.464 1.00 88.50 409 VAL A N 1
ATOM 3348 C CA . VAL A 1 409 ? 7.532 -9.074 7.232 1.00 88.50 409 VAL A CA 1
ATOM 3349 C C . VAL A 1 409 ? 7.571 -8.195 8.484 1.00 88.50 409 VAL A C 1
ATOM 3351 O O . VAL A 1 409 ? 7.474 -6.965 8.401 1.00 88.50 409 VAL A O 1
ATOM 3354 N N . ALA A 1 410 ? 7.750 -8.805 9.654 1.00 90.38 410 ALA A N 1
ATOM 3355 C CA . ALA A 1 410 ? 7.873 -8.094 10.918 1.00 90.38 410 ALA A CA 1
ATOM 3356 C C . ALA A 1 410 ? 9.207 -7.336 11.005 1.00 90.38 410 ALA A C 1
ATOM 3358 O O . ALA A 1 410 ? 10.284 -7.875 10.739 1.00 90.38 410 ALA A O 1
ATOM 3359 N N . LYS A 1 411 ? 9.154 -6.079 11.455 1.00 89.12 411 LYS A N 1
ATOM 3360 C CA . LYS A 1 411 ? 10.356 -5.293 11.773 1.00 89.12 411 LYS A CA 1
ATOM 3361 C C . LYS A 1 411 ? 11.071 -5.889 12.983 1.00 89.12 411 LYS A C 1
ATOM 3363 O O . LYS A 1 411 ? 10.425 -6.473 13.857 1.00 89.12 411 LYS A O 1
ATOM 3368 N N . ALA A 1 412 ? 12.388 -5.696 13.060 1.00 85.38 412 ALA A N 1
ATOM 3369 C CA . ALA A 1 412 ? 13.178 -6.083 14.229 1.00 85.38 412 ALA A CA 1
ATOM 3370 C C . ALA A 1 412 ? 12.517 -5.570 15.521 1.00 85.38 412 ALA A C 1
ATOM 3372 O O . ALA A 1 412 ? 12.066 -4.425 15.562 1.00 85.38 412 ALA A O 1
ATOM 3373 N N . ALA A 1 413 ? 12.417 -6.439 16.532 1.00 87.00 413 ALA A N 1
ATOM 3374 C CA . ALA A 1 413 ? 11.791 -6.153 17.828 1.00 87.00 413 ALA A CA 1
ATOM 3375 C C . ALA A 1 413 ? 10.301 -5.736 17.790 1.00 87.00 413 ALA A C 1
ATOM 3377 O O . ALA A 1 413 ? 9.761 -5.307 18.805 1.00 87.00 413 ALA A O 1
ATOM 3378 N N . GLN A 1 414 ? 9.591 -5.889 16.663 1.00 93.00 414 GLN A N 1
ATOM 3379 C CA . GLN A 1 414 ? 8.158 -5.561 16.580 1.00 93.00 414 GLN A CA 1
ATOM 3380 C C . GLN A 1 414 ? 7.291 -6.472 17.464 1.00 93.00 414 GLN A C 1
ATOM 3382 O O . GLN A 1 414 ? 6.305 -6.014 18.041 1.00 93.00 414 GLN A O 1
ATOM 3387 N N . PHE A 1 415 ? 7.660 -7.751 17.572 1.00 95.81 415 PHE A N 1
ATOM 3388 C CA . PHE A 1 415 ? 6.984 -8.749 18.402 1.00 95.81 415 PHE A CA 1
ATOM 3389 C C . PHE A 1 415 ? 8.014 -9.451 19.302 1.00 95.81 415 PHE A C 1
ATOM 3391 O O . PHE A 1 415 ? 8.369 -10.605 19.062 1.00 95.81 415 PHE A O 1
ATOM 3398 N N . PRO A 1 416 ? 8.527 -8.757 20.335 1.00 95.75 416 PRO A N 1
ATOM 3399 C CA . PRO A 1 416 ? 9.696 -9.193 21.110 1.00 95.75 416 PRO A CA 1
ATOM 3400 C C . PRO A 1 416 ? 9.425 -10.404 22.021 1.00 95.75 416 PRO A C 1
ATOM 3402 O O . PRO A 1 416 ? 10.320 -10.890 22.703 1.00 95.75 416 PRO A O 1
ATOM 3405 N N . PHE A 1 417 ? 8.189 -10.896 22.057 1.00 97.38 417 PHE A N 1
ATOM 3406 C CA . PHE A 1 417 ? 7.791 -12.105 22.778 1.00 97.38 417 PHE A CA 1
ATOM 3407 C C . PHE A 1 417 ? 7.846 -13.370 21.916 1.00 97.38 417 PHE A C 1
ATOM 3409 O O . PHE A 1 417 ? 7.674 -14.457 22.461 1.00 97.38 417 PHE A O 1
ATOM 3416 N N . MET A 1 418 ? 8.049 -13.263 20.598 1.00 97.44 418 MET A N 1
ATOM 3417 C CA . MET A 1 418 ? 8.058 -14.425 19.706 1.00 97.44 418 MET A CA 1
ATOM 3418 C C . MET A 1 418 ? 9.235 -15.354 19.997 1.00 97.44 418 MET A C 1
ATOM 3420 O O . MET A 1 418 ? 10.383 -14.914 20.068 1.00 97.44 418 MET A O 1
ATOM 3424 N N . ALA A 1 419 ? 8.938 -16.647 20.107 1.00 97.50 419 ALA A N 1
ATOM 3425 C CA . ALA A 1 419 ? 9.914 -17.714 20.263 1.00 97.50 419 ALA A CA 1
ATOM 3426 C C . ALA A 1 419 ? 9.865 -18.649 19.053 1.00 97.50 419 ALA A C 1
ATOM 3428 O O . ALA A 1 419 ? 8.787 -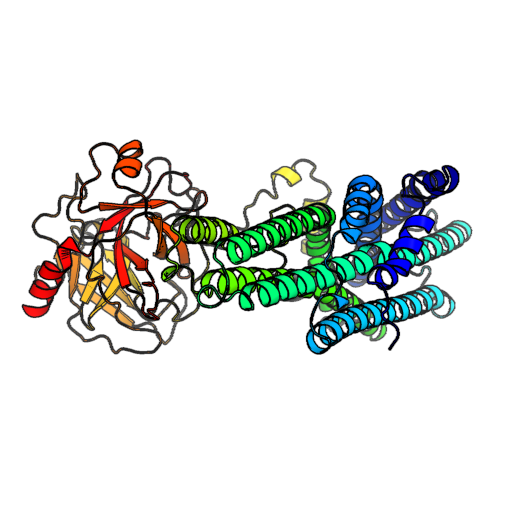19.123 18.685 1.00 97.50 419 ALA A O 1
ATOM 3429 N N . SER A 1 420 ? 11.025 -18.945 18.467 1.00 96.62 420 SER A N 1
ATOM 3430 C CA . SER A 1 420 ? 11.151 -20.040 17.506 1.00 96.62 420 SER A CA 1
ATOM 3431 C C . SER A 1 420 ? 11.582 -21.308 18.238 1.00 96.62 420 SER A C 1
ATOM 3433 O O . SER A 1 420 ? 12.457 -21.267 19.111 1.00 96.62 420 SER A O 1
ATOM 3435 N N . LEU A 1 421 ? 10.918 -22.421 17.932 1.00 97.00 421 LEU A N 1
ATOM 3436 C CA . LEU A 1 421 ? 11.093 -23.693 18.622 1.00 97.00 421 LEU A CA 1
ATOM 3437 C C . LEU A 1 421 ? 11.538 -24.747 17.614 1.00 97.00 421 LEU A C 1
ATOM 3439 O O . LEU A 1 421 ? 10.762 -25.187 16.767 1.00 97.00 421 LEU A O 1
ATOM 3443 N N . GLU A 1 422 ? 12.788 -25.178 17.729 1.00 95.69 422 GLU A N 1
ATOM 3444 C CA . GLU A 1 422 ? 13.286 -26.339 16.994 1.00 95.69 422 GLU A CA 1
ATOM 3445 C C . GLU A 1 422 ? 13.147 -27.565 17.891 1.00 95.69 422 GLU A C 1
ATOM 3447 O O . GLU A 1 422 ? 13.789 -27.664 18.942 1.00 95.69 422 GLU A O 1
ATOM 3452 N N . ILE A 1 423 ? 12.282 -28.491 17.493 1.00 93.81 423 ILE A N 1
ATOM 3453 C CA . ILE A 1 423 ? 11.892 -29.637 18.307 1.00 93.81 423 ILE A CA 1
ATOM 3454 C C . ILE A 1 423 ? 12.508 -30.887 17.707 1.00 93.81 423 ILE A C 1
ATOM 3456 O O . ILE A 1 423 ? 12.308 -31.187 16.530 1.00 93.81 423 ILE A O 1
ATOM 3460 N N . LYS A 1 424 ? 13.251 -31.637 18.523 1.00 93.81 424 LYS A N 1
ATOM 3461 C CA . LYS A 1 424 ? 13.730 -32.969 18.149 1.00 93.81 424 LYS A CA 1
ATOM 3462 C C . LYS A 1 424 ? 12.894 -34.015 18.862 1.00 93.81 424 LYS A C 1
ATOM 3464 O O . LYS A 1 424 ? 12.841 -34.041 20.092 1.00 93.81 424 LYS A O 1
ATOM 3469 N N . ALA A 1 425 ? 12.281 -34.889 18.081 1.00 89.94 425 ALA A N 1
ATOM 3470 C CA . ALA A 1 425 ? 11.632 -36.108 18.531 1.00 89.94 425 ALA A CA 1
ATOM 3471 C C . ALA A 1 425 ? 12.549 -37.314 18.274 1.00 89.94 425 ALA A C 1
ATOM 3473 O O . ALA A 1 425 ? 13.666 -37.182 17.771 1.00 89.94 425 ALA A O 1
ATOM 3474 N N . SER A 1 426 ? 12.086 -38.511 18.625 1.00 84.56 426 SER A N 1
ATOM 3475 C CA . SER A 1 426 ? 12.895 -39.736 18.523 1.00 84.56 426 SER A CA 1
ATOM 3476 C C . SER A 1 426 ? 13.309 -40.090 17.092 1.00 84.56 426 SER A C 1
ATOM 3478 O O . SER A 1 426 ? 14.368 -40.677 16.897 1.00 84.56 426 SER A O 1
ATOM 3480 N N . THR A 1 427 ? 12.500 -39.733 16.093 1.00 79.69 427 THR A N 1
ATOM 3481 C CA . THR A 1 427 ? 12.720 -40.101 14.682 1.00 79.69 427 THR A CA 1
ATOM 3482 C C . THR A 1 427 ? 12.614 -38.925 13.711 1.00 79.69 427 THR A C 1
ATOM 3484 O O . THR A 1 427 ? 12.767 -39.113 12.507 1.00 79.69 427 THR A O 1
ATOM 3487 N N . SER A 1 428 ? 12.356 -37.713 14.202 1.00 84.88 428 SER A N 1
ATOM 3488 C CA . SER A 1 428 ? 12.135 -36.533 13.367 1.00 84.88 428 SER A CA 1
ATOM 3489 C C . SER A 1 428 ? 12.560 -35.252 14.080 1.00 84.88 428 SER A C 1
ATOM 3491 O O . SER A 1 428 ? 12.715 -35.213 15.302 1.00 84.88 428 SER A O 1
ATOM 3493 N N . ALA A 1 429 ? 12.747 -34.190 13.302 1.00 87.81 429 ALA A N 1
ATOM 3494 C CA . ALA A 1 429 ? 12.836 -32.832 13.809 1.00 87.81 429 ALA A CA 1
ATOM 3495 C C . ALA A 1 429 ? 11.813 -31.975 13.069 1.00 87.81 429 ALA A C 1
ATOM 3497 O O . ALA A 1 429 ? 11.618 -32.142 11.864 1.00 87.81 429 ALA A O 1
ATOM 3498 N N . TYR A 1 430 ? 11.152 -31.086 13.793 1.00 90.19 430 TYR A N 1
ATOM 3499 C CA . TYR A 1 430 ? 10.153 -30.184 13.239 1.00 90.19 430 TYR A CA 1
ATOM 3500 C C . TYR A 1 430 ? 10.212 -28.835 13.942 1.00 90.19 430 TYR A C 1
ATOM 3502 O O . TYR A 1 430 ? 10.858 -28.665 14.978 1.00 90.19 430 TYR A O 1
ATOM 3510 N N . PHE A 1 431 ? 9.562 -27.860 13.323 1.00 94.00 431 PHE A N 1
ATOM 3511 C CA . PHE A 1 431 ? 9.552 -26.484 13.774 1.00 94.00 431 PHE A CA 1
ATOM 3512 C C . PHE A 1 431 ? 8.173 -26.118 14.313 1.00 94.00 431 PHE A C 1
ATOM 3514 O O . PHE A 1 431 ? 7.159 -26.456 13.703 1.00 94.00 431 PHE A O 1
ATOM 3521 N N . CYS A 1 432 ? 8.165 -25.398 15.427 1.00 95.81 432 CYS A N 1
ATOM 3522 C CA . CYS A 1 432 ? 6.988 -24.757 15.990 1.00 95.81 432 CYS A CA 1
ATOM 3523 C C . CYS A 1 432 ? 7.314 -23.318 16.397 1.00 95.81 432 CYS A C 1
ATOM 3525 O O . CYS A 1 432 ? 8.475 -22.917 16.515 1.00 95.81 432 CYS A O 1
ATOM 3527 N N . ALA A 1 433 ? 6.271 -22.555 16.684 1.00 96.62 433 ALA A N 1
ATOM 3528 C CA . ALA A 1 433 ? 6.370 -21.235 17.276 1.00 96.62 433 ALA A CA 1
ATOM 3529 C C . ALA A 1 433 ? 5.861 -21.245 18.728 1.00 96.62 433 ALA A C 1
ATOM 3531 O O . ALA A 1 433 ? 5.220 -22.187 19.201 1.00 96.62 433 ALA A O 1
ATOM 3532 N N . GLY A 1 434 ? 6.172 -20.184 19.460 1.00 97.31 434 GLY A N 1
ATOM 3533 C CA . GLY A 1 434 ? 5.679 -19.962 20.813 1.00 97.31 434 GLY A CA 1
ATOM 3534 C C . GLY A 1 434 ? 5.813 -18.505 21.229 1.00 97.31 434 GLY A C 1
ATOM 3535 O O . GLY A 1 434 ? 6.280 -17.659 20.462 1.00 97.31 434 GLY A O 1
ATOM 3536 N N . ALA A 1 435 ? 5.423 -18.215 22.465 1.00 98.12 435 ALA A N 1
ATOM 3537 C CA . ALA A 1 435 ? 5.520 -16.881 23.038 1.00 98.12 435 ALA A CA 1
ATOM 3538 C C . ALA A 1 435 ? 6.106 -16.901 24.452 1.00 98.12 435 ALA A C 1
ATOM 3540 O O . ALA A 1 435 ? 5.717 -17.711 25.292 1.00 98.12 435 ALA A O 1
ATOM 3541 N N . LEU A 1 436 ? 7.014 -15.971 24.741 1.00 98.25 436 LEU A N 1
ATOM 3542 C CA . LEU A 1 436 ? 7.529 -15.729 26.084 1.00 98.25 436 LEU A CA 1
ATOM 3543 C C . LEU A 1 436 ? 6.438 -15.063 26.934 1.00 98.25 436 LEU A C 1
ATOM 3545 O O . LEU A 1 436 ? 6.084 -13.908 26.708 1.00 98.25 436 LEU A O 1
ATOM 3549 N N . ILE A 1 437 ? 5.908 -15.776 27.928 1.00 97.56 437 ILE A N 1
ATOM 3550 C CA . ILE A 1 437 ? 4.860 -15.262 28.835 1.00 97.56 437 ILE A CA 1
ATOM 3551 C C . ILE A 1 437 ? 5.416 -14.890 30.218 1.00 97.56 437 ILE A C 1
ATOM 3553 O O . ILE A 1 437 ? 4.846 -14.068 30.931 1.00 97.56 437 ILE A O 1
ATOM 3557 N N . HIS A 1 438 ? 6.572 -15.451 30.577 1.00 96.25 438 HIS A N 1
ATOM 3558 C CA . HIS A 1 438 ? 7.354 -15.125 31.770 1.00 96.25 438 HIS A CA 1
ATOM 3559 C C . HIS A 1 438 ? 8.841 -15.331 31.457 1.00 96.25 438 HIS A C 1
ATOM 3561 O O . HIS A 1 438 ? 9.169 -16.082 30.545 1.00 96.25 438 HIS A O 1
ATOM 3567 N N . LYS A 1 439 ? 9.760 -14.762 32.248 1.00 96.19 439 LYS A N 1
ATOM 3568 C CA . LYS A 1 439 ? 11.221 -14.880 32.036 1.00 96.19 439 LYS A CA 1
ATOM 3569 C C . LYS A 1 439 ? 11.762 -16.317 31.964 1.00 96.19 439 LYS A C 1
ATOM 3571 O O . LYS A 1 439 ? 12.879 -16.519 31.505 1.00 96.19 439 LYS A O 1
ATOM 3576 N N . ASN A 1 440 ? 10.991 -17.305 32.408 1.00 97.12 440 ASN A N 1
ATOM 3577 C CA . ASN A 1 440 ? 11.349 -18.725 32.383 1.00 97.12 440 ASN A CA 1
ATOM 3578 C C . ASN A 1 440 ? 10.337 -19.576 31.616 1.00 97.12 440 ASN A C 1
ATOM 3580 O O . ASN A 1 440 ? 10.489 -20.791 31.597 1.00 97.12 440 ASN A O 1
ATOM 3584 N N . TRP A 1 441 ? 9.290 -18.980 31.045 1.00 98.00 441 TRP A N 1
ATOM 3585 C CA . TRP A 1 441 ? 8.148 -19.734 30.542 1.00 98.00 441 TRP A CA 1
ATOM 3586 C C . TRP A 1 441 ? 7.788 -19.326 29.123 1.00 98.00 441 TRP A C 1
ATOM 3588 O O . TRP A 1 441 ? 7.424 -18.173 28.867 1.00 98.00 441 TRP A O 1
ATOM 3598 N N . ILE A 1 442 ? 7.857 -20.306 28.224 1.00 98.44 442 ILE A N 1
ATOM 3599 C CA . ILE A 1 442 ? 7.316 -20.217 26.869 1.00 98.44 442 ILE A CA 1
ATOM 3600 C C . ILE A 1 442 ? 5.966 -20.918 26.843 1.00 98.44 442 ILE A C 1
ATOM 3602 O O . ILE A 1 442 ? 5.856 -22.058 27.294 1.00 98.44 442 ILE A O 1
ATOM 3606 N N . LEU A 1 443 ? 4.966 -20.246 26.288 1.00 98.44 443 LEU A N 1
ATOM 3607 C CA . LEU A 1 443 ? 3.681 -20.828 25.937 1.00 98.44 443 LEU A CA 1
ATOM 3608 C C . LEU A 1 443 ? 3.710 -21.296 24.480 1.00 98.44 443 LEU A C 1
ATOM 3610 O O . LEU A 1 443 ? 4.177 -20.565 23.607 1.00 98.44 443 LEU A O 1
ATOM 3614 N N . THR A 1 444 ? 3.229 -22.509 24.224 1.00 98.06 444 THR A N 1
ATOM 3615 C CA . THR A 1 444 ? 3.131 -23.097 22.881 1.00 98.06 444 THR A CA 1
ATOM 3616 C C . THR A 1 444 ? 2.023 -24.164 22.848 1.00 98.06 444 THR A C 1
ATOM 3618 O O . THR A 1 444 ? 1.276 -24.334 23.814 1.00 98.06 444 THR A O 1
ATOM 3621 N N . SER A 1 445 ? 1.888 -24.869 21.729 1.00 96.81 445 SER A N 1
ATOM 3622 C CA . SER A 1 445 ? 0.942 -25.969 21.524 1.00 96.81 445 SER A CA 1
ATOM 3623 C C . SER A 1 445 ? 1.433 -27.256 22.212 1.00 96.81 445 SER A C 1
ATOM 3625 O O . SER A 1 445 ? 2.628 -27.559 22.230 1.00 96.81 445 SER A O 1
ATOM 3627 N N . ALA A 1 446 ? 0.515 -28.039 22.782 1.00 96.75 446 ALA A N 1
ATOM 3628 C CA . ALA A 1 446 ? 0.819 -29.367 23.314 1.00 96.75 446 ALA A CA 1
ATOM 3629 C C . ALA A 1 446 ? 1.194 -30.358 22.202 1.00 96.75 446 ALA A C 1
ATOM 3631 O O . ALA A 1 446 ? 2.050 -31.221 22.413 1.00 96.75 446 ALA A O 1
ATOM 3632 N N . LEU A 1 447 ? 0.613 -30.200 21.009 1.00 93.25 447 LEU A N 1
ATOM 3633 C CA . LEU A 1 447 ? 0.943 -30.959 19.804 1.00 93.25 447 LEU A CA 1
ATOM 3634 C C . LEU A 1 447 ? 2.408 -30.767 19.389 1.00 93.25 447 LEU A C 1
ATOM 3636 O O . LEU A 1 447 ? 3.023 -31.687 18.860 1.00 93.25 447 LEU A O 1
ATOM 3640 N N . CYS A 1 448 ? 3.008 -29.617 19.693 1.00 94.31 448 CYS A N 1
ATOM 3641 C CA . CYS A 1 448 ? 4.445 -29.419 19.511 1.00 94.31 448 CYS A CA 1
ATOM 3642 C C . CYS A 1 448 ? 5.290 -30.193 20.539 1.00 94.31 448 CYS A C 1
ATOM 3644 O O . CYS A 1 448 ? 6.443 -30.513 20.282 1.00 94.31 448 CYS A O 1
ATOM 3646 N N . LEU A 1 449 ? 4.749 -30.490 21.722 1.00 95.75 449 LEU A N 1
ATOM 3647 C CA . LEU A 1 449 ? 5.530 -30.950 22.875 1.00 95.75 449 LEU A CA 1
ATOM 3648 C C . LEU A 1 449 ? 5.376 -32.441 23.196 1.00 95.75 449 LEU A C 1
ATOM 3650 O O . LEU A 1 449 ? 6.286 -33.027 23.778 1.00 95.75 449 LEU A O 1
ATOM 3654 N N . TYR A 1 450 ? 4.260 -33.075 22.828 1.00 92.06 450 TYR A N 1
ATOM 3655 C CA . TYR A 1 450 ? 3.920 -34.438 23.272 1.00 92.06 450 TYR A CA 1
ATOM 3656 C C . TYR A 1 450 ? 4.903 -35.536 22.840 1.00 92.06 450 TYR A C 1
ATOM 3658 O O . TYR A 1 450 ? 4.977 -36.575 23.493 1.00 92.06 450 TYR A O 1
ATOM 3666 N N . GLN A 1 451 ? 5.680 -35.301 21.780 1.00 89.75 451 GLN A N 1
ATOM 3667 C CA . GLN A 1 451 ? 6.740 -36.200 21.301 1.00 89.75 451 GLN A CA 1
ATOM 3668 C C . GLN A 1 451 ? 8.139 -35.571 21.364 1.00 89.75 451 GLN A C 1
ATOM 3670 O O . GLN A 1 451 ? 9.085 -36.104 20.783 1.00 89.75 451 GLN A O 1
ATOM 3675 N N . ALA A 1 452 ? 8.288 -34.430 22.039 1.00 93.06 452 ALA A N 1
ATOM 3676 C CA . ALA A 1 452 ? 9.560 -33.731 22.119 1.00 93.06 452 ALA A CA 1
ATOM 3677 C C . ALA A 1 452 ? 10.533 -34.460 23.061 1.00 93.06 452 ALA A C 1
ATOM 3679 O O . ALA A 1 452 ? 10.232 -34.681 24.235 1.00 93.06 452 ALA A O 1
ATOM 3680 N N . ASN A 1 453 ? 11.734 -34.763 22.564 1.00 94.31 453 ASN A N 1
ATOM 3681 C CA . ASN A 1 453 ? 12.872 -35.214 23.371 1.00 94.31 453 ASN A CA 1
ATOM 3682 C C . ASN A 1 453 ? 13.706 -34.024 23.854 1.00 94.31 453 ASN A C 1
ATOM 3684 O O . ASN A 1 453 ? 14.212 -34.016 24.973 1.00 94.31 453 ASN A O 1
ATOM 3688 N N . ASN A 1 454 ? 13.853 -33.003 23.013 1.00 94.62 454 ASN A N 1
ATOM 3689 C CA . ASN A 1 454 ? 14.417 -31.718 23.398 1.00 94.62 454 ASN A CA 1
ATOM 3690 C C . ASN A 1 454 ? 13.864 -30.600 22.516 1.00 94.62 454 ASN A C 1
ATOM 3692 O O . ASN A 1 454 ? 13.363 -30.840 21.415 1.00 94.62 454 ASN A O 1
ATOM 3696 N N . VAL A 1 455 ? 13.957 -29.382 23.039 1.00 97.19 455 VAL A N 1
ATOM 3697 C CA . VAL A 1 455 ? 13.535 -28.159 22.368 1.00 97.19 455 VAL A CA 1
ATOM 3698 C C . VAL A 1 455 ? 14.664 -27.142 22.449 1.00 97.19 455 VAL A C 1
ATOM 3700 O O . VAL A 1 455 ? 15.136 -26.807 23.539 1.00 97.19 455 VAL A O 1
ATOM 3703 N N . THR A 1 456 ? 15.082 -26.625 21.301 1.00 97.06 456 THR A N 1
ATOM 3704 C CA . THR A 1 456 ? 15.909 -25.421 21.232 1.00 97.06 456 THR A CA 1
ATOM 3705 C C . THR A 1 456 ? 14.979 -24.224 21.095 1.00 97.06 456 THR A C 1
ATOM 3707 O O . THR A 1 456 ? 14.273 -24.087 20.099 1.00 97.06 456 THR A O 1
ATOM 3710 N N . VAL A 1 457 ? 14.972 -23.366 22.111 1.00 97.44 457 VAL A N 1
ATOM 3711 C CA . VAL A 1 457 ? 14.210 -22.116 22.135 1.00 97.44 457 VAL A CA 1
ATOM 3712 C C . VAL A 1 457 ? 15.126 -20.986 21.686 1.00 97.44 457 VAL A C 1
ATOM 3714 O O . VAL A 1 457 ? 16.159 -20.756 22.320 1.00 97.44 457 VAL A O 1
ATOM 3717 N N . ASN A 1 458 ? 14.745 -20.252 20.642 1.00 96.44 458 ASN A N 1
ATOM 3718 C CA . ASN A 1 458 ? 15.417 -19.013 20.256 1.00 96.44 458 ASN A CA 1
ATOM 3719 C C . ASN A 1 458 ? 14.487 -17.809 20.469 1.00 96.44 458 ASN A C 1
ATOM 3721 O O . ASN A 1 458 ? 13.323 -17.828 20.072 1.00 96.44 458 ASN A O 1
ATOM 3725 N N . LEU A 1 459 ? 15.023 -16.752 21.079 1.00 96.38 459 LEU A N 1
ATOM 3726 C CA . LEU A 1 459 ? 14.358 -15.470 21.336 1.00 96.38 459 LEU A CA 1
ATOM 3727 C C . LEU A 1 459 ? 15.232 -14.318 20.828 1.00 96.38 459 LEU A C 1
ATOM 3729 O O . LEU A 1 459 ? 16.443 -14.477 20.673 1.00 96.38 459 LEU A O 1
ATOM 3733 N N . GLY A 1 460 ? 14.641 -13.140 20.623 1.00 92.94 460 GLY A N 1
ATOM 3734 C CA . GLY A 1 460 ? 15.391 -11.900 20.382 1.00 92.94 460 GLY A CA 1
ATOM 3735 C C . GLY A 1 460 ? 15.883 -11.682 18.953 1.00 92.94 460 GLY A C 1
ATOM 3736 O O . GLY A 1 460 ? 16.568 -10.692 18.705 1.00 92.94 460 GLY A O 1
ATOM 3737 N N . SER A 1 461 ? 15.514 -12.568 18.024 1.00 89.94 461 SER A N 1
ATOM 3738 C CA . SER A 1 461 ? 15.819 -12.442 16.600 1.00 89.94 461 SER A CA 1
ATOM 3739 C C . SER A 1 461 ? 14.580 -12.680 15.746 1.00 89.94 461 SER A C 1
ATOM 3741 O O . SER A 1 461 ? 13.790 -13.581 16.025 1.00 89.94 461 SER A O 1
ATOM 3743 N N . ASN A 1 462 ? 14.435 -11.891 14.682 1.00 89.25 462 ASN A N 1
ATOM 3744 C CA . ASN A 1 462 ? 13.378 -12.085 13.692 1.00 89.25 462 ASN A CA 1
ATOM 3745 C C . ASN A 1 462 ? 13.749 -13.111 12.622 1.00 89.25 462 ASN A C 1
ATOM 3747 O O . ASN A 1 462 ? 12.853 -13.599 11.944 1.00 89.25 462 ASN A O 1
ATOM 3751 N N . SER A 1 463 ? 15.035 -13.414 12.440 1.00 90.25 463 SER A N 1
ATOM 3752 C CA . SER A 1 463 ? 15.495 -14.314 11.385 1.00 90.25 463 SER A CA 1
ATOM 3753 C C . SER A 1 463 ? 15.800 -15.695 11.953 1.00 90.25 463 SER A C 1
ATOM 3755 O O . SER A 1 463 ? 16.405 -15.788 13.021 1.00 90.25 463 SER A O 1
ATOM 3757 N N . LEU A 1 464 ? 15.446 -16.768 11.243 1.00 87.81 464 LEU A N 1
ATOM 3758 C CA . LEU A 1 464 ? 15.800 -18.136 11.637 1.00 87.81 464 LEU A CA 1
ATOM 3759 C C . LEU A 1 464 ? 17.293 -18.421 11.417 1.00 87.81 464 LEU A C 1
ATOM 3761 O O . LEU A 1 464 ? 17.968 -18.934 12.312 1.00 87.81 464 LEU A O 1
ATOM 3765 N N . ASN A 1 465 ? 17.850 -17.995 10.281 1.00 80.56 465 ASN A N 1
ATOM 3766 C CA . ASN A 1 465 ? 19.195 -18.405 9.858 1.00 80.56 465 ASN A CA 1
ATOM 3767 C C . ASN A 1 465 ? 20.253 -17.292 9.875 1.00 80.56 465 ASN A C 1
ATOM 3769 O O . ASN A 1 465 ? 21.444 -17.602 9.847 1.00 80.56 465 ASN A O 1
ATOM 3773 N N . ALA A 1 466 ? 19.870 -16.012 9.927 1.00 76.75 466 ALA A N 1
ATOM 3774 C CA . ALA A 1 466 ? 20.856 -14.935 9.997 1.00 76.75 466 ALA A CA 1
ATOM 3775 C C . ALA A 1 466 ? 21.523 -14.871 11.380 1.00 76.75 466 ALA A C 1
ATOM 3777 O O . ALA A 1 466 ? 20.873 -15.051 12.411 1.00 76.75 466 ALA A O 1
ATOM 3778 N N . TYR A 1 467 ? 22.821 -14.566 11.410 1.00 81.25 467 TYR A N 1
ATOM 3779 C CA . TYR A 1 467 ? 23.495 -14.232 12.661 1.00 81.25 467 TYR A CA 1
ATOM 3780 C C . TYR A 1 467 ? 22.893 -12.945 13.236 1.00 81.25 467 TYR A C 1
ATOM 3782 O O . TYR A 1 467 ? 22.930 -11.898 12.589 1.00 81.25 467 TYR A O 1
ATOM 3790 N N . ASP A 1 468 ? 22.370 -13.025 14.457 1.00 84.56 468 ASP A N 1
ATOM 3791 C CA . ASP A 1 468 ? 21.816 -11.888 15.185 1.00 84.56 468 ASP A CA 1
ATOM 3792 C C . ASP A 1 468 ? 22.458 -11.830 16.575 1.00 84.56 468 ASP A C 1
ATOM 3794 O O . ASP A 1 468 ? 22.300 -12.777 17.354 1.00 84.56 468 ASP A O 1
ATOM 3798 N N . PRO A 1 469 ? 23.183 -10.749 16.913 1.00 85.12 469 PRO A N 1
ATOM 3799 C CA . PRO A 1 469 ? 23.837 -10.621 18.212 1.00 85.12 469 PRO A CA 1
ATOM 3800 C C . PRO A 1 469 ? 22.843 -10.573 19.382 1.00 85.12 469 PRO A C 1
ATOM 3802 O O . PRO A 1 469 ? 23.241 -10.805 20.520 1.00 85.12 469 PRO A O 1
ATOM 3805 N N . ASN A 1 470 ? 21.561 -10.293 19.123 1.00 87.31 470 ASN A N 1
ATOM 3806 C CA . ASN A 1 470 ? 20.514 -10.264 20.143 1.00 87.31 470 ASN A CA 1
ATOM 3807 C C . ASN A 1 470 ? 19.840 -11.629 20.347 1.00 87.31 470 ASN A C 1
ATOM 3809 O O . ASN A 1 470 ? 18.973 -11.755 21.215 1.00 87.31 470 ASN A O 1
ATOM 3813 N N . ARG A 1 471 ? 20.214 -12.653 19.563 1.00 93.12 471 ARG A N 1
ATOM 3814 C CA . ARG A 1 471 ? 19.634 -13.992 19.671 1.00 93.12 471 ARG A CA 1
ATOM 3815 C C . ARG A 1 471 ? 20.014 -14.632 21.002 1.00 93.12 471 ARG A C 1
ATOM 3817 O O . ARG A 1 471 ? 21.183 -14.887 21.285 1.00 93.12 471 ARG A O 1
ATOM 3824 N N . ILE A 1 472 ? 19.001 -14.986 21.781 1.00 94.94 472 ILE A N 1
ATOM 3825 C CA . ILE A 1 472 ? 19.144 -15.785 22.992 1.00 94.94 472 ILE A CA 1
ATOM 3826 C C . ILE A 1 472 ? 18.666 -17.196 22.683 1.00 94.94 472 ILE A C 1
ATOM 3828 O O . ILE A 1 472 ? 17.471 -17.428 22.513 1.00 94.94 472 ILE A O 1
ATOM 3832 N N . GLN A 1 473 ? 19.606 -18.136 22.639 1.00 95.44 473 GLN A N 1
ATOM 3833 C CA . GLN A 1 473 ? 19.313 -19.554 22.475 1.00 95.44 473 GLN A CA 1
ATOM 3834 C C . GLN A 1 473 ? 19.332 -20.271 23.832 1.00 95.44 473 GLN A C 1
ATOM 3836 O O . GLN A 1 473 ? 20.210 -20.035 24.674 1.00 95.44 473 GLN A O 1
ATOM 3841 N N . ARG A 1 474 ? 18.354 -21.150 24.061 1.00 96.38 474 ARG A N 1
ATOM 3842 C CA . ARG A 1 474 ? 18.272 -22.030 25.231 1.00 96.38 474 ARG A CA 1
ATOM 3843 C C . ARG A 1 474 ? 17.916 -23.440 24.801 1.00 96.38 474 ARG A C 1
ATOM 3845 O O . ARG A 1 474 ? 16.911 -23.655 24.136 1.00 96.38 474 ARG A O 1
ATOM 3852 N N . PHE A 1 475 ? 18.727 -24.395 25.230 1.00 96.50 475 PHE A N 1
ATOM 3853 C CA . PHE A 1 475 ? 18.439 -25.809 25.059 1.00 96.50 475 PHE A CA 1
ATOM 3854 C C . PHE A 1 475 ? 17.651 -26.328 26.263 1.00 96.50 475 PHE A C 1
ATOM 3856 O O . PHE A 1 475 ? 18.055 -26.117 27.411 1.00 96.50 475 PHE A O 1
ATOM 3863 N N . VAL A 1 476 ? 16.533 -27.000 26.003 1.00 96.50 476 VAL A N 1
ATOM 3864 C CA . VAL A 1 476 ? 15.662 -27.584 27.022 1.00 96.50 476 VAL A CA 1
ATOM 3865 C C . VAL A 1 476 ? 15.482 -29.065 26.727 1.00 96.50 476 VAL A C 1
ATOM 3867 O O . VAL A 1 476 ? 14.868 -29.452 25.737 1.00 96.50 476 VAL A O 1
ATOM 3870 N N . GLU A 1 477 ? 16.014 -29.907 27.604 1.00 94.81 477 GLU A N 1
ATOM 3871 C CA . GLU A 1 477 ? 15.805 -31.352 27.542 1.00 94.81 477 GLU A CA 1
ATOM 3872 C C . GLU A 1 477 ? 14.424 -31.718 28.098 1.00 94.81 477 GLU A C 1
ATOM 3874 O O . GLU A 1 477 ? 13.959 -31.116 29.074 1.00 94.81 477 GLU A O 1
ATOM 3879 N N . SER A 1 478 ? 13.751 -32.683 27.471 1.00 92.12 478 SER A N 1
ATOM 3880 C CA . SER A 1 478 ? 12.398 -33.092 27.842 1.00 92.12 478 SER A CA 1
ATOM 3881 C C . SER A 1 478 ? 12.380 -33.840 29.171 1.00 92.12 478 SER A C 1
ATOM 3883 O O . SER A 1 478 ? 13.077 -34.829 29.384 1.00 92.12 478 SER A O 1
ATOM 3885 N N . SER A 1 479 ? 11.561 -33.352 30.096 1.00 93.12 479 SER A N 1
ATOM 3886 C CA . SER A 1 479 ? 11.255 -33.987 31.374 1.00 93.12 479 SER A CA 1
ATOM 3887 C C . SER A 1 479 ? 9.898 -33.482 31.852 1.00 93.12 479 SER A C 1
ATOM 3889 O O . SER A 1 479 ? 9.483 -32.385 31.475 1.00 93.12 479 SER A O 1
ATOM 3891 N N . LYS A 1 480 ? 9.262 -34.195 32.791 1.00 87.81 480 LYS A N 1
ATOM 3892 C CA . LYS A 1 480 ? 8.016 -33.733 33.441 1.00 87.81 480 LYS A CA 1
ATOM 3893 C C . LYS A 1 480 ? 8.137 -32.356 34.104 1.00 87.81 480 LYS A C 1
ATOM 3895 O O . LYS A 1 480 ? 7.133 -31.722 34.400 1.00 87.81 480 LYS A O 1
ATOM 3900 N N . SER A 1 481 ? 9.363 -31.918 34.392 1.00 89.62 481 SER A N 1
ATOM 3901 C CA . SER A 1 481 ? 9.627 -30.622 35.006 1.00 89.62 481 SER A CA 1
ATOM 3902 C C . SER A 1 481 ? 9.893 -29.516 33.980 1.00 89.62 481 SER A C 1
ATOM 3904 O O . SER A 1 481 ? 9.774 -28.348 34.321 1.00 89.62 481 SER A O 1
ATOM 3906 N N . THR A 1 482 ? 10.297 -29.833 32.754 1.00 93.94 482 THR A N 1
ATOM 3907 C CA . THR A 1 482 ? 10.717 -28.837 31.752 1.00 93.94 482 THR A CA 1
ATOM 3908 C C . THR A 1 482 ? 9.700 -28.662 30.639 1.00 93.94 482 THR A C 1
ATOM 3910 O O . THR A 1 482 ? 9.582 -27.566 30.106 1.00 93.94 482 THR A O 1
ATOM 3913 N N . ILE A 1 483 ? 8.947 -29.711 30.323 1.00 96.25 483 ILE A N 1
ATOM 3914 C CA . ILE A 1 483 ? 7.875 -29.703 29.336 1.00 96.25 483 ILE A CA 1
ATOM 3915 C C . ILE A 1 483 ? 6.596 -30.103 30.065 1.00 96.25 483 ILE A C 1
ATOM 3917 O O . ILE A 1 483 ? 6.480 -31.226 30.557 1.00 96.25 483 ILE A O 1
ATOM 3921 N N . ILE A 1 484 ? 5.654 -29.167 30.170 1.00 97.31 484 ILE A N 1
ATOM 3922 C CA . ILE A 1 484 ? 4.378 -29.372 30.853 1.00 97.31 484 ILE A CA 1
ATOM 3923 C C . ILE A 1 484 ? 3.256 -29.246 29.834 1.00 97.31 484 ILE A C 1
ATOM 3925 O O . ILE A 1 484 ? 2.958 -28.164 29.339 1.00 97.31 484 ILE A O 1
ATOM 3929 N N . ILE A 1 485 ? 2.644 -30.379 29.520 1.00 97.12 485 ILE A N 1
ATOM 3930 C CA . ILE A 1 485 ? 1.491 -30.475 28.629 1.00 97.12 485 ILE A CA 1
ATOM 3931 C C . ILE A 1 485 ? 0.227 -30.451 29.483 1.00 97.12 485 ILE A C 1
ATOM 3933 O O . ILE A 1 485 ? 0.225 -30.996 30.593 1.00 97.12 485 ILE A O 1
ATOM 3937 N N . HIS A 1 486 ? -0.837 -29.821 28.987 1.00 96.94 486 HIS A N 1
ATOM 3938 C CA . HIS A 1 486 ? -2.126 -29.866 29.664 1.00 96.94 486 HIS A CA 1
ATOM 3939 C C . HIS A 1 486 ? -2.564 -31.328 29.889 1.00 96.94 486 HIS A C 1
ATOM 3941 O O . HIS A 1 486 ? -2.529 -32.116 28.943 1.00 96.94 486 HIS A O 1
ATOM 3947 N N . PRO A 1 487 ? -2.974 -31.722 31.110 1.00 95.50 487 PRO A N 1
ATOM 3948 C CA . PRO A 1 487 ? -3.261 -33.125 31.436 1.00 95.50 487 PRO A CA 1
ATOM 3949 C C . PRO A 1 487 ? -4.373 -33.731 30.571 1.00 95.50 487 PRO A C 1
ATOM 3951 O O . PRO A 1 487 ? -4.310 -34.909 30.235 1.00 95.50 487 PRO A O 1
ATOM 3954 N N . ASP A 1 488 ? -5.339 -32.907 30.165 1.00 95.88 488 ASP A N 1
ATOM 3955 C CA . ASP A 1 488 ? -6.471 -33.317 29.327 1.00 95.88 488 ASP A CA 1
ATOM 3956 C C . ASP A 1 488 ? -6.225 -33.121 27.818 1.00 95.88 488 ASP A C 1
ATOM 3958 O O . ASP A 1 488 ? -7.178 -33.084 27.036 1.00 95.88 488 ASP A O 1
ATOM 3962 N N . PHE A 1 489 ? -4.972 -32.926 27.387 1.00 96.06 489 PHE A N 1
ATOM 3963 C CA . PHE A 1 489 ? -4.641 -32.823 25.963 1.00 96.06 489 PHE A CA 1
ATOM 3964 C C . PHE A 1 489 ? -4.960 -34.127 25.227 1.00 96.06 489 PHE A C 1
ATOM 3966 O O . PHE A 1 489 ? -4.536 -35.212 25.628 1.00 96.06 489 PHE A O 1
ATOM 3973 N N . ASN A 1 490 ? -5.666 -34.013 24.103 1.00 91.69 490 ASN A N 1
ATOM 3974 C CA . ASN A 1 490 ? -6.002 -35.141 23.249 1.00 91.69 490 ASN A CA 1
ATOM 3975 C C . ASN A 1 490 ? -5.490 -34.904 21.822 1.00 91.69 490 ASN A C 1
ATOM 3977 O O . ASN A 1 490 ? -6.042 -34.095 21.081 1.00 91.69 490 ASN A O 1
ATOM 3981 N N . ALA A 1 491 ? -4.469 -35.661 21.414 1.00 88.50 491 ALA A N 1
ATOM 3982 C CA . ALA A 1 491 ? -3.812 -35.498 20.114 1.00 88.50 491 ALA A CA 1
ATOM 3983 C C . ALA A 1 491 ? -4.703 -35.826 18.899 1.00 88.50 491 ALA A C 1
ATOM 3985 O O . ALA A 1 491 ? -4.384 -35.417 17.788 1.00 88.50 491 ALA A O 1
ATOM 3986 N N . THR A 1 492 ? -5.808 -36.558 19.081 1.00 85.00 492 THR A N 1
ATOM 3987 C CA . THR A 1 492 ? -6.731 -36.906 17.987 1.00 85.00 492 THR A CA 1
ATOM 3988 C C . THR A 1 492 ? -7.762 -35.810 17.745 1.00 85.00 492 THR A C 1
ATOM 3990 O O . THR A 1 492 ? -8.028 -35.455 16.604 1.00 85.00 492 THR A O 1
ATOM 3993 N N . SER A 1 493 ? -8.353 -35.278 18.814 1.00 86.50 493 SER A N 1
ATOM 3994 C CA . SER A 1 493 ? -9.373 -34.221 18.727 1.00 86.50 493 SER A CA 1
ATOM 3995 C C . SER A 1 493 ? -8.793 -32.807 18.763 1.00 86.50 493 SER A C 1
ATOM 3997 O O . SER A 1 493 ? -9.529 -31.852 18.537 1.00 86.50 493 SER A O 1
ATOM 3999 N N . LEU A 1 494 ? -7.501 -32.669 19.082 1.00 91.56 494 LEU A N 1
ATOM 4000 C CA . LEU A 1 494 ? -6.805 -31.403 19.345 1.00 91.56 494 LEU A CA 1
ATOM 4001 C C . LEU A 1 494 ? -7.413 -30.588 20.502 1.00 91.56 494 LEU A C 1
ATOM 4003 O O . LEU A 1 494 ? -7.131 -29.402 20.663 1.00 91.56 494 LEU A O 1
ATOM 4007 N N . GLN A 1 495 ? -8.242 -31.212 21.344 1.00 92.06 495 GLN A N 1
ATOM 4008 C CA . GLN A 1 495 ? -8.754 -30.567 22.549 1.00 92.06 495 GLN A CA 1
ATOM 4009 C C . GLN A 1 495 ? -7.631 -30.334 23.557 1.00 92.06 495 GLN A C 1
ATOM 4011 O O . GLN A 1 495 ? -6.769 -31.191 23.761 1.00 92.06 495 GLN A O 1
ATOM 4016 N N . ASN A 1 496 ? -7.692 -29.176 24.221 1.00 94.75 496 ASN A N 1
ATOM 4017 C CA . ASN A 1 496 ? -6.711 -28.734 25.211 1.00 94.75 496 ASN A CA 1
ATOM 4018 C C . ASN A 1 496 ? -5.281 -28.692 24.657 1.00 94.75 496 ASN A C 1
ATOM 4020 O O . ASN A 1 496 ? -4.328 -29.035 25.356 1.00 94.75 496 ASN A O 1
ATOM 4024 N N . ASP A 1 497 ? -5.135 -28.277 23.394 1.00 97.00 497 ASP A N 1
ATOM 4025 C CA . ASP A 1 497 ? -3.840 -28.122 22.738 1.00 97.00 497 ASP A CA 1
ATOM 4026 C C . ASP A 1 497 ? -3.078 -26.891 23.262 1.00 97.00 497 ASP A C 1
ATOM 4028 O O . ASP A 1 497 ? -3.044 -25.830 22.634 1.00 97.00 497 ASP A O 1
ATOM 4032 N N . ILE A 1 498 ? -2.508 -27.029 24.463 1.00 97.69 498 ILE A N 1
ATOM 4033 C CA . ILE A 1 498 ? -1.735 -26.003 25.165 1.00 97.69 498 ILE A CA 1
ATOM 4034 C C . ILE A 1 498 ? -0.640 -26.627 26.039 1.00 97.69 498 ILE A C 1
ATOM 4036 O O . ILE A 1 498 ? -0.856 -27.612 26.750 1.00 97.69 498 ILE A O 1
ATOM 4040 N N . GLY A 1 499 ? 0.553 -26.041 26.003 1.00 97.56 499 GLY A N 1
ATOM 4041 C CA . GLY A 1 499 ? 1.699 -26.516 26.765 1.00 97.56 499 GLY A CA 1
ATOM 4042 C C . GLY A 1 499 ? 2.691 -25.413 27.121 1.00 97.56 499 GLY A C 1
ATOM 4043 O O . GLY A 1 499 ? 2.710 -24.330 26.534 1.00 97.56 499 GLY A O 1
ATOM 4044 N N . LEU A 1 500 ? 3.518 -25.702 28.121 1.00 98.12 500 LEU A N 1
ATOM 4045 C CA . LEU A 1 500 ? 4.502 -24.795 28.692 1.00 98.12 500 LEU A CA 1
ATOM 4046 C C . LEU A 1 500 ? 5.899 -25.412 28.641 1.00 98.12 500 LEU A C 1
ATOM 4048 O O . LEU A 1 500 ? 6.095 -26.575 29.000 1.00 98.12 500 LEU A O 1
ATOM 4052 N N . ILE A 1 501 ? 6.882 -24.600 28.258 1.00 98.38 501 ILE A N 1
ATOM 4053 C CA . ILE A 1 501 ? 8.304 -24.941 28.344 1.00 98.38 501 ILE A CA 1
ATOM 4054 C C . ILE A 1 501 ? 8.926 -24.106 29.460 1.00 98.38 501 ILE A C 1
ATOM 4056 O O . ILE A 1 501 ? 8.896 -22.875 29.410 1.00 98.38 501 ILE A O 1
ATOM 4060 N N . TYR A 1 502 ? 9.518 -24.779 30.443 1.00 97.88 502 TYR A N 1
ATOM 4061 C CA . TYR A 1 502 ? 10.267 -24.158 31.528 1.00 97.88 502 TYR A CA 1
ATOM 4062 C C . TYR A 1 502 ? 11.763 -24.089 31.204 1.00 97.88 502 TYR A C 1
ATOM 4064 O O . TYR A 1 502 ? 12.442 -25.109 31.055 1.00 97.88 502 TYR A O 1
ATOM 4072 N N . ILE A 1 503 ? 12.290 -22.870 31.169 1.00 96.62 503 ILE A N 1
ATOM 4073 C CA . ILE A 1 503 ? 13.701 -22.554 30.967 1.00 96.62 503 ILE A CA 1
ATOM 4074 C C . ILE A 1 503 ? 14.338 -22.296 32.337 1.00 96.62 503 ILE A C 1
ATOM 4076 O O . ILE A 1 503 ? 14.020 -21.317 33.009 1.00 96.62 503 ILE A O 1
ATOM 4080 N N . LYS A 1 504 ? 15.275 -23.163 32.745 1.00 92.88 504 LYS A N 1
ATOM 4081 C CA . LYS A 1 504 ? 15.930 -23.095 34.068 1.00 92.88 504 LYS A CA 1
ATOM 4082 C C . LYS A 1 504 ? 16.659 -21.770 34.317 1.00 92.88 504 LYS A C 1
ATOM 4084 O O . LYS A 1 504 ? 16.651 -21.265 35.431 1.00 92.88 504 LYS A O 1
ATOM 4089 N N . THR A 1 505 ? 17.303 -21.222 33.290 1.00 93.12 505 THR A N 1
ATOM 4090 C CA . THR A 1 505 ? 18.016 -19.943 33.374 1.00 93.12 505 THR A CA 1
ATOM 4091 C C . THR A 1 505 ? 17.114 -18.824 32.884 1.00 93.12 505 THR A C 1
ATOM 4093 O O . THR A 1 505 ? 16.677 -18.867 31.733 1.00 93.12 505 THR A O 1
ATOM 4096 N N . GLU A 1 506 ? 16.880 -17.819 33.730 1.00 94.06 506 GLU A N 1
ATOM 4097 C CA . GLU A 1 506 ? 16.076 -16.650 33.366 1.00 94.06 506 GLU A CA 1
ATOM 4098 C C . GLU A 1 506 ? 16.545 -16.015 32.053 1.00 94.06 506 GLU A C 1
ATOM 4100 O O . GLU A 1 506 ? 17.742 -15.834 31.796 1.00 94.06 506 GLU A O 1
ATOM 4105 N N . ILE A 1 507 ? 15.572 -15.674 31.214 1.00 97.06 507 ILE A N 1
ATOM 4106 C CA . ILE A 1 507 ? 15.781 -14.898 30.004 1.00 97.06 507 ILE A CA 1
ATOM 4107 C C . ILE A 1 507 ? 15.915 -13.419 30.394 1.00 97.06 507 ILE A C 1
ATOM 4109 O O . ILE A 1 507 ? 14.972 -12.851 30.959 1.00 97.06 507 ILE A O 1
ATOM 4113 N N . PRO A 1 508 ? 17.054 -12.768 30.093 1.00 95.31 508 PRO A N 1
ATOM 4114 C CA . PRO A 1 508 ? 17.189 -11.335 30.298 1.00 95.31 508 PRO A CA 1
ATOM 4115 C C . PRO A 1 508 ? 16.274 -10.595 29.319 1.00 95.31 508 PRO A C 1
ATOM 4117 O O . PRO A 1 508 ? 16.340 -10.808 28.108 1.00 95.31 508 PRO A O 1
ATOM 4120 N N . LEU A 1 509 ? 15.410 -9.734 29.856 1.00 96.69 509 LEU A N 1
ATOM 4121 C CA . LEU A 1 509 ? 14.517 -8.910 29.045 1.00 96.69 509 LEU A CA 1
ATOM 4122 C C . LEU A 1 509 ? 15.290 -7.734 28.436 1.00 96.69 509 LEU A C 1
ATOM 4124 O O . LEU A 1 509 ? 16.171 -7.159 29.077 1.00 96.69 509 LEU A O 1
ATOM 4128 N N . SER A 1 510 ? 14.940 -7.375 27.208 1.00 94.00 510 SER A N 1
ATOM 4129 C CA . SER A 1 510 ? 15.543 -6.294 26.427 1.00 94.00 510 SER A CA 1
ATOM 4130 C C . SER A 1 510 ? 14.501 -5.670 25.491 1.00 94.00 510 SER A C 1
ATOM 4132 O O . SER A 1 510 ? 13.326 -6.033 25.516 1.00 94.00 510 SER A O 1
ATOM 4134 N N . GLU A 1 511 ? 14.908 -4.728 24.639 1.00 92.31 511 GLU A N 1
ATOM 4135 C CA . GLU A 1 511 ? 14.026 -4.210 23.583 1.00 92.31 511 GLU A CA 1
ATOM 4136 C C . GLU A 1 511 ? 13.564 -5.327 22.630 1.00 92.31 511 GLU A C 1
ATOM 4138 O O . GLU A 1 511 ? 12.399 -5.364 22.243 1.00 92.31 511 GLU A O 1
ATOM 4143 N N . ASN A 1 512 ? 14.440 -6.296 22.347 1.00 93.06 512 ASN A N 1
ATOM 4144 C CA . ASN A 1 512 ? 14.170 -7.401 21.427 1.00 93.06 512 ASN A CA 1
ATOM 4145 C C . ASN A 1 512 ? 13.513 -8.610 22.106 1.00 93.06 512 ASN A C 1
ATOM 4147 O O . ASN A 1 512 ? 13.029 -9.499 21.408 1.00 93.06 512 ASN A O 1
ATOM 4151 N N . VAL A 1 513 ? 13.523 -8.670 23.443 1.00 96.44 513 VAL A N 1
ATOM 4152 C CA . VAL A 1 513 ? 13.006 -9.799 24.225 1.00 96.44 513 VAL A CA 1
ATOM 4153 C C . VAL A 1 513 ? 12.116 -9.296 25.355 1.00 96.44 513 VAL A C 1
ATOM 4155 O O . VAL A 1 513 ? 12.604 -8.781 26.359 1.00 96.44 513 VAL A O 1
ATOM 4158 N N . GLN A 1 514 ? 10.803 -9.475 25.225 1.00 96.50 514 GLN A N 1
ATOM 4159 C CA . GLN A 1 514 ? 9.823 -9.080 26.242 1.00 96.50 514 GLN A CA 1
ATOM 4160 C C . GLN A 1 514 ? 8.785 -10.174 26.458 1.00 96.50 514 GLN A C 1
ATOM 4162 O O . GLN A 1 514 ? 8.613 -11.056 25.623 1.00 96.50 514 GLN A O 1
ATOM 4167 N N . THR A 1 515 ? 8.077 -10.117 27.584 1.00 97.19 515 THR A N 1
ATOM 4168 C CA . THR A 1 515 ? 6.952 -11.016 27.841 1.00 97.19 515 THR A CA 1
ATOM 4169 C C . THR A 1 515 ? 5.657 -10.458 27.250 1.00 97.19 515 THR A C 1
ATOM 4171 O O . THR A 1 515 ? 5.455 -9.242 27.214 1.00 97.19 515 THR A O 1
ATOM 4174 N N . ILE A 1 516 ? 4.749 -11.338 26.825 1.00 96.50 516 ILE A N 1
ATOM 4175 C CA . ILE A 1 516 ? 3.374 -10.970 26.463 1.00 96.50 516 ILE A CA 1
ATOM 4176 C C . ILE A 1 516 ? 2.393 -11.325 27.582 1.00 96.50 516 ILE A C 1
ATOM 4178 O O . ILE A 1 516 ? 2.534 -12.343 28.259 1.00 96.50 516 ILE A O 1
ATOM 4182 N N . LYS A 1 517 ? 1.377 -10.477 27.777 1.00 93.31 517 LYS A N 1
ATOM 4183 C CA . LYS A 1 517 ? 0.291 -10.729 28.731 1.00 93.31 517 LYS A CA 1
ATOM 4184 C C . LYS A 1 517 ? -0.775 -11.622 28.106 1.00 93.31 517 LYS A C 1
ATOM 4186 O O . LYS A 1 517 ? -1.111 -11.455 26.938 1.00 93.31 517 LYS A O 1
ATOM 4191 N N . LEU A 1 518 ? -1.343 -12.529 28.895 1.00 93.06 518 LEU A N 1
ATOM 4192 C CA . LEU A 1 518 ? -2.516 -13.305 28.492 1.00 93.06 518 LEU A CA 1
ATOM 4193 C C . LEU A 1 518 ? -3.780 -12.450 28.623 1.00 93.06 518 LEU A C 1
ATOM 4195 O O . LEU A 1 518 ? -3.916 -11.702 29.596 1.00 93.06 518 LEU A O 1
ATOM 4199 N N . ALA A 1 519 ? -4.708 -12.585 27.677 1.00 87.56 519 ALA A N 1
ATOM 4200 C CA . ALA A 1 519 ? -6.007 -11.931 27.787 1.00 87.56 519 ALA A CA 1
ATOM 4201 C C . ALA A 1 519 ? -6.781 -12.434 29.013 1.00 87.56 519 ALA A C 1
ATOM 4203 O O . ALA A 1 519 ? -6.835 -13.631 29.298 1.00 87.56 519 ALA A O 1
ATOM 4204 N N . SER A 1 520 ? -7.393 -11.494 29.734 1.00 75.00 520 SER A N 1
ATOM 4205 C CA . SER A 1 520 ? -8.155 -11.766 30.965 1.00 75.00 520 SER A CA 1
ATOM 4206 C C . SER A 1 520 ? -9.659 -11.917 30.730 1.00 75.00 520 SER A C 1
ATOM 4208 O O . SER A 1 520 ? -10.415 -12.062 31.686 1.00 75.00 520 SER A O 1
ATOM 4210 N N . ILE A 1 521 ? -10.102 -11.851 29.475 1.00 75.06 521 ILE A N 1
ATOM 4211 C CA . ILE A 1 521 ? -11.506 -11.959 29.079 1.00 75.06 521 ILE A CA 1
ATOM 4212 C C . ILE A 1 521 ? -11.643 -12.865 27.859 1.00 75.06 521 ILE A C 1
ATOM 4214 O O . ILE A 1 521 ? -10.705 -13.020 27.074 1.00 75.06 521 ILE A O 1
ATOM 4218 N N . ASN A 1 522 ? -12.836 -13.432 27.686 1.00 73.56 522 ASN A N 1
ATOM 4219 C CA . ASN A 1 522 ? -13.169 -14.152 26.468 1.00 73.56 522 ASN A CA 1
ATOM 4220 C C . ASN A 1 522 ? -13.249 -13.183 25.274 1.00 73.56 522 ASN A C 1
ATOM 4222 O O . ASN A 1 522 ? -13.632 -12.020 25.414 1.00 73.56 522 ASN A O 1
ATOM 4226 N N . LEU A 1 523 ? -12.876 -13.677 24.098 1.00 68.12 523 LEU A N 1
ATOM 4227 C CA . LEU A 1 523 ? -12.773 -12.887 22.879 1.00 68.12 523 LEU A CA 1
ATOM 4228 C C . LEU A 1 523 ? -14.156 -12.561 22.297 1.00 68.12 523 LEU A C 1
ATOM 4230 O O . LEU A 1 523 ? -14.930 -13.488 22.048 1.00 68.12 523 LEU A O 1
ATOM 4234 N N . PRO A 1 524 ? -14.465 -11.286 21.999 1.00 63.44 524 PRO A N 1
ATOM 4235 C CA . PRO A 1 524 ? -15.615 -10.957 21.170 1.00 63.44 524 PRO A CA 1
ATOM 4236 C C . PRO A 1 524 ? -15.374 -11.394 19.714 1.00 63.44 524 PRO A C 1
ATOM 4238 O O . PRO A 1 524 ? -14.266 -11.292 19.186 1.00 63.44 524 PRO A O 1
ATOM 4241 N N . THR A 1 525 ? -16.428 -11.875 19.058 1.00 65.38 525 THR A N 1
ATOM 4242 C CA . THR A 1 525 ? -16.439 -12.234 17.628 1.00 65.38 525 THR A CA 1
ATOM 4243 C C . THR A 1 525 ? -16.309 -10.987 16.744 1.00 65.38 525 THR A C 1
ATOM 4245 O O . THR A 1 525 ? -16.732 -9.909 17.161 1.00 65.38 525 THR A O 1
ATOM 4248 N N . LEU A 1 526 ? -15.774 -11.129 15.523 1.00 63.81 526 LEU A N 1
ATOM 4249 C CA . LEU A 1 526 ? -15.508 -10.043 14.555 1.00 63.81 526 LEU A CA 1
ATOM 4250 C C . LEU A 1 526 ? -14.426 -9.042 15.004 1.00 63.81 526 LEU A C 1
ATOM 4252 O O . LEU A 1 526 ? -14.327 -7.919 14.503 1.00 63.81 526 LEU A O 1
ATOM 4256 N N . LEU A 1 527 ? -13.594 -9.439 15.970 1.00 81.38 527 LEU A N 1
ATOM 4257 C CA . LEU A 1 527 ? -12.427 -8.671 16.382 1.00 81.38 527 LEU A CA 1
ATOM 4258 C C . LEU A 1 527 ? -11.245 -8.981 15.454 1.00 81.38 527 LEU A C 1
ATOM 4260 O O . LEU A 1 527 ? -10.940 -10.144 15.180 1.00 81.38 527 LEU A O 1
ATOM 4264 N N . LYS A 1 528 ? -10.543 -7.936 15.002 1.00 89.81 528 LYS A N 1
ATOM 4265 C CA . LYS A 1 528 ? -9.274 -8.097 14.283 1.00 89.81 528 LYS A CA 1
ATOM 4266 C C . LYS A 1 528 ? -8.187 -8.578 15.239 1.00 89.81 528 LYS A C 1
ATOM 4268 O O . LYS A 1 528 ? -7.954 -7.967 16.282 1.00 89.81 528 LYS A O 1
ATOM 4273 N N . ALA A 1 529 ? -7.492 -9.625 14.836 1.00 92.38 529 ALA A N 1
ATOM 4274 C CA . ALA A 1 529 ? -6.342 -10.182 15.520 1.00 92.38 529 ALA A CA 1
ATOM 4275 C C . ALA A 1 529 ? -5.133 -10.215 14.578 1.00 92.38 529 ALA A C 1
ATOM 4277 O O . ALA A 1 529 ? -5.247 -9.999 13.371 1.00 92.38 529 ALA A O 1
ATOM 4278 N N . THR A 1 530 ? -3.955 -10.459 15.134 1.00 94.31 530 THR A N 1
ATOM 4279 C CA . THR A 1 530 ? -2.718 -10.626 14.376 1.00 94.31 530 THR A CA 1
ATOM 4280 C C . THR A 1 530 ? -2.173 -12.023 14.624 1.00 94.31 530 THR A C 1
ATOM 4282 O O . THR A 1 530 ? -1.897 -12.382 15.769 1.00 94.31 530 THR A O 1
ATOM 4285 N N . ALA A 1 531 ? -2.040 -12.801 13.552 1.00 94.25 531 ALA A N 1
ATOM 4286 C CA . ALA A 1 531 ? -1.343 -14.081 13.555 1.00 94.25 531 ALA A CA 1
ATOM 4287 C C . ALA A 1 531 ? 0.143 -13.854 13.245 1.00 94.25 531 ALA A C 1
ATOM 4289 O O . ALA A 1 531 ? 0.477 -12.962 12.461 1.00 94.25 531 ALA A O 1
ATOM 4290 N N . LEU A 1 532 ? 1.019 -14.626 13.890 1.00 94.00 532 LEU A N 1
ATOM 4291 C CA . LEU A 1 532 ? 2.472 -14.442 13.876 1.00 94.00 532 LEU A CA 1
ATOM 4292 C C . LEU A 1 532 ? 3.189 -15.780 13.693 1.00 94.00 532 LEU A C 1
ATOM 4294 O O . LEU A 1 532 ? 2.805 -16.759 14.334 1.00 94.00 532 LEU A O 1
ATOM 4298 N N . GLY A 1 533 ? 4.275 -15.795 12.918 1.00 93.31 533 GLY A N 1
ATOM 4299 C CA . GLY A 1 533 ? 5.147 -16.967 12.832 1.00 93.31 533 GLY A CA 1
ATOM 4300 C C . GLY A 1 533 ? 6.118 -16.988 11.647 1.00 93.31 533 GLY A C 1
ATOM 4301 O O . GLY A 1 533 ? 6.329 -15.981 10.967 1.00 93.31 533 GLY A O 1
ATOM 4302 N N . TRP A 1 534 ? 6.763 -18.139 11.464 1.00 94.00 534 TRP A N 1
ATOM 4303 C CA . TRP A 1 534 ? 7.768 -18.408 10.424 1.00 94.00 534 TRP A CA 1
ATOM 4304 C C . TRP A 1 534 ? 7.341 -19.552 9.496 1.00 94.00 534 TRP A C 1
ATOM 4306 O O . TRP A 1 534 ? 8.176 -20.166 8.834 1.00 94.00 534 TRP A O 1
ATOM 4316 N N . GLY A 1 535 ? 6.055 -19.888 9.485 1.00 89.06 535 GLY A N 1
ATOM 4317 C CA . GLY A 1 535 ? 5.515 -20.991 8.716 1.00 89.06 535 GLY A CA 1
ATOM 4318 C C . GLY A 1 535 ? 5.715 -20.844 7.212 1.00 89.06 535 GLY A C 1
ATOM 4319 O O . GLY A 1 535 ? 6.219 -19.839 6.698 1.00 89.06 535 GLY A O 1
ATOM 4320 N N . GLN A 1 536 ? 5.341 -21.900 6.499 1.00 87.38 536 GLN A N 1
ATOM 4321 C CA . GLN A 1 536 ? 5.376 -21.929 5.042 1.00 87.38 536 GLN A CA 1
ATOM 4322 C C . GLN A 1 536 ? 4.534 -20.798 4.448 1.00 87.38 536 GLN A C 1
ATOM 4324 O O . GLN A 1 536 ? 3.470 -20.434 4.945 1.00 87.38 536 GLN A O 1
ATOM 4329 N N . THR A 1 537 ? 5.038 -20.246 3.351 1.00 84.44 537 THR A N 1
ATOM 4330 C CA . THR A 1 537 ? 4.475 -19.062 2.692 1.00 84.44 537 THR A CA 1
ATOM 4331 C C . THR A 1 537 ? 3.682 -19.402 1.431 1.00 84.44 537 THR A C 1
ATOM 4333 O O . THR A 1 537 ? 3.177 -18.506 0.762 1.00 84.44 537 THR A O 1
ATOM 4336 N N . SER A 1 538 ? 3.642 -20.683 1.060 1.00 81.94 538 SER A N 1
ATOM 4337 C CA . SER A 1 538 ? 2.887 -21.228 -0.069 1.00 81.94 538 SER A CA 1
ATOM 4338 C C . SER A 1 538 ? 2.773 -22.742 0.083 1.00 81.94 538 SER A C 1
ATOM 4340 O O . SER A 1 538 ? 3.745 -23.389 0.469 1.00 81.94 538 SER A O 1
ATOM 4342 N N . ASP A 1 539 ? 1.635 -23.312 -0.309 1.00 81.12 539 ASP A N 1
ATOM 4343 C CA . ASP A 1 539 ? 1.421 -24.764 -0.331 1.00 81.12 539 ASP A CA 1
ATOM 4344 C C . ASP A 1 539 ? 2.345 -25.466 -1.341 1.00 81.12 539 ASP A C 1
ATOM 4346 O O . ASP A 1 539 ? 2.647 -26.653 -1.216 1.00 81.12 539 ASP A O 1
ATOM 4350 N N . ALA A 1 540 ? 2.837 -24.730 -2.344 1.00 82.88 540 ALA A N 1
ATOM 4351 C CA . ALA A 1 540 ? 3.772 -25.242 -3.340 1.00 82.88 540 ALA A CA 1
ATOM 4352 C C . ALA A 1 540 ? 5.220 -25.340 -2.825 1.00 82.88 540 ALA A C 1
ATOM 4354 O O . ALA A 1 540 ? 6.063 -25.935 -3.502 1.00 82.88 540 ALA A O 1
ATOM 4355 N N . ASN A 1 541 ? 5.539 -24.746 -1.668 1.00 79.12 541 ASN A N 1
ATOM 4356 C CA . ASN A 1 541 ? 6.899 -24.692 -1.146 1.00 79.12 541 ASN A CA 1
ATOM 4357 C C . ASN A 1 541 ? 6.966 -25.048 0.343 1.00 79.12 541 ASN A C 1
ATOM 4359 O O . ASN A 1 541 ? 6.485 -24.320 1.206 1.00 79.12 541 ASN A O 1
ATOM 4363 N N . SER A 1 542 ? 7.688 -26.123 0.656 1.00 81.62 542 SER A N 1
ATOM 4364 C CA . SER A 1 542 ? 7.814 -26.617 2.023 1.00 81.62 542 SER A CA 1
ATOM 4365 C C . SER A 1 542 ? 8.789 -25.826 2.911 1.00 81.62 542 SER A C 1
ATOM 4367 O O . SER A 1 542 ? 8.975 -26.189 4.076 1.00 81.62 542 SER A O 1
ATOM 4369 N N . THR A 1 543 ? 9.464 -24.791 2.395 1.00 86.75 543 THR A N 1
ATOM 4370 C CA . THR A 1 543 ? 10.424 -23.996 3.179 1.00 86.75 543 THR A CA 1
ATOM 4371 C C . THR A 1 543 ? 9.735 -22.999 4.106 1.00 86.75 543 THR A C 1
ATOM 4373 O O . THR A 1 543 ? 8.846 -22.264 3.683 1.00 86.75 543 THR A O 1
ATOM 4376 N N . LEU A 1 544 ? 10.226 -22.912 5.342 1.00 88.62 544 LEU A N 1
ATOM 4377 C CA . LEU A 1 544 ? 9.825 -21.898 6.317 1.00 88.62 544 LEU A CA 1
ATOM 4378 C C . LEU A 1 544 ? 10.262 -20.490 5.892 1.00 88.62 544 LEU A C 1
ATOM 4380 O O . LEU A 1 544 ? 11.310 -20.317 5.255 1.00 88.62 544 LEU A O 1
ATOM 4384 N N . ALA A 1 545 ? 9.490 -19.484 6.300 1.00 90.00 545 ALA A N 1
ATOM 4385 C CA . ALA A 1 545 ? 9.872 -18.090 6.141 1.00 90.00 545 ALA A CA 1
ATOM 4386 C C . ALA A 1 545 ? 11.159 -17.799 6.931 1.00 90.00 545 ALA A C 1
ATOM 4388 O O . ALA A 1 545 ? 11.288 -18.153 8.102 1.00 90.00 545 ALA A O 1
ATOM 4389 N N . GLN A 1 546 ? 12.129 -17.145 6.288 1.00 91.25 546 GLN A N 1
ATOM 4390 C CA . GLN A 1 546 ? 13.405 -16.828 6.938 1.00 91.25 546 GLN A CA 1
ATOM 4391 C C . GLN A 1 546 ? 13.261 -15.750 8.005 1.00 91.25 546 GLN A C 1
ATOM 4393 O O . GLN A 1 546 ? 13.903 -15.850 9.046 1.00 91.25 546 GLN A O 1
ATOM 4398 N N . ASP A 1 547 ? 12.412 -14.759 7.755 1.00 92.19 547 ASP A N 1
ATOM 4399 C CA . ASP A 1 547 ? 12.114 -13.671 8.679 1.00 92.19 547 ASP A CA 1
ATOM 4400 C C . ASP A 1 547 ? 10.702 -13.826 9.241 1.00 92.19 547 ASP A C 1
ATOM 4402 O O . ASP A 1 547 ? 9.822 -14.364 8.565 1.00 92.19 547 ASP A O 1
ATOM 4406 N N . LEU A 1 548 ? 10.489 -13.339 10.464 1.00 93.69 548 LEU A N 1
ATOM 4407 C CA . LEU A 1 548 ? 9.205 -13.383 11.155 1.00 93.69 548 LEU A CA 1
ATOM 4408 C C . LEU A 1 548 ? 8.144 -12.659 10.330 1.00 93.69 548 LEU A C 1
ATOM 4410 O O . LEU A 1 548 ? 8.352 -11.530 9.885 1.00 93.69 548 LEU A O 1
ATOM 4414 N N . GLN A 1 549 ? 6.988 -13.287 10.186 1.00 93.62 549 GLN A N 1
ATOM 4415 C CA . GLN A 1 549 ? 5.862 -12.771 9.427 1.00 93.62 549 GLN A CA 1
ATOM 4416 C C . GLN A 1 549 ? 4.683 -12.490 10.353 1.00 93.62 549 GLN A C 1
ATOM 4418 O O . GLN A 1 549 ? 4.536 -13.105 11.414 1.00 93.62 549 GLN A O 1
ATOM 4423 N N . PHE A 1 550 ? 3.826 -11.560 9.941 1.00 93.44 550 PHE A N 1
ATOM 4424 C CA . PHE A 1 550 ? 2.563 -11.289 10.611 1.00 93.44 550 PHE A CA 1
ATOM 4425 C C . PHE A 1 550 ? 1.442 -11.039 9.611 1.00 93.44 550 PHE A C 1
ATOM 4427 O O . PHE A 1 550 ? 1.676 -10.495 8.539 1.00 93.44 550 PHE A O 1
ATOM 4434 N N . VAL A 1 551 ? 0.209 -11.384 9.971 1.00 91.81 551 VAL A N 1
ATOM 4435 C CA . VAL A 1 551 ? -0.966 -11.094 9.141 1.00 91.81 551 VAL A CA 1
ATOM 4436 C C . VAL A 1 551 ? -2.157 -10.699 10.000 1.00 91.81 551 VAL A C 1
ATOM 4438 O O . VAL A 1 551 ? -2.310 -11.166 11.130 1.00 91.81 551 VAL A O 1
ATOM 4441 N N . THR A 1 552 ? -2.985 -9.786 9.489 1.00 91.81 552 THR A N 1
ATOM 4442 C CA . THR A 1 552 ? -4.213 -9.371 10.177 1.00 91.81 552 THR A CA 1
ATOM 4443 C C . THR A 1 552 ? -5.348 -10.300 9.778 1.00 91.81 552 THR A C 1
ATOM 4445 O O . THR A 1 552 ? -5.723 -10.343 8.614 1.00 91.81 552 THR A O 1
ATOM 4448 N N . VAL A 1 553 ? -5.922 -10.990 10.756 1.00 92.25 553 VAL A N 1
ATOM 4449 C CA . VAL A 1 553 ? -7.025 -11.939 10.578 1.00 92.25 553 VAL A CA 1
ATOM 4450 C C . VAL A 1 553 ? -8.246 -11.490 11.372 1.00 92.25 553 VAL A C 1
ATOM 4452 O O . VAL A 1 553 ? -8.144 -10.693 12.306 1.00 92.25 553 VAL A O 1
ATOM 4455 N N . GLU A 1 554 ? -9.414 -11.999 11.011 1.00 92.62 554 GLU A N 1
ATOM 4456 C CA . GLU A 1 554 ? -10.666 -11.734 11.712 1.00 92.62 554 GLU A CA 1
ATOM 4457 C C . GLU A 1 554 ? -11.092 -12.955 12.526 1.00 92.62 554 GLU A C 1
ATOM 4459 O O . GLU A 1 554 ? -11.122 -14.068 12.007 1.00 92.62 554 GLU A O 1
ATOM 4464 N N . ILE A 1 555 ? -11.423 -12.760 13.804 1.00 92.81 555 ILE A N 1
ATOM 4465 C CA . ILE A 1 555 ? -11.976 -13.821 14.650 1.00 92.81 555 ILE A CA 1
ATOM 4466 C C . ILE A 1 555 ? -13.425 -14.094 14.232 1.00 92.81 555 ILE A C 1
ATOM 4468 O O . ILE A 1 555 ? -14.273 -13.204 14.318 1.00 92.81 555 ILE A O 1
ATOM 4472 N N . ILE A 1 556 ? -13.718 -15.334 13.844 1.00 93.12 556 ILE A N 1
ATOM 4473 C CA . ILE A 1 556 ? -15.057 -15.771 13.425 1.00 93.12 556 ILE A CA 1
ATOM 4474 C C . ILE A 1 556 ? -15.773 -16.542 14.538 1.00 93.12 556 ILE A C 1
ATOM 4476 O O . ILE A 1 556 ? -15.181 -16.923 15.552 1.00 93.12 556 ILE A O 1
ATOM 4480 N N . THR A 1 557 ? -17.074 -16.766 14.367 1.00 92.06 557 THR A N 1
ATOM 4481 C CA . THR A 1 557 ? -17.864 -17.520 15.348 1.00 92.06 557 THR A CA 1
ATOM 4482 C C . THR A 1 557 ? -17.535 -19.018 15.302 1.00 92.06 557 THR A C 1
ATOM 4484 O O . THR A 1 557 ? -17.177 -19.564 14.256 1.00 92.06 557 THR A O 1
ATOM 4487 N N . ASN A 1 558 ? -17.719 -19.724 16.425 1.00 91.94 558 ASN A N 1
ATOM 4488 C CA . ASN A 1 558 ? -17.598 -21.188 16.441 1.00 91.94 558 ASN A CA 1
ATOM 4489 C C . ASN A 1 558 ? -18.595 -21.850 15.479 1.00 91.94 558 ASN A C 1
ATOM 4491 O O . ASN A 1 558 ? -18.241 -22.838 14.852 1.00 91.94 558 ASN A O 1
ATOM 4495 N N . LEU A 1 559 ? -19.796 -21.285 15.314 1.00 91.81 559 LEU A N 1
ATOM 4496 C CA . LEU A 1 559 ? -20.807 -21.795 14.385 1.00 91.81 559 LEU A CA 1
ATOM 4497 C C . LEU A 1 559 ? -20.333 -21.720 12.925 1.00 91.81 559 LEU A C 1
ATOM 4499 O O . LEU A 1 559 ? -20.460 -22.688 12.180 1.00 91.81 559 LEU A O 1
ATOM 4503 N N . GLU A 1 560 ? -19.747 -20.591 12.524 1.00 92.38 560 GLU A N 1
ATOM 4504 C CA . GLU A 1 560 ? -19.143 -20.445 11.193 1.00 92.38 560 GLU A CA 1
ATOM 4505 C C . GLU A 1 560 ? -17.966 -21.401 11.003 1.00 92.38 560 GLU A C 1
ATOM 4507 O O . GLU A 1 560 ? -17.804 -21.972 9.929 1.00 92.38 560 GLU A O 1
ATOM 4512 N N . CYS A 1 561 ? -17.171 -21.628 12.049 1.00 92.69 561 CYS A N 1
ATOM 4513 C CA . CYS A 1 561 ? -16.073 -22.584 11.986 1.00 92.69 561 CYS A CA 1
ATOM 4514 C C . CYS A 1 561 ? -16.561 -24.042 11.880 1.00 92.69 561 CYS A C 1
ATOM 4516 O O . CYS A 1 561 ? -16.025 -24.826 11.096 1.00 92.69 561 CYS A O 1
ATOM 4518 N N . GLN A 1 562 ? -17.625 -24.398 12.607 1.00 94.12 562 GLN A N 1
ATOM 4519 C CA . GLN A 1 562 ? -18.282 -25.710 12.555 1.00 94.12 562 GLN A CA 1
ATOM 4520 C C . GLN A 1 562 ? -18.882 -26.011 11.181 1.00 94.12 562 GLN A C 1
ATOM 4522 O O . GLN A 1 562 ? -18.947 -27.174 10.793 1.00 94.12 562 GLN A O 1
ATOM 4527 N N . ALA A 1 563 ? -19.278 -24.990 10.418 1.00 92.94 563 ALA A N 1
ATOM 4528 C CA . ALA A 1 563 ? -19.750 -25.187 9.050 1.00 92.94 563 ALA A CA 1
ATOM 4529 C C . ALA A 1 563 ? -18.672 -25.788 8.126 1.00 92.94 563 ALA A C 1
ATOM 4531 O O . ALA A 1 563 ? -19.018 -26.418 7.131 1.00 92.94 563 ALA A O 1
ATOM 4532 N N . ILE A 1 564 ? -17.386 -25.613 8.462 1.00 91.38 564 ILE A N 1
ATOM 4533 C CA . ILE A 1 564 ? -16.246 -26.142 7.700 1.00 91.38 564 ILE A CA 1
ATOM 4534 C C . ILE A 1 564 ? -15.651 -27.384 8.375 1.00 91.38 564 ILE A C 1
ATOM 4536 O O . ILE A 1 564 ? -15.453 -28.405 7.724 1.00 91.38 564 ILE A O 1
ATOM 4540 N N . PHE A 1 565 ? -15.399 -27.324 9.685 1.00 89.19 565 PHE A N 1
ATOM 4541 C CA . PHE A 1 565 ? -14.691 -28.377 10.430 1.00 89.19 565 PHE A CA 1
ATOM 4542 C C . PHE A 1 565 ? -15.607 -29.336 11.205 1.00 89.19 565 PHE A C 1
ATOM 4544 O O . PHE A 1 565 ? -15.139 -30.246 11.891 1.00 89.19 565 PHE A O 1
ATOM 4551 N N . GLY A 1 566 ? -16.924 -29.152 11.121 1.00 91.62 566 GLY A N 1
ATOM 4552 C CA . GLY A 1 566 ? -17.906 -30.018 11.765 1.00 91.62 566 GLY A CA 1
ATOM 4553 C C . GLY A 1 566 ? -17.783 -30.050 13.290 1.00 91.62 566 GLY A C 1
ATOM 4554 O O . GLY A 1 566 ? -17.464 -29.055 13.943 1.00 91.62 566 GLY A O 1
ATOM 4555 N N . SER A 1 567 ? -18.037 -31.224 13.870 1.00 88.50 567 SER A N 1
ATOM 4556 C CA . SER A 1 567 ? -18.074 -31.446 15.322 1.00 88.50 567 SER A CA 1
ATOM 4557 C C . SER A 1 567 ? -16.707 -31.397 16.015 1.00 88.50 567 SER A C 1
ATOM 4559 O O . SER A 1 567 ? -16.641 -31.618 17.221 1.00 88.50 567 SER A O 1
ATOM 4561 N N . GLN A 1 568 ? -15.619 -31.138 15.282 1.00 86.81 568 GLN A N 1
ATOM 4562 C CA . GLN A 1 568 ? -14.289 -30.962 15.868 1.00 86.81 568 GLN A CA 1
ATOM 4563 C C . GLN A 1 568 ? -14.203 -29.687 16.723 1.00 86.81 568 GLN A C 1
ATOM 4565 O O . GLN A 1 568 ? -13.462 -29.652 17.702 1.00 86.81 568 GLN A O 1
ATOM 4570 N N . ILE A 1 569 ? -14.955 -28.640 16.370 1.00 94.00 569 ILE A N 1
ATOM 4571 C CA . ILE A 1 569 ? -14.848 -27.325 17.012 1.00 94.00 569 ILE A CA 1
ATOM 4572 C C . ILE A 1 569 ? -15.549 -27.309 18.372 1.00 94.00 569 ILE A C 1
ATOM 4574 O O . ILE A 1 569 ? -16.768 -27.483 18.458 1.00 94.00 569 ILE A O 1
ATOM 4578 N N . THR A 1 570 ? -14.782 -27.002 19.418 1.00 91.44 570 THR A N 1
ATOM 4579 C CA . THR A 1 570 ? -15.245 -26.871 20.807 1.00 91.44 570 THR A CA 1
ATOM 4580 C C . THR A 1 570 ? -15.187 -25.429 21.320 1.00 91.44 570 THR A C 1
ATOM 4582 O O . THR A 1 570 ? -14.611 -24.533 20.698 1.00 91.44 570 THR A O 1
ATOM 4585 N N . ASP A 1 571 ? -15.725 -25.194 22.518 1.00 89.81 571 ASP A N 1
ATOM 4586 C CA . ASP A 1 571 ? -15.679 -23.886 23.189 1.00 89.81 571 ASP A CA 1
ATOM 4587 C C . ASP A 1 571 ? -14.273 -23.474 23.656 1.00 89.81 571 ASP A C 1
ATOM 4589 O O . ASP A 1 571 ? -14.026 -22.298 23.928 1.00 89.81 571 ASP A O 1
ATOM 4593 N N . SER A 1 572 ? -13.311 -24.398 23.684 1.00 90.50 572 SER A N 1
ATOM 4594 C CA . SER A 1 572 ? -11.899 -24.075 23.914 1.00 90.50 572 SER A CA 1
ATOM 4595 C C . SER A 1 572 ? -11.146 -23.671 22.640 1.00 90.50 572 SER A C 1
ATOM 4597 O O . SER A 1 572 ? -10.003 -23.232 22.737 1.00 90.50 572 SER A O 1
ATOM 4599 N N . MET A 1 573 ? -11.774 -23.743 21.460 1.00 94.19 573 MET A N 1
ATOM 4600 C CA . MET A 1 573 ? -11.162 -23.414 20.166 1.00 94.19 573 MET A CA 1
ATOM 4601 C C . MET A 1 573 ? -11.783 -22.172 19.533 1.00 94.19 573 MET A C 1
ATOM 4603 O O . MET A 1 573 ? -13.002 -22.055 19.464 1.00 94.19 573 MET A O 1
ATOM 4607 N N . VAL A 1 574 ? -10.962 -21.266 19.014 1.00 92.94 574 VAL A N 1
ATOM 4608 C CA . VAL A 1 574 ? -11.381 -20.100 18.230 1.00 92.94 574 VAL A CA 1
ATOM 4609 C C . VAL A 1 574 ? -10.857 -20.224 16.812 1.00 92.94 574 VAL A C 1
ATOM 4611 O O . VAL A 1 574 ? -9.743 -20.690 16.605 1.00 92.94 574 VAL A O 1
ATOM 4614 N N . CYS A 1 575 ? -11.642 -19.785 15.836 1.00 94.19 575 CYS A N 1
ATOM 4615 C CA . CYS A 1 575 ? -11.202 -19.778 14.452 1.00 94.19 575 CYS A CA 1
ATOM 4616 C C . CYS A 1 575 ? -11.030 -18.359 13.944 1.00 94.19 575 CYS A C 1
ATOM 4618 O O . CYS A 1 575 ? -11.707 -17.428 14.390 1.00 94.19 575 CYS A O 1
ATOM 4620 N N . VAL A 1 576 ? -10.117 -18.211 12.999 1.00 93.75 576 VAL A N 1
ATOM 4621 C CA . VAL A 1 576 ? -9.834 -16.944 12.341 1.00 93.75 576 VAL A CA 1
ATOM 4622 C C . VAL A 1 576 ? -9.928 -17.103 10.837 1.00 93.75 576 VAL A C 1
ATOM 4624 O O . VAL A 1 576 ? -9.684 -18.184 10.301 1.00 93.75 576 VAL A O 1
ATOM 4627 N N . LYS A 1 577 ? -10.273 -16.017 10.159 1.00 91.38 577 LYS A N 1
ATOM 4628 C CA . LYS A 1 577 ? -10.351 -15.954 8.707 1.00 91.38 577 LYS A CA 1
ATOM 4629 C C . LYS A 1 577 ? -9.493 -14.803 8.190 1.00 91.38 577 LYS A C 1
ATOM 4631 O O . LYS A 1 577 ? -9.600 -13.678 8.679 1.00 91.38 577 LYS A O 1
ATOM 4636 N N . GLY A 1 578 ? -8.626 -15.104 7.230 1.00 85.12 578 GLY A N 1
ATOM 4637 C CA . GLY A 1 578 ? -7.857 -14.112 6.485 1.00 85.12 578 GLY A CA 1
ATOM 4638 C C . GLY A 1 578 ? -8.692 -13.380 5.435 1.00 85.12 578 GLY A C 1
ATOM 4639 O O . GLY A 1 578 ? -9.833 -13.757 5.157 1.00 85.12 578 GLY A O 1
ATOM 4640 N N . LYS A 1 579 ? -8.134 -12.324 4.830 1.00 75.62 579 LYS A N 1
ATOM 4641 C CA . LYS A 1 579 ? -8.844 -11.538 3.806 1.00 75.62 579 LYS A CA 1
ATOM 4642 C C . LYS A 1 579 ? -9.011 -12.301 2.483 1.00 75.62 579 LYS A C 1
ATOM 4644 O O . LYS A 1 579 ? -9.983 -12.053 1.772 1.00 75.62 579 LYS A O 1
ATOM 4649 N N . ASP A 1 580 ? -8.113 -13.245 2.198 1.00 76.31 580 ASP A N 1
ATOM 4650 C CA . ASP A 1 580 ? -8.166 -14.162 1.054 1.00 76.31 580 ASP A CA 1
ATOM 4651 C C . ASP A 1 580 ? -7.633 -15.560 1.430 1.00 76.31 580 ASP A C 1
ATOM 4653 O O . ASP A 1 580 ? -8.320 -16.295 2.133 1.00 76.31 580 ASP A O 1
ATOM 4657 N N . ASN A 1 581 ? -6.436 -15.932 0.969 1.00 77.31 581 ASN A N 1
ATOM 4658 C CA . ASN A 1 581 ? -5.736 -17.188 1.265 1.00 77.31 581 ASN A CA 1
ATOM 4659 C C . ASN A 1 581 ? -4.822 -17.068 2.498 1.00 77.31 581 ASN A C 1
ATOM 4661 O O . ASN A 1 581 ? -3.845 -17.793 2.632 1.00 77.31 581 ASN A O 1
ATOM 4665 N N . GLU A 1 582 ? -5.103 -16.099 3.368 1.00 83.38 582 GLU A N 1
ATOM 4666 C CA . GLU A 1 582 ? -4.206 -15.708 4.450 1.00 83.38 582 GLU A CA 1
ATOM 4667 C C . GLU A 1 582 ? -4.466 -16.503 5.729 1.00 83.38 582 GLU A C 1
ATOM 4669 O O . GLU A 1 582 ? -5.591 -16.535 6.237 1.00 83.38 582 GLU A O 1
ATOM 4674 N N . GLY A 1 583 ? -3.419 -17.084 6.309 1.00 84.81 583 GLY A N 1
ATOM 4675 C CA . GLY A 1 583 ? -3.546 -17.855 7.539 1.00 84.81 583 GLY A CA 1
ATOM 4676 C C . GLY A 1 583 ? -2.238 -18.503 7.986 1.00 84.81 583 GLY A C 1
ATOM 4677 O O . GLY A 1 583 ? -1.250 -18.462 7.252 1.00 84.81 583 GLY A O 1
ATOM 4678 N N . PRO A 1 584 ? -2.214 -19.074 9.202 1.00 87.00 584 PRO A N 1
ATOM 4679 C CA . PRO A 1 584 ? -1.100 -19.894 9.657 1.00 87.00 584 PRO A CA 1
ATOM 4680 C C . PRO A 1 584 ? -0.922 -21.122 8.759 1.00 87.00 584 PRO A C 1
ATOM 4682 O O . PRO A 1 584 ? -1.891 -21.680 8.247 1.00 87.00 584 PRO A O 1
ATOM 4685 N N . CYS A 1 585 ? 0.317 -21.584 8.637 1.00 90.50 585 CYS A N 1
ATOM 4686 C CA . CYS A 1 585 ? 0.651 -22.800 7.907 1.00 90.50 585 CYS A CA 1
ATOM 4687 C C . CYS A 1 585 ? 1.620 -23.690 8.700 1.00 90.50 585 CYS A C 1
ATOM 4689 O O . CYS A 1 585 ? 1.913 -23.448 9.876 1.00 90.50 585 CYS A O 1
ATOM 4691 N N . TYR A 1 586 ? 2.129 -24.751 8.071 1.00 86.44 586 TYR A N 1
ATOM 4692 C CA . TYR A 1 586 ? 3.161 -25.612 8.643 1.00 86.44 586 TYR A CA 1
ATOM 4693 C C . TYR A 1 586 ? 4.337 -24.781 9.171 1.00 86.44 586 TYR A C 1
ATOM 4695 O O . TYR A 1 586 ? 4.956 -24.023 8.427 1.00 86.44 586 TYR A O 1
ATOM 4703 N N . GLY A 1 587 ? 4.648 -24.950 10.458 1.00 86.62 587 GLY A N 1
ATOM 4704 C CA . GLY A 1 587 ? 5.670 -24.189 11.182 1.00 86.62 587 GLY A CA 1
ATOM 4705 C C . GLY A 1 587 ? 5.124 -23.060 12.066 1.00 86.62 587 GLY A C 1
ATOM 4706 O O . GLY A 1 587 ? 5.820 -22.626 12.980 1.00 86.62 587 GLY A O 1
ATOM 4707 N N . ASP A 1 588 ? 3.872 -22.633 11.880 1.00 92.25 588 ASP A N 1
ATOM 4708 C CA . ASP A 1 588 ? 3.233 -21.634 12.750 1.00 92.25 588 ASP A CA 1
ATOM 4709 C C . ASP A 1 588 ? 2.553 -22.248 13.981 1.00 92.25 588 ASP A C 1
ATOM 4711 O O . ASP A 1 588 ? 2.105 -21.515 14.863 1.00 92.25 588 ASP A O 1
ATOM 4715 N N . THR A 1 589 ? 2.451 -23.579 14.062 1.00 94.62 589 THR A N 1
ATOM 4716 C CA . THR A 1 589 ? 1.824 -24.295 15.184 1.00 94.62 589 THR A CA 1
ATOM 4717 C C . THR A 1 589 ? 2.448 -23.878 16.519 1.00 94.62 589 THR A C 1
ATOM 4719 O O . THR A 1 589 ? 3.667 -23.783 16.652 1.00 94.62 589 THR A O 1
ATOM 4722 N N . GLY A 1 590 ? 1.601 -23.590 17.509 1.00 95.25 590 GLY A N 1
ATOM 4723 C CA . GLY A 1 590 ? 1.987 -23.034 18.806 1.00 95.25 590 GLY A CA 1
ATOM 4724 C C . GLY A 1 590 ? 2.244 -21.524 18.812 1.00 95.25 590 GLY A C 1
ATOM 4725 O O . GLY A 1 590 ? 2.386 -20.942 19.888 1.00 95.25 590 GLY A O 1
ATOM 4726 N N . GLY A 1 591 ? 2.261 -20.876 17.644 1.00 95.69 591 GLY A N 1
ATOM 4727 C CA . GLY A 1 591 ? 2.432 -19.435 17.502 1.00 95.69 591 GLY A CA 1
ATOM 4728 C C . GLY A 1 591 ? 1.259 -18.634 18.083 1.00 95.69 591 GLY A C 1
ATOM 4729 O O . GLY A 1 591 ? 0.113 -19.099 18.057 1.00 95.69 591 GLY A O 1
ATOM 4730 N N . PRO A 1 592 ? 1.521 -17.429 18.615 1.00 95.88 592 PRO A N 1
ATOM 4731 C CA . PRO A 1 592 ? 0.509 -16.625 19.280 1.00 95.88 592 PRO A CA 1
ATOM 4732 C C . PRO A 1 592 ? -0.431 -15.936 18.282 1.00 95.88 592 PRO A C 1
ATOM 4734 O O . PRO A 1 592 ? -0.006 -15.304 17.315 1.00 95.88 592 PRO A O 1
ATOM 4737 N N . LEU A 1 593 ? -1.723 -15.977 18.588 1.00 95.62 593 LEU A N 1
ATOM 4738 C CA . LEU A 1 593 ? -2.718 -15.029 18.102 1.00 95.62 593 LEU A CA 1
ATOM 4739 C C . LEU A 1 593 ? -2.797 -13.884 19.106 1.00 95.62 593 LEU A C 1
ATOM 4741 O O . LEU A 1 593 ? -3.076 -14.113 20.289 1.00 95.62 593 LEU A O 1
ATOM 4745 N N . VAL A 1 594 ? -2.556 -12.659 18.643 1.00 95.12 594 VAL A N 1
ATOM 4746 C CA . VAL A 1 594 ? -2.531 -11.478 19.511 1.00 95.12 594 VAL A CA 1
ATOM 4747 C C . VAL A 1 594 ? -3.582 -10.460 19.109 1.00 95.12 594 VAL A C 1
ATOM 4749 O O . VAL A 1 594 ? -3.879 -10.279 17.930 1.00 95.12 594 VAL A O 1
ATOM 4752 N N . ILE A 1 595 ? -4.130 -9.757 20.094 1.00 92.38 595 ILE A N 1
ATOM 4753 C CA . ILE A 1 595 ? -5.016 -8.613 19.872 1.00 92.38 595 ILE A CA 1
ATOM 4754 C C . ILE A 1 595 ? -4.431 -7.379 20.537 1.00 92.38 595 ILE A C 1
ATOM 4756 O O . ILE A 1 595 ? -3.649 -7.464 21.484 1.00 92.38 595 ILE A O 1
ATOM 4760 N N . ARG A 1 596 ? -4.865 -6.213 20.068 1.00 88.06 596 ARG A N 1
ATOM 4761 C CA . ARG A 1 596 ? -4.699 -4.958 20.794 1.00 88.06 596 ARG A CA 1
ATOM 4762 C C . ARG A 1 596 ? -6.073 -4.527 21.305 1.00 88.06 596 ARG A C 1
ATOM 4764 O O . ARG A 1 596 ? -6.883 -4.097 20.481 1.00 88.06 596 ARG A O 1
ATOM 4771 N N . PRO A 1 597 ? -6.365 -4.652 22.613 1.00 79.25 597 PRO A N 1
ATOM 4772 C CA . PRO A 1 597 ? -7.621 -4.163 23.167 1.00 79.25 597 PRO A CA 1
ATOM 4773 C C . PRO A 1 597 ? -7.812 -2.672 22.864 1.00 79.25 597 PRO A C 1
ATOM 4775 O O . PRO A 1 597 ? -6.849 -1.901 22.834 1.00 79.25 597 PRO A O 1
ATOM 4778 N N . LEU A 1 598 ? -9.060 -2.256 22.642 1.00 69.44 598 LEU A N 1
ATOM 4779 C CA . LEU A 1 598 ? -9.404 -0.855 22.385 1.00 69.44 598 LEU A CA 1
ATOM 4780 C C . LEU A 1 598 ? -8.902 0.036 23.534 1.00 69.44 598 LEU A C 1
ATOM 4782 O O . LEU A 1 598 ? -9.213 -0.209 24.695 1.00 69.44 598 LEU A O 1
ATOM 4786 N N . GLY A 1 599 ? -8.113 1.062 23.209 1.00 65.94 599 GLY A N 1
ATOM 4787 C CA . GLY A 1 599 ? -7.536 1.982 24.198 1.00 65.94 599 GLY A CA 1
ATOM 4788 C C . GLY A 1 599 ? -6.271 1.478 24.908 1.00 65.94 599 GLY A C 1
ATOM 4789 O O . GLY A 1 599 ? -5.696 2.225 25.695 1.00 65.94 599 GLY A O 1
ATOM 4790 N N . SER A 1 600 ? -5.797 0.263 24.611 1.00 74.00 600 SER A N 1
ATOM 4791 C CA . SER A 1 600 ? -4.527 -0.263 25.120 1.00 74.00 600 SER A CA 1
ATOM 4792 C C . SER A 1 600 ? -3.411 -0.119 24.082 1.00 74.00 600 SER A C 1
ATOM 4794 O O . SER A 1 600 ? -3.595 -0.394 22.896 1.00 74.00 600 SER A O 1
ATOM 4796 N N . SER A 1 601 ? -2.219 0.278 24.526 1.00 75.25 601 SER A N 1
ATOM 4797 C CA . SER A 1 601 ? -0.993 0.205 23.718 1.00 75.25 601 SER A CA 1
ATOM 4798 C C . SER A 1 601 ? -0.341 -1.183 23.757 1.00 75.25 601 SER A C 1
ATOM 4800 O O . SER A 1 601 ? 0.576 -1.450 22.981 1.00 75.25 601 SER A O 1
ATOM 4802 N N . VAL A 1 602 ? -0.814 -2.070 24.636 1.00 84.94 602 VAL A N 1
ATOM 4803 C CA . VAL A 1 602 ? -0.209 -3.373 24.932 1.00 84.94 602 VAL A CA 1
ATOM 4804 C C . VAL A 1 602 ? -0.932 -4.477 24.164 1.00 84.94 602 VAL A C 1
ATOM 4806 O O . VAL A 1 602 ? -2.161 -4.514 24.130 1.00 84.94 602 VAL A O 1
ATOM 4809 N N . LEU A 1 603 ? -0.158 -5.372 23.544 1.00 91.94 603 LEU A N 1
ATOM 4810 C CA . LEU A 1 603 ? -0.678 -6.585 22.914 1.00 91.94 603 LEU A CA 1
ATOM 4811 C C . LEU A 1 603 ? -1.010 -7.640 23.972 1.00 91.94 603 LEU A C 1
ATOM 4813 O O . LEU A 1 603 ? -0.254 -7.836 24.925 1.00 91.94 603 LEU A O 1
ATOM 4817 N N . GLU A 1 604 ? -2.113 -8.345 23.761 1.00 93.75 604 GLU A N 1
ATOM 4818 C CA . GLU A 1 604 ? -2.534 -9.472 24.587 1.00 93.75 604 GLU A CA 1
ATOM 4819 C C . GLU A 1 604 ? -2.578 -10.751 23.757 1.00 93.75 604 GLU A C 1
ATOM 4821 O O . GLU A 1 604 ? -3.036 -10.755 22.614 1.00 93.75 604 GLU A O 1
ATOM 4826 N N . HIS A 1 605 ? -2.099 -11.840 24.347 1.00 95.06 605 HIS A N 1
ATOM 4827 C CA . HIS A 1 605 ? -2.107 -13.171 23.768 1.00 95.06 605 HIS A CA 1
ATOM 4828 C C . HIS A 1 605 ? -3.455 -13.841 24.021 1.00 95.06 605 HIS A C 1
ATOM 4830 O O . HIS A 1 605 ? -3.851 -14.052 25.173 1.00 95.06 605 HIS A O 1
ATOM 4836 N N . VAL A 1 606 ? -4.134 -14.233 22.944 1.00 94.56 606 VAL A N 1
ATOM 4837 C CA . VAL A 1 606 ? -5.532 -14.685 23.008 1.00 94.56 606 VAL A CA 1
ATOM 4838 C C . VAL A 1 606 ? -5.775 -16.082 22.456 1.00 94.56 606 VAL A C 1
ATOM 4840 O O . VAL A 1 606 ? -6.790 -16.703 22.776 1.00 94.56 606 VAL A O 1
ATOM 4843 N N . GLY A 1 607 ? -4.841 -16.604 21.664 1.00 94.69 607 GLY A N 1
ATOM 4844 C CA . GLY A 1 607 ? -4.924 -17.973 21.179 1.00 94.69 607 GLY A CA 1
ATOM 4845 C C . GLY A 1 607 ? -3.600 -18.527 20.676 1.00 94.69 607 GLY A C 1
ATOM 4846 O O . GLY A 1 607 ? -2.653 -17.772 20.491 1.00 94.69 607 GLY A O 1
ATOM 4847 N N . LEU A 1 608 ? -3.537 -19.841 20.482 1.00 95.00 608 LEU A N 1
ATOM 4848 C CA . LEU A 1 608 ? -2.362 -20.584 20.012 1.00 95.00 608 LEU A CA 1
ATOM 4849 C C . LEU A 1 608 ? -2.709 -21.302 18.713 1.00 95.00 608 LEU A C 1
ATOM 4851 O O . LEU A 1 608 ? -3.717 -22.001 18.682 1.00 95.00 608 LEU A O 1
ATOM 4855 N N . SER A 1 609 ? -1.912 -21.130 17.661 1.00 95.50 609 SER A N 1
ATOM 4856 C CA . SER A 1 609 ? -2.145 -21.801 16.375 1.00 95.50 609 SER A CA 1
ATOM 4857 C C . SER A 1 609 ? -2.126 -23.320 16.563 1.00 95.50 609 SER A C 1
ATOM 4859 O O . SER A 1 609 ? -1.160 -23.842 17.121 1.00 95.50 609 SER A O 1
ATOM 4861 N N . THR A 1 610 ? -3.175 -24.026 16.128 1.00 92.38 610 THR A N 1
ATOM 4862 C CA . THR A 1 610 ? -3.289 -25.486 16.323 1.00 92.38 610 THR A CA 1
ATOM 4863 C C . THR A 1 610 ? -3.509 -26.245 15.013 1.00 92.38 610 THR A C 1
ATOM 4865 O O . THR A 1 610 ? -2.793 -27.207 14.744 1.00 92.38 610 THR A O 1
ATOM 4868 N N . PHE A 1 611 ? -4.423 -25.789 14.150 1.00 89.81 611 PHE A N 1
ATOM 4869 C CA . PHE A 1 611 ? -4.742 -26.459 12.887 1.00 89.81 611 PHE A CA 1
ATOM 4870 C C . PHE A 1 611 ? -5.169 -25.472 11.798 1.00 89.81 611 PHE A C 1
ATOM 4872 O O . PHE A 1 611 ? -5.588 -24.348 12.067 1.00 89.81 611 PHE A O 1
ATOM 4879 N N . PHE A 1 612 ? -5.101 -25.922 10.553 1.00 89.69 612 PHE A N 1
ATOM 4880 C CA . PHE A 1 612 ? -5.547 -25.213 9.354 1.00 89.69 612 PHE A CA 1
ATOM 4881 C C . PHE A 1 612 ? -6.307 -26.192 8.446 1.00 89.69 612 PHE A C 1
ATOM 4883 O O . PHE A 1 612 ? -6.447 -27.373 8.777 1.00 89.69 612 PHE A O 1
ATOM 4890 N N . SER A 1 613 ? -6.855 -25.705 7.332 1.00 85.81 613 SER A N 1
ATOM 4891 C CA . SER A 1 613 ? -7.684 -26.524 6.442 1.00 85.81 613 SER A CA 1
ATOM 4892 C C . SER A 1 613 ? -6.898 -27.641 5.757 1.00 85.81 613 SER A C 1
ATOM 4894 O O . SER A 1 613 ? -5.784 -27.444 5.273 1.00 85.81 613 SER A O 1
ATOM 4896 N N . GLY A 1 614 ? -7.528 -28.813 5.638 1.00 82.62 614 GLY A N 1
ATOM 4897 C CA . GLY A 1 614 ? -7.003 -29.928 4.845 1.00 82.62 614 GLY A CA 1
ATOM 4898 C C . GLY A 1 614 ? -6.964 -29.648 3.337 1.00 82.62 614 GLY A C 1
ATOM 4899 O O . GLY A 1 614 ? -6.318 -30.392 2.606 1.00 82.62 614 GLY A O 1
ATOM 4900 N N . ASN A 1 615 ? -7.613 -28.573 2.874 1.00 84.69 615 ASN A N 1
ATOM 4901 C CA . ASN A 1 615 ? -7.549 -28.109 1.485 1.00 84.69 615 ASN A CA 1
ATOM 4902 C C . ASN A 1 615 ? -6.246 -27.358 1.148 1.00 84.69 615 ASN A C 1
ATOM 4904 O O . ASN A 1 615 ? -6.076 -26.944 0.003 1.00 84.69 615 ASN A O 1
ATOM 4908 N N . GLY A 1 616 ? -5.351 -27.180 2.125 1.00 85.56 616 GLY A N 1
ATOM 4909 C CA . GLY A 1 616 ? -4.121 -26.401 2.001 1.00 85.56 616 GLY A CA 1
ATOM 4910 C C . GLY A 1 616 ? -4.186 -25.091 2.782 1.00 85.56 616 GLY A C 1
ATOM 4911 O O . GLY A 1 616 ? -5.269 -24.579 3.094 1.00 85.56 616 GLY A O 1
ATOM 4912 N N . CYS A 1 617 ? -3.017 -24.546 3.107 1.00 85.56 617 CYS A N 1
ATOM 4913 C CA . CYS A 1 617 ? -2.887 -23.272 3.798 1.00 85.56 617 CYS A CA 1
ATOM 4914 C C . CYS A 1 617 ? -3.322 -22.097 2.909 1.00 85.56 617 CYS A C 1
ATOM 4916 O O . CYS A 1 617 ? -3.782 -21.090 3.435 1.00 85.56 617 CYS A O 1
ATOM 4918 N N . GLU A 1 618 ? -3.225 -22.219 1.576 1.00 85.25 618 GLU A N 1
ATOM 4919 C CA . GLU A 1 618 ? -3.673 -21.197 0.617 1.00 85.25 618 GLU A CA 1
ATOM 4920 C C . GLU A 1 618 ? -5.185 -21.274 0.315 1.00 85.25 618 GLU A C 1
ATOM 4922 O O . GLU A 1 618 ? -5.702 -20.578 -0.566 1.00 85.25 618 GLU A O 1
ATOM 4927 N N . SER A 1 619 ? -5.927 -22.124 1.030 1.00 86.44 619 SER A N 1
ATOM 4928 C CA . SER A 1 619 ? -7.386 -22.159 0.939 1.00 86.44 619 SER A CA 1
ATOM 4929 C C . SER A 1 619 ? -8.024 -20.931 1.608 1.00 86.44 619 SER A C 1
ATOM 4931 O O . SER A 1 619 ? -7.426 -20.251 2.436 1.00 86.44 619 SER A O 1
ATOM 4933 N N . LYS A 1 620 ? -9.281 -20.634 1.254 1.00 87.94 620 LYS A N 1
ATOM 4934 C CA . LYS A 1 620 ? -10.072 -19.547 1.878 1.00 87.94 620 LYS A CA 1
ATOM 4935 C C . LYS A 1 620 ? -10.795 -19.983 3.156 1.00 87.94 620 LYS A C 1
ATOM 4937 O O . LYS A 1 620 ? -11.653 -19.254 3.674 1.00 87.94 620 LYS A O 1
ATOM 4942 N N . ASP A 1 621 ? -10.513 -21.198 3.601 1.00 90.88 621 ASP A N 1
ATOM 4943 C CA . ASP A 1 621 ? -11.109 -21.788 4.785 1.00 90.88 621 ASP A CA 1
ATOM 4944 C C . ASP A 1 621 ? -10.494 -21.158 6.046 1.00 90.88 621 ASP A C 1
ATOM 4946 O O . ASP A 1 621 ? -9.353 -20.693 6.026 1.00 90.88 621 ASP A O 1
ATOM 4950 N N . PRO A 1 622 ? -11.236 -21.100 7.162 1.00 93.31 622 PRO A N 1
ATOM 4951 C CA . PRO A 1 622 ? -10.699 -20.565 8.403 1.00 93.31 622 PRO A CA 1
ATOM 4952 C C . PRO A 1 622 ? -9.582 -21.449 8.973 1.00 93.31 622 PRO A C 1
ATOM 4954 O O . PRO A 1 622 ? -9.482 -22.631 8.667 1.00 93.31 622 PRO A O 1
ATOM 4957 N N . SER A 1 623 ? -8.768 -20.883 9.859 1.00 93.00 623 SER A N 1
ATOM 4958 C CA . SER A 1 623 ? -7.753 -21.612 10.631 1.00 93.00 623 SER A CA 1
ATOM 4959 C C . SER A 1 623 ? -8.109 -21.644 12.114 1.00 93.00 623 SER A C 1
ATOM 4961 O O . SER A 1 623 ? -8.726 -20.708 12.627 1.00 93.00 623 SER A O 1
ATOM 4963 N N . GLY A 1 624 ? -7.732 -22.718 12.803 1.00 93.50 624 GLY A N 1
ATOM 4964 C CA . GLY A 1 624 ? -8.081 -22.997 14.190 1.00 93.50 624 GLY A CA 1
ATOM 4965 C C . GLY A 1 624 ? -6.972 -22.675 15.187 1.00 93.50 624 GLY A C 1
ATOM 4966 O O . GLY A 1 624 ? -5.796 -22.976 14.976 1.00 93.50 624 GLY A O 1
ATOM 4967 N N . TYR A 1 625 ? -7.378 -22.098 16.314 1.00 95.50 625 TYR A N 1
ATOM 4968 C CA . TYR A 1 625 ? -6.531 -21.718 17.436 1.00 95.50 625 TYR A CA 1
ATOM 4969 C C . TYR A 1 625 ? -7.123 -22.230 18.758 1.00 95.50 625 TYR A C 1
ATOM 4971 O O . TYR A 1 625 ? -8.337 -22.202 18.954 1.00 95.50 625 TYR A O 1
ATOM 4979 N N . THR A 1 626 ? -6.284 -22.620 19.716 1.00 95.69 626 THR A N 1
ATOM 4980 C CA . THR A 1 626 ? -6.709 -22.866 21.106 1.00 95.69 626 THR A CA 1
ATOM 4981 C C . THR A 1 626 ? -6.885 -21.525 21.814 1.00 95.69 626 THR A C 1
ATOM 4983 O O . THR A 1 626 ? -5.947 -20.731 21.831 1.00 95.69 626 THR A O 1
ATOM 4986 N N . ARG A 1 627 ? -8.047 -21.242 22.419 1.00 94.31 627 ARG A N 1
ATOM 4987 C CA . ARG A 1 627 ? -8.264 -20.033 23.241 1.00 94.31 627 ARG A CA 1
ATOM 4988 C C . ARG A 1 627 ? -7.362 -20.081 24.470 1.00 94.31 627 ARG A C 1
ATOM 4990 O O . ARG A 1 627 ? -7.360 -21.086 25.163 1.00 94.31 627 ARG A O 1
ATOM 4997 N N . THR A 1 628 ? -6.661 -18.998 24.808 1.00 93.75 628 THR A N 1
ATOM 4998 C CA . THR A 1 628 ? -5.819 -18.976 26.025 1.00 93.75 628 THR A CA 1
ATOM 4999 C C . THR A 1 628 ? -6.590 -18.677 27.304 1.00 93.75 628 THR A C 1
ATOM 5001 O O . THR A 1 628 ? -6.213 -19.174 28.362 1.00 93.75 628 THR A O 1
ATOM 5004 N N . TYR A 1 629 ? -7.673 -17.899 27.219 1.00 92.31 629 TYR A N 1
ATOM 5005 C CA . TYR A 1 629 ? -8.456 -17.463 28.380 1.00 92.31 629 TYR A CA 1
ATOM 5006 C C . TYR A 1 629 ? -8.901 -18.614 29.314 1.00 92.31 629 TYR A C 1
ATOM 5008 O O . TYR A 1 629 ? -8.648 -18.503 30.514 1.00 92.31 629 TYR A O 1
ATOM 5016 N N . PRO A 1 630 ? -9.459 -19.743 28.817 1.00 92.81 630 PRO A N 1
ATOM 5017 C CA . PRO A 1 630 ? -9.871 -20.861 29.676 1.00 92.81 630 PRO A CA 1
ATOM 5018 C C . PRO A 1 630 ? -8.732 -21.521 30.467 1.00 92.81 630 PRO A C 1
ATOM 5020 O O . PRO A 1 630 ? -8.992 -22.225 31.435 1.00 92.81 630 PRO A O 1
ATOM 5023 N N . TYR A 1 631 ? -7.476 -21.300 30.069 1.00 94.81 631 TYR A N 1
ATOM 5024 C CA . TYR A 1 631 ? -6.302 -21.944 30.659 1.00 94.81 631 TYR A CA 1
ATOM 5025 C C . TYR A 1 631 ? -5.463 -20.996 31.518 1.00 94.81 631 TYR A C 1
ATOM 5027 O O . TYR A 1 631 ? -4.414 -21.400 32.013 1.00 94.81 631 TYR A O 1
ATOM 5035 N N . VAL A 1 632 ? -5.887 -19.742 31.715 1.00 93.50 632 VAL A N 1
ATOM 5036 C CA . VAL A 1 632 ? -5.117 -18.751 32.488 1.00 93.50 632 VAL A CA 1
ATOM 5037 C C . VAL A 1 632 ? -4.823 -19.244 33.906 1.00 93.50 632 VAL A C 1
ATOM 5039 O O . VAL A 1 632 ? -3.700 -19.071 34.381 1.00 93.50 632 VAL A O 1
ATOM 5042 N N . ASP A 1 633 ? -5.790 -19.884 34.561 1.00 93.62 633 ASP A N 1
ATOM 5043 C CA . ASP A 1 633 ? -5.614 -20.402 35.921 1.00 93.62 633 ASP A CA 1
ATOM 5044 C C . ASP A 1 633 ? -4.658 -21.598 35.944 1.00 93.62 633 ASP A C 1
ATOM 5046 O O . ASP A 1 633 ? -3.713 -21.612 36.728 1.00 93.62 633 ASP A O 1
ATOM 5050 N N . TRP A 1 634 ? -4.797 -22.532 34.996 1.00 95.81 634 TRP A N 1
ATOM 5051 C CA . TRP A 1 634 ? -3.851 -23.640 34.833 1.00 95.81 634 TRP A CA 1
ATOM 5052 C C . TRP A 1 634 ? -2.417 -23.150 34.574 1.00 95.81 634 TRP A C 1
ATOM 5054 O O . TRP A 1 634 ? -1.465 -23.676 35.160 1.00 95.81 634 TRP A O 1
ATOM 5064 N N . ILE A 1 635 ? -2.247 -22.117 33.741 1.00 96.31 635 ILE A N 1
ATOM 5065 C CA . ILE A 1 635 ? -0.939 -21.511 33.462 1.00 96.31 635 ILE A CA 1
ATOM 5066 C C . ILE A 1 635 ? -0.361 -20.898 34.740 1.00 96.31 635 ILE A C 1
ATOM 5068 O O . ILE A 1 635 ? 0.787 -21.177 35.080 1.00 96.31 635 ILE A O 1
ATOM 5072 N N . LYS A 1 636 ? -1.143 -20.096 35.472 1.00 94.69 636 LYS A N 1
ATOM 5073 C CA . LYS A 1 636 ? -0.701 -19.470 36.728 1.00 94.69 636 LYS A CA 1
ATOM 5074 C C . LYS A 1 636 ? -0.321 -20.508 37.778 1.00 94.69 636 LYS A C 1
ATOM 5076 O O . LYS A 1 636 ? 0.753 -20.403 38.361 1.00 94.69 636 LYS A O 1
ATOM 5081 N N . ASP A 1 637 ? -1.155 -21.521 37.982 1.00 95.12 637 ASP A N 1
ATOM 5082 C CA . ASP A 1 637 ? -0.897 -22.593 38.944 1.00 95.12 637 ASP A CA 1
ATOM 5083 C C . ASP A 1 637 ? 0.357 -23.388 38.584 1.00 95.12 637 ASP A C 1
ATOM 5085 O O . ASP A 1 637 ? 1.119 -23.787 39.463 1.00 95.12 637 ASP A O 1
ATOM 5089 N N . THR A 1 638 ? 0.598 -23.607 37.291 1.00 94.62 638 THR A N 1
ATOM 5090 C CA . THR A 1 638 ? 1.805 -24.286 36.811 1.00 94.62 638 THR A CA 1
ATOM 5091 C C . THR A 1 638 ? 3.051 -23.433 37.029 1.00 94.62 638 THR A C 1
ATOM 5093 O O . THR A 1 638 ? 4.063 -23.953 37.499 1.00 94.62 638 THR A O 1
ATOM 5096 N N . ILE A 1 639 ? 2.972 -22.130 36.735 1.00 93.56 639 ILE A N 1
ATOM 5097 C CA . ILE A 1 639 ? 4.067 -21.180 36.959 1.00 93.56 639 ILE A CA 1
ATOM 5098 C C . ILE A 1 639 ? 4.391 -21.077 38.452 1.00 93.56 639 ILE A C 1
ATOM 5100 O O . ILE A 1 639 ? 5.558 -21.146 38.800 1.00 93.56 639 ILE A O 1
ATOM 5104 N N . ASN A 1 640 ? 3.386 -20.977 39.326 1.00 91.25 640 ASN A N 1
ATOM 5105 C CA . ASN A 1 640 ? 3.567 -20.793 40.772 1.00 91.25 640 ASN A CA 1
ATOM 5106 C C . ASN A 1 640 ? 4.105 -22.034 41.504 1.00 91.25 640 ASN A C 1
ATOM 5108 O O . ASN A 1 640 ? 4.606 -21.923 42.620 1.00 91.25 640 ASN A O 1
ATOM 5112 N N . LYS A 1 641 ? 3.976 -23.231 40.918 1.00 86.06 641 LYS A N 1
ATOM 5113 C CA . LYS A 1 641 ? 4.516 -24.481 41.488 1.00 86.06 641 LYS A CA 1
ATOM 5114 C C . LYS A 1 641 ? 6.036 -24.613 41.330 1.00 86.06 641 LYS A C 1
ATOM 5116 O O . LYS A 1 641 ? 6.599 -25.606 41.794 1.00 86.06 641 LYS A O 1
ATOM 5121 N N . LYS A 1 642 ? 6.687 -23.664 40.660 1.00 72.06 642 LYS A N 1
ATOM 5122 C CA . LYS A 1 642 ? 8.122 -23.636 40.379 1.00 72.06 642 LYS A CA 1
ATOM 5123 C C . LYS A 1 642 ? 8.713 -22.281 40.702 1.00 72.06 642 LYS A C 1
ATOM 5125 O O . LYS A 1 642 ? 9.909 -22.283 41.062 1.00 72.06 642 LYS A O 1
#

Secondary structure (DSSP, 8-state):
-----HHHHHHHHHHHHHHTT-STTS-HHHHHIIIIIIHHHHHHHHHHHHHHTTTS-SSHHHHHHHHHHHHHHHHHHHHHHHHHHSHHHHHHHHHHHTTSPPGGGS-HHHHHHHHHHHHHHHHHHHHHHHHHHHHHHHHHHHHHH-TT--SSS----GGG-HHHHHHHHHHHHHHHHHHHHHIIIIIIHHHHHHHHHHHHHHHHHHHHHT--TTTS-HHHHHHHHHHHHHHHHHHHHHHHHHHHHHHHHHHHHHHHHHHHHHHHHHHHH-TT--HHHHHHHHHHHHHHHHHHHHHHHHHHHHHHHHHHHHHHHHTS--TT-S-HHHHHHHHHHHHHHTS----EETTTEE--HHHHHHHHHHHHHHHHHHTTS-HHHHHHHHHHHHS-TTTTTT-------S-STT-EEPPTTSSTTEEEEEEE-SS-EEEEEEEEEETTEEEE-HHHHTT-SEEEEEES-SBSSS--TT-EEEEEE--TTTEEE-TT-BTTTTBT--EEEE-SSPPPP-SS--PPEEPSSPPPTT-EEEEEE--EEETTEEEEPSB-EEEEEEEEPHHHHHHHHGGG--TTEEEEE-SSS-S--TT-TTPEEEE--TT-SS-EEEEEEEE--TT-TTSSS-EEEEESGGGHHHHHHHHHT-

Sequence (642 aa):
MESKSLRSYFDTSLKCYHLYGLTTNSSRIRRFFTTYVLYPLMLSLYAMVLYNLRFKHHHIFEFAEVSVSATTFGNILIRKSLVVFSGSLNENVIDKHDQFWKYDSFSKTIAARCYRSMDLCQMLINFIMIGTTISIVVHCSLPLFLKDLLLPQSSWIPGNSSIARIVLYIMEIIVYIECLILMEMFDGLYLLMTVNLKVQFMLLRKAIESINVEKEDDEKCWQKMKDYCKYHKFLLSMHKTINKMYSQFFLYQYLLTIWGTCTTLFVIYNKSSTLAQITESVFIGSIINTLLIIIFIPASEIEIEAEKVAFAIYGIDWYNSKSLRIQKFVLFWLMHAQIPVQMSGAGMLNITRSQMLQIQRIGYSLSTLLSKLSMNFVLLFAFFTFWNKNAWGLIHGNFIEGRIIGGDVAKAAQFPFMASLEIKASTSAYFCAGALIHKNWILTSALCLYQANNVTVNLGSNSLNAYDPNRIQRFVESSKSTIIIHPDFNATSLQNDIGLIYIKTEIPLSENVQTIKLASINLPTLLKATALGWGQTSDANSTLAQDLQFVTVEIITNLECQAIFGSQITDSMVCVKGKDNEGPCYGDTGGPLVIRPLGSSVLEHVGLSTFFSGNGCESKDPSGYTRTYPYVDWIKDTINKK